Protein AF-0000000084893415 (afdb_homodimer)

Structure (mmCIF, N/CA/C/O backbone):
data_AF-0000000084893415-model_v1
#
loop_
_entity.id
_entity.type
_entity.pdbx_description
1 polymer Sulfotransferase
#
loop_
_atom_site.group_PDB
_atom_site.id
_atom_site.type_symbol
_atom_site.label_atom_id
_atom_site.label_alt_id
_atom_site.label_comp_id
_atom_site.label_asym_id
_atom_site.label_entity_id
_atom_site.label_seq_id
_atom_site.pdbx_PDB_ins_code
_atom_site.Cartn_x
_atom_site.Cartn_y
_atom_site.Cartn_z
_atom_site.occupancy
_atom_site.B_iso_or_equiv
_atom_site.auth_seq_id
_atom_site.auth_comp_id
_atom_site.auth_asym_id
_atom_site.auth_atom_id
_atom_site.pdbx_PDB_model_num
ATOM 1 N N . MET A 1 1 ? 7.715 -25.125 0.178 1 98 1 MET A N 1
ATOM 2 C CA . MET A 1 1 ? 7.898 -23.828 -0.444 1 98 1 MET A CA 1
ATOM 3 C C . MET A 1 1 ? 9.375 -23.547 -0.725 1 98 1 MET A C 1
ATOM 5 O O . MET A 1 1 ? 10.195 -23.562 0.193 1 98 1 MET A O 1
ATOM 9 N N . LYS A 1 2 ? 9.68 -23.375 -1.951 1 98.56 2 LYS A N 1
ATOM 10 C CA . LYS A 1 2 ? 11.062 -23.219 -2.387 1 98.56 2 LYS A CA 1
ATOM 11 C C . LYS A 1 2 ? 11.281 -21.859 -3.037 1 98.56 2 LYS A C 1
ATOM 13 O O . LYS A 1 2 ? 12.375 -21.297 -2.955 1 98.56 2 LYS A O 1
ATOM 18 N N . VAL A 1 3 ? 10.289 -21.359 -3.713 1 98.94 3 VAL A N 1
ATOM 19 C CA . VAL A 1 3 ? 10.438 -20.109 -4.473 1 98.94 3 VAL A CA 1
ATOM 20 C C . VAL A 1 3 ? 9.242 -19.203 -4.211 1 98.94 3 VAL A C 1
ATOM 22 O O . VAL A 1 3 ? 8.086 -19.641 -4.262 1 98.94 3 VAL A O 1
ATOM 25 N N . ILE A 1 4 ? 9.477 -17.984 -3.887 1 98.94 4 ILE A N 1
ATOM 26 C CA . ILE A 1 4 ? 8.453 -16.938 -3.795 1 98.94 4 ILE A CA 1
ATOM 27 C C . ILE A 1 4 ? 8.68 -15.898 -4.887 1 98.94 4 ILE A C 1
ATOM 29 O O . ILE A 1 4 ? 9.633 -15.125 -4.828 1 98.94 4 ILE A O 1
ATOM 33 N N . CYS A 1 5 ? 7.855 -15.93 -5.902 1 98.94 5 CYS A N 1
ATOM 34 C CA . CYS A 1 5 ? 7.898 -14.867 -6.898 1 98.94 5 CYS A CA 1
ATOM 35 C C . CYS A 1 5 ? 7.188 -13.617 -6.395 1 98.94 5 CYS A C 1
ATOM 37 O O . CYS A 1 5 ? 5.957 -13.594 -6.289 1 98.94 5 CYS A O 1
ATOM 39 N N . ALA A 1 6 ? 7.973 -12.602 -6.148 1 98.88 6 ALA A N 1
ATOM 40 C CA . ALA A 1 6 ? 7.48 -11.406 -5.469 1 98.88 6 ALA A CA 1
ATOM 41 C C . ALA A 1 6 ? 7.07 -10.336 -6.477 1 98.88 6 ALA A C 1
ATOM 43 O O . ALA A 1 6 ? 6.566 -9.281 -6.098 1 98.88 6 ALA A O 1
ATOM 44 N N . GLY A 1 7 ? 7.285 -10.609 -7.809 1 98.56 7 GLY A N 1
ATOM 45 C CA . GLY A 1 7 ? 6.875 -9.625 -8.797 1 98.56 7 GLY A CA 1
ATOM 46 C C . GLY A 1 7 ? 5.371 -9.438 -8.867 1 98.56 7 GLY A C 1
ATOM 47 O O . GLY A 1 7 ? 4.613 -10.414 -8.773 1 98.56 7 GLY A O 1
ATOM 48 N N . MET A 1 8 ? 4.906 -8.188 -9 1 97.62 8 MET A N 1
ATOM 49 C CA . MET A 1 8 ? 3.479 -7.883 -9.055 1 97.62 8 MET A CA 1
ATOM 50 C C . MET A 1 8 ? 2.852 -8.453 -10.328 1 97.62 8 MET A C 1
ATOM 52 O O . MET A 1 8 ? 3.561 -8.812 -11.266 1 97.62 8 MET A O 1
ATOM 56 N N . SER A 1 9 ? 1.474 -8.539 -10.328 1 95.69 9 SER A N 1
ATOM 57 C CA . SER A 1 9 ? 0.757 -8.914 -11.539 1 95.69 9 SER A CA 1
ATOM 58 C C . SER A 1 9 ? 1.236 -8.094 -12.734 1 95.69 9 SER A C 1
ATOM 60 O O . SER A 1 9 ? 1.544 -6.91 -12.602 1 95.69 9 SER A O 1
ATOM 62 N N . LYS A 1 10 ? 1.332 -8.781 -13.922 1 94.44 10 LYS A N 1
ATOM 63 C CA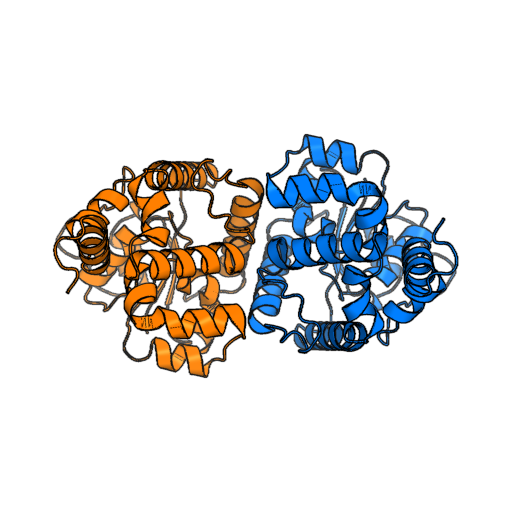 . LYS A 1 10 ? 1.68 -8.156 -15.188 1 94.44 10 LYS A CA 1
ATOM 64 C C . LYS A 1 10 ? 3.189 -7.973 -15.32 1 94.44 10 LYS A C 1
ATOM 66 O O . LYS A 1 10 ? 3.656 -7.164 -16.125 1 94.44 10 LYS A O 1
ATOM 71 N N . THR A 1 11 ? 3.994 -8.68 -14.539 1 96.44 11 THR A N 1
ATOM 72 C CA . THR A 1 11 ? 5.441 -8.68 -14.703 1 96.44 11 THR A CA 1
ATOM 73 C C . THR A 1 11 ? 5.926 -10.023 -15.234 1 96.44 11 THR A C 1
ATOM 75 O O . THR A 1 11 ? 7.074 -10.414 -15.008 1 96.44 11 THR A O 1
ATOM 78 N N . GLY A 1 12 ? 5.023 -10.82 -15.82 1 94.56 12 GLY A N 1
ATOM 79 C CA . GLY A 1 12 ? 5.367 -12.117 -16.391 1 94.56 12 GLY A CA 1
ATOM 80 C C . GLY A 1 12 ? 5.059 -13.273 -15.461 1 94.56 12 GLY A C 1
ATOM 81 O O . GLY A 1 12 ? 5.801 -14.258 -15.422 1 94.56 12 GLY A O 1
ATOM 82 N N . THR A 1 13 ? 3.967 -13.133 -14.68 1 95.12 13 THR A N 1
ATOM 83 C CA . THR A 1 13 ? 3.645 -14.109 -13.648 1 95.12 13 THR A CA 1
ATOM 84 C C . THR A 1 13 ? 3.215 -15.438 -14.273 1 95.12 13 THR A C 1
ATOM 86 O O . THR A 1 13 ? 3.604 -16.5 -13.797 1 95.12 13 THR A O 1
ATOM 89 N N . LYS A 1 14 ? 2.414 -15.391 -15.328 1 93.31 14 LYS A N 1
ATOM 90 C CA . LYS A 1 14 ? 1.984 -16.625 -15.984 1 93.31 14 LYS A CA 1
ATOM 91 C C . LYS A 1 14 ? 3.166 -17.344 -16.625 1 93.31 14 LYS A C 1
ATOM 93 O O . LYS A 1 14 ? 3.271 -18.562 -16.547 1 93.31 14 LYS A O 1
ATOM 98 N N . THR A 1 15 ? 3.973 -16.562 -17.297 1 95.06 15 THR A N 1
ATOM 99 C CA . THR A 1 15 ? 5.191 -17.125 -17.875 1 95.06 15 THR A CA 1
ATOM 100 C C . THR A 1 15 ? 6.039 -17.797 -16.797 1 95.06 15 THR A C 1
ATOM 102 O O . THR A 1 15 ? 6.535 -18.906 -17 1 95.06 15 THR A O 1
ATOM 105 N N . MET A 1 16 ? 6.172 -17.188 -15.68 1 96.94 16 MET A N 1
ATOM 106 C CA . MET A 1 16 ? 6.965 -17.719 -14.578 1 96.94 16 MET A CA 1
ATOM 107 C C . MET A 1 16 ? 6.34 -19 -14.031 1 96.94 16 MET A C 1
ATOM 109 O O . MET A 1 16 ? 7.055 -19.953 -13.68 1 96.94 16 MET A O 1
ATOM 113 N N . GLN A 1 17 ? 4.996 -18.969 -13.875 1 96.94 17 GLN A N 1
ATOM 114 C CA . GLN A 1 17 ? 4.324 -20.188 -13.453 1 96.94 17 GLN A CA 1
ATOM 115 C C . GLN A 1 17 ? 4.656 -21.344 -14.383 1 96.94 17 GLN A C 1
ATOM 117 O O . GLN A 1 17 ? 5.004 -22.438 -13.922 1 96.94 17 GLN A O 1
ATOM 122 N N . CYS A 1 18 ? 4.566 -21.141 -15.672 1 96.44 18 CYS A N 1
ATOM 123 C CA . CYS A 1 18 ? 4.848 -22.156 -16.672 1 96.44 18 CYS A CA 1
ATOM 124 C C . CYS A 1 18 ? 6.293 -22.641 -16.562 1 96.44 18 CYS A C 1
ATOM 126 O O . CYS A 1 18 ? 6.562 -23.844 -16.594 1 96.44 18 CYS A O 1
ATOM 128 N N . ALA A 1 19 ? 7.203 -21.703 -16.5 1 98.31 19 ALA A N 1
ATOM 129 C CA . ALA A 1 19 ? 8.625 -22.031 -16.406 1 98.31 19 ALA A CA 1
ATOM 130 C C . ALA A 1 19 ? 8.914 -22.891 -15.172 1 98.31 19 ALA A C 1
ATOM 132 O O . ALA A 1 19 ? 9.617 -23.906 -15.258 1 98.31 19 ALA A O 1
ATOM 133 N N . LEU A 1 20 ? 8.383 -22.484 -14.008 1 98.62 20 LEU A N 1
ATOM 134 C CA . LEU A 1 20 ? 8.633 -23.203 -12.766 1 98.62 20 LEU A CA 1
ATOM 135 C C . LEU A 1 20 ? 7.988 -24.594 -12.805 1 98.62 20 LEU A C 1
ATOM 137 O O . LEU A 1 20 ? 8.555 -25.562 -12.305 1 98.62 20 LEU A O 1
ATOM 141 N N . LYS A 1 21 ? 6.777 -24.703 -13.422 1 98.06 21 LYS A N 1
ATOM 142 C CA . LYS A 1 21 ? 6.152 -26.016 -13.594 1 98.06 21 LYS A CA 1
ATOM 143 C C . LYS A 1 21 ? 7.008 -26.922 -14.477 1 98.06 21 LYS A C 1
ATOM 145 O O . LYS A 1 21 ? 7.16 -28.109 -14.195 1 98.06 21 LYS A O 1
ATOM 150 N N . ASP A 1 22 ? 7.539 -26.328 -15.531 1 97.81 22 ASP A N 1
ATOM 151 C CA . ASP A 1 22 ? 8.43 -27.078 -16.406 1 97.81 22 ASP A CA 1
ATOM 152 C C . ASP A 1 22 ? 9.648 -27.594 -15.648 1 97.81 22 ASP A C 1
ATOM 154 O O . ASP A 1 22 ? 10.203 -28.641 -15.984 1 97.81 22 ASP A O 1
ATOM 158 N N . LEU A 1 23 ? 10.07 -26.875 -14.648 1 98.5 23 LEU A N 1
ATOM 159 C CA . LEU A 1 23 ? 11.219 -27.266 -13.836 1 98.5 23 LEU A CA 1
ATOM 160 C C . LEU A 1 23 ? 10.797 -28.25 -12.742 1 98.5 23 LEU A C 1
ATOM 162 O O . LEU A 1 23 ? 11.633 -28.672 -11.938 1 98.5 23 LEU A O 1
ATOM 166 N N . GLY A 1 24 ? 9.461 -28.547 -12.617 1 97.94 24 GLY A N 1
ATOM 167 C CA . GLY A 1 24 ? 8.992 -29.594 -11.727 1 97.94 24 GLY A CA 1
ATOM 168 C C . GLY A 1 24 ? 8.391 -29.062 -10.438 1 97.94 24 GLY A C 1
ATOM 169 O O . GLY A 1 24 ? 8.109 -29.828 -9.516 1 97.94 24 GLY A O 1
ATOM 170 N N . TYR A 1 25 ? 8.195 -27.781 -10.328 1 98.5 25 TYR A N 1
ATOM 171 C CA . TYR A 1 25 ? 7.648 -27.188 -9.117 1 98.5 25 TYR A CA 1
ATOM 172 C C . TYR A 1 25 ? 6.125 -27.219 -9.125 1 98.5 25 TYR A C 1
ATOM 174 O O . TYR A 1 25 ? 5.5 -27.016 -10.172 1 98.5 25 TYR A O 1
ATOM 182 N N . ASN A 1 26 ? 5.477 -27.5 -8.023 1 98.5 26 ASN A N 1
ATOM 183 C CA . ASN A 1 26 ? 4.066 -27.219 -7.805 1 98.5 26 ASN A CA 1
ATOM 184 C C . ASN A 1 26 ? 3.83 -25.734 -7.52 1 98.5 26 ASN A C 1
ATOM 186 O O . ASN A 1 26 ? 4.215 -25.234 -6.465 1 98.5 26 ASN A O 1
ATOM 190 N N . VAL A 1 27 ? 3.168 -25.031 -8.453 1 98.56 27 VAL A N 1
ATOM 191 C CA . VAL A 1 27 ? 3.16 -23.562 -8.414 1 98.56 27 VAL A CA 1
ATOM 192 C C . VAL A 1 27 ? 1.729 -23.062 -8.258 1 98.56 27 VAL A C 1
ATOM 194 O O . VAL A 1 27 ? 0.836 -23.469 -9.008 1 98.56 27 VAL A O 1
ATOM 197 N N . TYR A 1 28 ? 1.462 -22.234 -7.27 1 98.19 28 TYR A N 1
ATOM 198 C CA . TYR A 1 28 ? 0.207 -21.5 -7.16 1 98.19 28 TYR A CA 1
ATOM 199 C C . TYR A 1 28 ? 0.333 -20.109 -7.773 1 98.19 28 TYR A C 1
ATOM 201 O O . TYR A 1 28 ? 1.208 -19.328 -7.387 1 98.19 28 TYR A O 1
ATOM 209 N N . ASP A 1 29 ? -0.445 -19.859 -8.789 1 96.81 29 ASP A N 1
ATOM 210 C CA . ASP A 1 29 ? -0.632 -18.531 -9.367 1 96.81 29 ASP A CA 1
ATOM 211 C C . ASP A 1 29 ? -1.94 -17.906 -8.898 1 96.81 29 ASP A C 1
ATOM 213 O O . ASP A 1 29 ? -2.473 -18.281 -7.852 1 96.81 29 ASP A O 1
ATOM 217 N N . TYR A 1 30 ? -2.414 -16.859 -9.562 1 96.19 30 TYR A N 1
ATOM 218 C CA . TYR A 1 30 ? -3.617 -16.141 -9.164 1 96.19 30 TYR A CA 1
ATOM 219 C C . TYR A 1 30 ? -4.789 -17.094 -8.977 1 96.19 30 TYR A C 1
ATOM 221 O O . TYR A 1 30 ? -5.449 -17.094 -7.938 1 96.19 30 TYR A O 1
ATOM 229 N N . MET A 1 31 ? -5.027 -17.984 -9.945 1 93.94 31 MET A N 1
ATOM 230 C CA . MET A 1 31 ? -6.223 -18.828 -9.938 1 93.94 31 MET A CA 1
ATOM 231 C C . MET A 1 31 ? -6.148 -19.875 -8.844 1 93.94 31 MET A C 1
ATOM 233 O O . MET A 1 31 ? -7.152 -20.188 -8.203 1 93.94 31 MET A O 1
ATOM 237 N N . GLU A 1 32 ? -5 -20.484 -8.656 1 95.69 32 GLU A N 1
ATOM 238 C CA . GLU A 1 32 ? -4.855 -21.453 -7.57 1 95.69 32 GLU A CA 1
ATOM 239 C C . GLU A 1 32 ? -5.078 -20.797 -6.211 1 95.69 32 GLU A C 1
ATOM 241 O O . GLU A 1 32 ? -5.723 -21.375 -5.332 1 95.69 32 GLU A O 1
ATOM 246 N N . ASN A 1 33 ? -4.508 -19.531 -6.039 1 97.25 33 ASN A N 1
ATOM 247 C CA . ASN A 1 33 ? -4.762 -18.797 -4.801 1 97.25 33 ASN A CA 1
ATOM 248 C C . ASN A 1 33 ? -6.254 -18.531 -4.602 1 97.25 33 ASN A C 1
ATOM 250 O O . ASN A 1 33 ? -6.754 -18.594 -3.477 1 97.25 33 ASN A O 1
ATOM 254 N N . PHE A 1 34 ? -6.941 -18.234 -5.688 1 96.56 34 PHE A N 1
ATOM 255 C CA . PHE A 1 34 ? -8.383 -18.016 -5.617 1 96.56 34 PHE A CA 1
ATOM 256 C C . PHE A 1 34 ? -9.117 -19.328 -5.34 1 96.56 34 PHE A C 1
ATOM 258 O O . PHE A 1 34 ? -9.906 -19.406 -4.402 1 96.56 34 PHE A O 1
ATOM 265 N N . THR A 1 35 ? -8.789 -20.406 -6.098 1 95.06 35 THR A N 1
ATOM 266 C CA . THR A 1 35 ? -9.562 -21.641 -6.062 1 95.06 35 THR A CA 1
ATOM 267 C C . THR A 1 35 ? -9.312 -22.391 -4.758 1 95.06 35 THR A C 1
ATOM 269 O O . THR A 1 35 ? -10.25 -22.906 -4.145 1 95.06 35 THR A O 1
ATOM 272 N N . TYR A 1 36 ? -8.078 -22.422 -4.297 1 96.19 36 TYR A N 1
ATOM 273 C CA . TYR A 1 36 ? -7.742 -23.297 -3.184 1 96.19 36 TYR A CA 1
ATOM 274 C C . TYR A 1 36 ? -7.66 -22.516 -1.878 1 96.19 36 TYR A C 1
ATOM 276 O O . TYR A 1 36 ? -7.836 -23.078 -0.797 1 96.19 36 TYR A O 1
ATOM 284 N N . LEU A 1 37 ? -7.434 -21.188 -1.981 1 97.69 37 LEU A N 1
ATOM 285 C CA . LEU A 1 37 ? -7.062 -20.484 -0.756 1 97.69 37 LEU A CA 1
ATOM 286 C C . LEU A 1 37 ? -7.906 -19.234 -0.57 1 97.69 37 LEU A C 1
ATOM 288 O O . LEU A 1 37 ? -7.562 -18.359 0.233 1 97.69 37 LEU A O 1
ATOM 292 N N . ARG A 1 38 ? -8.992 -19.031 -1.308 1 96.69 38 ARG A N 1
ATOM 293 C CA . ARG A 1 38 ? -9.75 -17.781 -1.296 1 96.69 38 ARG A CA 1
ATOM 294 C C . ARG A 1 38 ? -10.227 -17.438 0.113 1 96.69 38 ARG A C 1
ATOM 296 O O . ARG A 1 38 ? -10.219 -16.281 0.515 1 96.69 38 ARG A O 1
ATOM 303 N N . ASP A 1 39 ? -10.648 -18.469 0.911 1 97.19 39 ASP A N 1
ATOM 304 C CA . ASP A 1 39 ? -11.156 -18.203 2.254 1 97.19 39 ASP A CA 1
ATOM 305 C C . ASP A 1 39 ? -10.023 -17.781 3.189 1 97.19 39 ASP A C 1
ATOM 307 O O . ASP A 1 39 ? -10.203 -16.891 4.027 1 97.19 39 ASP A O 1
ATOM 311 N N . ASP A 1 40 ? -8.883 -18.391 3.094 1 98.19 40 ASP A N 1
ATOM 312 C CA . ASP A 1 40 ? -7.711 -18 3.871 1 98.19 40 ASP A CA 1
ATOM 313 C C . ASP A 1 40 ? -7.297 -16.562 3.549 1 98.19 40 ASP A C 1
ATOM 315 O O . ASP A 1 40 ? -7.059 -15.758 4.457 1 98.19 40 ASP A O 1
ATOM 319 N N . TRP A 1 41 ? -7.258 -16.266 2.281 1 98.19 41 TRP A N 1
ATOM 320 C CA . TRP A 1 41 ? -6.863 -14.93 1.857 1 98.19 41 TRP A CA 1
ATOM 321 C C . TRP A 1 41 ? -7.879 -13.891 2.324 1 98.19 41 TRP A C 1
ATOM 323 O O . TRP A 1 41 ? -7.504 -12.789 2.73 1 98.19 41 TRP A O 1
ATOM 333 N N . ARG A 1 42 ? -9.172 -14.258 2.203 1 96.31 42 ARG A N 1
ATOM 334 C CA . ARG A 1 42 ? -10.195 -13.352 2.711 1 96.31 42 ARG A CA 1
ATOM 335 C C . ARG A 1 42 ? -9.961 -13.023 4.18 1 96.31 42 ARG A C 1
ATOM 337 O O . ARG A 1 42 ? -10.023 -11.859 4.582 1 96.31 42 ARG A O 1
ATOM 344 N N . LYS A 1 43 ? -9.703 -14.031 4.953 1 96.31 43 LYS A N 1
ATOM 345 C CA . LYS A 1 43 ? -9.43 -13.828 6.371 1 96.31 43 LYS A CA 1
ATOM 346 C C . LYS A 1 43 ? -8.211 -12.922 6.57 1 96.31 43 LYS A C 1
ATOM 348 O O . LYS A 1 43 ? -8.266 -11.953 7.324 1 96.31 43 LYS A O 1
ATOM 353 N N . ILE A 1 44 ? -7.133 -13.164 5.902 1 97.12 44 ILE A N 1
ATOM 354 C CA . ILE A 1 44 ? -5.867 -12.461 6.074 1 97.12 44 ILE A CA 1
ATOM 355 C C . ILE A 1 44 ? -6.023 -11.008 5.645 1 97.12 44 ILE A C 1
ATOM 357 O O . ILE A 1 44 ? -5.578 -10.094 6.344 1 97.12 44 ILE A O 1
ATOM 361 N N . MET A 1 45 ? -6.73 -10.797 4.52 1 95.12 45 MET A N 1
ATOM 362 C CA . MET A 1 45 ? -6.863 -9.445 3.98 1 95.12 45 MET A CA 1
ATOM 363 C C . MET A 1 45 ? -7.859 -8.625 4.797 1 95.12 45 MET A C 1
ATOM 365 O O . MET A 1 45 ? -7.805 -7.395 4.801 1 95.12 45 MET A O 1
ATOM 369 N N . THR A 1 46 ? -8.758 -9.336 5.551 1 92 46 THR A N 1
ATOM 370 C CA . THR A 1 46 ? -9.773 -8.602 6.301 1 92 46 THR A CA 1
ATOM 371 C C . THR A 1 46 ? -9.391 -8.508 7.777 1 92 46 THR A C 1
ATOM 373 O O . THR A 1 46 ? -9.625 -7.484 8.422 1 92 46 THR A O 1
ATOM 376 N N . LYS A 1 47 ? -8.75 -9.555 8.344 1 91.94 47 LYS A N 1
ATOM 377 C CA . LYS A 1 47 ? -8.57 -9.633 9.789 1 91.94 47 LYS A CA 1
ATOM 378 C C . LYS A 1 47 ? -7.09 -9.789 10.141 1 91.94 47 LYS A C 1
ATOM 380 O O . LYS A 1 47 ? -6.719 -9.711 11.32 1 91.94 47 LYS A O 1
ATOM 385 N N . GLY A 1 48 ? -6.289 -10.055 9.188 1 94.75 48 GLY A N 1
ATOM 386 C CA . GLY A 1 48 ? -4.883 -10.305 9.461 1 94.75 48 GLY A CA 1
ATOM 387 C C . GLY A 1 48 ? -4.531 -11.781 9.453 1 94.75 48 GLY A C 1
ATOM 388 O O . GLY A 1 48 ? -5.387 -12.625 9.188 1 94.75 48 GLY A O 1
ATOM 389 N N . GLY A 1 49 ? -3.295 -12.023 9.617 1 95.5 49 GLY A N 1
ATOM 390 C CA . GLY A 1 49 ? -2.775 -13.383 9.625 1 95.5 49 GLY A CA 1
ATOM 391 C C . GLY A 1 49 ? -1.496 -13.523 10.43 1 95.5 49 GLY A C 1
ATOM 392 O O . GLY A 1 49 ? -0.928 -12.523 10.883 1 95.5 49 GLY A O 1
ATOM 393 N N . THR A 1 50 ? -1.127 -14.742 10.633 1 97 50 THR A N 1
ATOM 394 C CA . THR A 1 50 ? 0.089 -15.094 11.359 1 97 50 THR A CA 1
ATOM 395 C C . THR A 1 50 ? 1.032 -15.906 10.477 1 97 50 THR A C 1
ATOM 397 O O . THR A 1 50 ? 0.639 -16.375 9.406 1 97 50 THR A O 1
ATOM 400 N N . THR A 1 51 ? 2.217 -16.031 10.938 1 97.69 51 THR A N 1
ATOM 401 C CA . THR A 1 51 ? 3.191 -16.875 10.242 1 97.69 51 THR A CA 1
ATOM 402 C C . THR A 1 51 ? 2.658 -18.297 10.055 1 97.69 51 THR A C 1
ATOM 404 O O . THR A 1 51 ? 2.891 -18.922 9.023 1 97.69 51 THR A O 1
ATOM 407 N N . GLU A 1 52 ? 1.943 -18.75 11.047 1 98.06 52 GLU A N 1
ATOM 408 C CA . GLU A 1 52 ? 1.39 -20.094 11 1 98.06 52 GLU A CA 1
ATOM 409 C C . GLU A 1 52 ? 0.331 -20.219 9.914 1 98.06 52 GLU A C 1
ATOM 411 O O . GLU A 1 52 ? 0.199 -21.281 9.281 1 98.06 52 GLU A O 1
ATOM 416 N N . ASP A 1 53 ? -0.431 -19.172 9.664 1 98.38 53 ASP A N 1
ATOM 417 C CA . ASP A 1 53 ? -1.399 -19.188 8.57 1 98.38 53 ASP A CA 1
ATOM 418 C C . ASP A 1 53 ? -0.712 -19.438 7.227 1 98.38 53 ASP A C 1
ATOM 420 O O . ASP A 1 53 ? -1.134 -20.312 6.461 1 98.38 53 ASP A O 1
ATOM 424 N N . PHE A 1 54 ? 0.379 -18.766 6.977 1 98.69 54 PHE A N 1
ATOM 425 C CA . PHE A 1 54 ? 1.093 -18.891 5.711 1 98.69 54 PHE A CA 1
ATOM 426 C C . PHE A 1 54 ? 1.761 -20.25 5.594 1 98.69 54 PHE A C 1
ATOM 428 O O . PHE A 1 54 ? 1.815 -20.828 4.508 1 98.69 54 PHE A O 1
ATOM 435 N N . ARG A 1 55 ? 2.266 -20.766 6.75 1 98.44 55 ARG A N 1
ATOM 436 C CA . ARG A 1 55 ? 2.859 -22.094 6.746 1 98.44 55 ARG A CA 1
ATOM 437 C C . ARG A 1 55 ? 1.842 -23.156 6.324 1 98.44 55 ARG A C 1
ATOM 439 O O . ARG A 1 55 ? 2.133 -24 5.48 1 98.44 55 ARG A O 1
ATOM 446 N N . ARG A 1 56 ? 0.682 -23.016 6.91 1 98.38 56 ARG A N 1
ATOM 447 C CA . ARG A 1 56 ? -0.379 -23.969 6.594 1 98.38 56 ARG A CA 1
ATOM 448 C C . ARG A 1 56 ? -0.824 -23.828 5.145 1 98.38 56 ARG A C 1
ATOM 450 O O . ARG A 1 56 ? -0.988 -24.828 4.441 1 98.38 56 ARG A O 1
ATOM 457 N N . MET A 1 57 ? -0.956 -22.656 4.641 1 98.5 57 MET A N 1
ATOM 458 C CA . MET A 1 57 ? -1.457 -22.375 3.301 1 98.5 57 MET A CA 1
ATOM 459 C C . MET A 1 57 ? -0.54 -22.969 2.236 1 98.5 57 MET A C 1
ATOM 461 O O . MET A 1 57 ? -1.01 -23.438 1.197 1 98.5 57 MET A O 1
ATOM 465 N N . PHE A 1 58 ? 0.786 -22.922 2.551 1 98.5 58 PHE A N 1
ATOM 466 C CA . PHE A 1 58 ? 1.718 -23.219 1.47 1 98.5 58 PHE A CA 1
ATOM 467 C C . PHE A 1 58 ? 2.586 -24.422 1.818 1 98.5 58 PHE A C 1
ATOM 469 O O . PHE A 1 58 ? 3.654 -24.609 1.233 1 98.5 58 PHE A O 1
ATOM 476 N N . GLU A 1 59 ? 2.182 -25.234 2.781 1 96.81 59 GLU A N 1
ATOM 477 C CA . GLU A 1 59 ? 2.93 -26.391 3.25 1 96.81 59 GLU A CA 1
ATOM 478 C C . GLU A 1 59 ? 3.234 -27.359 2.104 1 96.81 59 GLU A C 1
ATOM 480 O O . GLU A 1 59 ? 4.297 -27.969 2.072 1 96.81 59 GLU A O 1
ATOM 485 N N . ASN A 1 60 ? 2.34 -27.516 1.146 1 96.56 60 ASN A N 1
ATOM 486 C CA . ASN A 1 60 ? 2.525 -28.469 0.063 1 96.56 60 ASN A CA 1
ATOM 487 C C . ASN A 1 60 ? 2.668 -27.766 -1.286 1 96.56 60 ASN A C 1
ATOM 489 O O . ASN A 1 60 ? 2.291 -28.328 -2.32 1 96.56 60 ASN A O 1
ATOM 493 N N . VAL A 1 61 ? 3.145 -26.562 -1.321 1 98.44 61 VAL A N 1
ATOM 494 C CA . VAL A 1 61 ? 3.34 -25.75 -2.512 1 98.44 61 VAL A CA 1
ATOM 495 C C . VAL A 1 61 ? 4.82 -25.391 -2.666 1 98.44 61 VAL A C 1
ATOM 497 O O . VAL A 1 61 ? 5.465 -24.969 -1.707 1 98.44 61 VAL A O 1
ATOM 500 N N . ASP A 1 62 ? 5.352 -25.625 -3.83 1 98.75 62 ASP A N 1
ATOM 501 C CA . ASP A 1 62 ? 6.773 -25.375 -4.039 1 98.75 62 ASP A CA 1
ATOM 502 C C . ASP A 1 62 ? 7.039 -23.906 -4.344 1 98.75 62 ASP A C 1
ATOM 504 O O . ASP A 1 62 ? 8.109 -23.391 -4.023 1 98.75 62 ASP A O 1
ATOM 508 N N . ALA A 1 63 ? 6.098 -23.266 -5.039 1 98.88 63 ALA A N 1
ATOM 509 C CA . ALA A 1 63 ? 6.309 -21.891 -5.465 1 98.88 63 ALA A CA 1
ATOM 510 C C . ALA A 1 63 ? 4.988 -21.141 -5.566 1 98.88 63 ALA A C 1
ATOM 512 O O . ALA A 1 63 ? 3.938 -21.734 -5.793 1 98.88 63 ALA A O 1
ATOM 513 N N . VAL A 1 64 ? 5.043 -19.875 -5.348 1 98.81 64 VAL A N 1
ATOM 514 C CA . VAL A 1 64 ? 3.887 -19.016 -5.535 1 98.81 64 VAL A CA 1
ATOM 515 C C . VAL A 1 64 ? 4.27 -17.828 -6.418 1 98.81 64 VAL A C 1
ATOM 517 O O . VAL A 1 64 ? 5.422 -17.375 -6.41 1 98.81 64 VAL A O 1
ATOM 520 N N . THR A 1 65 ? 3.322 -17.375 -7.191 1 98.19 65 THR A N 1
ATOM 521 C CA . THR A 1 65 ? 3.461 -16.172 -8.008 1 98.19 65 THR A CA 1
ATOM 522 C C . THR A 1 65 ? 2.139 -15.414 -8.078 1 98.19 65 THR A C 1
ATOM 524 O O . THR A 1 65 ? 1.085 -15.961 -7.738 1 98.19 65 THR A O 1
ATOM 527 N N . ASP A 1 66 ? 2.199 -14.086 -8.367 1 97.81 66 ASP A N 1
ATOM 528 C CA . ASP A 1 66 ? 1.071 -13.195 -8.609 1 97.81 66 ASP A CA 1
ATOM 529 C C . ASP A 1 66 ? 0.352 -12.859 -7.305 1 97.81 66 ASP A C 1
ATOM 531 O O . ASP A 1 66 ? 0.782 -13.273 -6.227 1 97.81 66 ASP A O 1
ATOM 535 N N . LEU A 1 67 ? -0.667 -12.07 -7.461 1 97.88 67 LEU A N 1
ATOM 536 C CA . LEU A 1 67 ? -1.484 -11.648 -6.328 1 97.88 67 LEU A CA 1
ATOM 537 C C . LEU A 1 67 ? -2.406 -12.773 -5.871 1 97.88 67 LEU A C 1
ATOM 539 O O . LEU A 1 67 ? -2.828 -13.602 -6.68 1 97.88 67 LEU A O 1
ATOM 543 N N . PRO A 1 68 ? -2.664 -12.797 -4.578 1 98 68 PRO A N 1
ATOM 544 C CA . PRO A 1 68 ? -2.199 -11.859 -3.551 1 98 68 PRO A CA 1
ATOM 545 C C . PRO A 1 68 ? -0.846 -12.258 -2.965 1 98 68 PRO A C 1
ATOM 547 O O . PRO A 1 68 ? -0.217 -11.453 -2.264 1 98 68 PRO A O 1
ATOM 550 N N . ALA A 1 69 ? -0.366 -13.414 -3.289 1 98.69 69 ALA A N 1
ATOM 551 C CA . ALA A 1 69 ? 0.78 -14.008 -2.6 1 98.69 69 ALA A CA 1
ATOM 552 C C . ALA A 1 69 ? 2.021 -13.125 -2.754 1 98.69 69 ALA A C 1
ATOM 554 O O . ALA A 1 69 ? 2.768 -12.922 -1.794 1 98.69 69 ALA A O 1
ATOM 555 N N . CYS A 1 70 ? 2.217 -12.586 -3.938 1 98.75 70 CYS A N 1
ATOM 556 C CA . CYS A 1 70 ? 3.414 -11.789 -4.18 1 98.75 70 CYS A CA 1
ATOM 557 C C . CYS A 1 70 ? 3.467 -10.586 -3.252 1 98.75 70 CYS A C 1
ATOM 559 O O . CYS A 1 70 ? 4.543 -10.188 -2.803 1 98.75 70 CYS A O 1
ATOM 561 N N . TYR A 1 71 ? 2.299 -9.992 -2.971 1 98.5 71 TYR A N 1
ATOM 562 C CA . TYR A 1 71 ? 2.219 -8.812 -2.115 1 98.5 71 TYR A CA 1
ATOM 563 C C . TYR A 1 71 ? 2.588 -9.156 -0.677 1 98.5 71 TYR A C 1
ATOM 565 O O . TYR A 1 71 ? 3.086 -8.305 0.062 1 98.5 71 TYR A O 1
ATOM 573 N N . TYR A 1 72 ? 2.439 -10.398 -0.28 1 98.62 72 TYR A N 1
ATOM 574 C CA . TYR A 1 72 ? 2.719 -10.875 1.069 1 98.62 72 TYR A CA 1
ATOM 575 C C . TYR A 1 72 ? 4.016 -11.672 1.107 1 98.62 72 TYR A C 1
ATOM 577 O O . TYR A 1 72 ? 4.219 -12.5 1.999 1 98.62 72 TYR A O 1
ATOM 585 N N . TRP A 1 73 ? 4.91 -11.492 0.23 1 98.75 73 TRP A N 1
ATOM 586 C CA . TRP A 1 73 ? 6.109 -12.305 0.03 1 98.75 73 TRP A CA 1
ATOM 587 C C . TRP A 1 73 ? 6.934 -12.375 1.311 1 98.75 73 TRP A C 1
ATOM 589 O O . TRP A 1 73 ? 7.473 -13.438 1.649 1 98.75 73 TRP A O 1
ATOM 599 N N . ASP A 1 74 ? 7.074 -11.266 2 1 98.12 74 ASP A N 1
ATOM 600 C CA . ASP A 1 74 ? 7.949 -11.234 3.168 1 98.12 74 ASP A CA 1
ATOM 601 C C . ASP A 1 74 ? 7.336 -12 4.336 1 98.12 74 ASP A C 1
ATOM 603 O O . ASP A 1 74 ? 8.047 -12.648 5.105 1 98.12 74 ASP A O 1
ATOM 607 N N . GLU A 1 75 ? 5.98 -11.977 4.457 1 98.44 75 GLU A N 1
ATOM 608 C CA . GLU A 1 75 ? 5.301 -12.789 5.465 1 98.44 75 GLU A CA 1
ATOM 609 C C . GLU A 1 75 ? 5.406 -14.273 5.141 1 98.44 75 GLU A C 1
ATOM 611 O O . GLU A 1 75 ? 5.594 -15.094 6.039 1 98.44 75 GLU A O 1
ATOM 616 N N . ILE A 1 76 ? 5.27 -14.602 3.861 1 98.81 76 ILE A N 1
ATOM 617 C CA . ILE A 1 76 ? 5.449 -15.984 3.424 1 98.81 76 ILE A CA 1
ATOM 618 C C . ILE A 1 76 ? 6.895 -16.422 3.672 1 98.81 76 ILE A C 1
ATOM 620 O O . ILE A 1 76 ? 7.145 -17.531 4.117 1 98.81 76 ILE A O 1
ATOM 624 N N . HIS A 1 77 ? 7.852 -15.531 3.469 1 98.81 77 HIS A N 1
ATOM 625 C CA . HIS A 1 77 ? 9.266 -15.844 3.66 1 98.81 77 HIS A CA 1
ATOM 626 C C . HIS A 1 77 ? 9.578 -16.078 5.133 1 98.81 77 HIS A C 1
ATOM 628 O O . HIS A 1 77 ? 10.438 -16.906 5.465 1 98.81 77 HIS A O 1
ATOM 634 N N . LYS A 1 78 ? 8.891 -15.391 6.012 1 98.31 78 LYS A N 1
ATOM 635 C CA . LYS A 1 78 ? 9.047 -15.664 7.438 1 98.31 78 LYS A CA 1
ATOM 636 C C . LYS A 1 78 ? 8.672 -17.109 7.766 1 98.31 78 LYS A C 1
ATOM 638 O O . LYS A 1 78 ? 9.297 -17.734 8.617 1 98.31 78 LYS A O 1
ATOM 643 N N . ALA A 1 79 ? 7.645 -17.578 7.086 1 98.56 79 ALA A N 1
ATOM 644 C CA . ALA A 1 79 ? 7.18 -18.953 7.301 1 98.56 79 ALA A CA 1
ATOM 645 C C . ALA A 1 79 ? 8.117 -19.969 6.648 1 98.56 79 ALA A C 1
ATOM 647 O O . ALA A 1 79 ? 8.234 -21.094 7.113 1 98.56 79 ALA A O 1
ATOM 648 N N . PHE A 1 80 ? 8.75 -19.562 5.594 1 98.69 80 PHE A N 1
ATOM 649 C CA . PHE A 1 80 ? 9.664 -20.406 4.84 1 98.69 80 PHE A CA 1
ATOM 650 C C . PHE A 1 80 ? 10.977 -19.688 4.559 1 98.69 80 PHE A C 1
ATOM 652 O O . PHE A 1 80 ? 11.258 -19.328 3.414 1 98.69 80 PHE A O 1
ATOM 659 N N . PRO A 1 81 ? 11.828 -19.562 5.531 1 98.25 81 PRO A N 1
ATOM 660 C CA . PRO A 1 81 ? 12.984 -18.672 5.457 1 98.25 81 PRO A CA 1
ATOM 661 C C . PRO A 1 81 ? 14.031 -19.156 4.453 1 98.25 81 PRO A C 1
ATOM 663 O O . PRO A 1 81 ? 14.906 -18.375 4.051 1 98.25 81 PRO A O 1
ATOM 666 N N . ASP A 1 82 ? 13.961 -20.391 4.039 1 98.25 82 ASP A N 1
ATOM 667 C CA . ASP A 1 82 ? 14.945 -20.906 3.102 1 98.25 82 ASP A CA 1
ATOM 668 C C . ASP A 1 82 ? 14.523 -20.656 1.657 1 98.25 82 ASP A C 1
ATOM 670 O O . ASP A 1 82 ? 15.312 -20.859 0.729 1 98.25 82 ASP A O 1
ATOM 674 N N . ALA A 1 83 ? 13.297 -20.188 1.464 1 98.81 83 ALA A N 1
ATOM 675 C CA . ALA A 1 83 ? 12.781 -19.984 0.111 1 98.81 83 ALA A CA 1
ATOM 676 C C . ALA A 1 83 ? 13.57 -18.891 -0.607 1 98.81 83 ALA A C 1
ATOM 678 O O . ALA A 1 83 ? 13.938 -17.875 0 1 98.81 83 ALA A O 1
ATOM 679 N N . LYS A 1 84 ? 13.805 -19.109 -1.883 1 98.94 84 LYS A N 1
ATOM 680 C CA . LYS A 1 84 ? 14.383 -18.094 -2.752 1 98.94 84 LYS A CA 1
ATOM 681 C C . LYS A 1 84 ? 13.312 -17.109 -3.229 1 98.94 84 LYS A C 1
ATOM 683 O O . LYS A 1 84 ? 12.141 -17.469 -3.344 1 98.94 84 LYS A O 1
ATOM 688 N N . ILE A 1 85 ? 13.711 -15.891 -3.447 1 98.94 85 ILE A N 1
ATOM 689 C CA . ILE A 1 85 ? 12.789 -14.82 -3.814 1 98.94 85 ILE A CA 1
ATOM 690 C C . ILE A 1 85 ? 13.125 -14.305 -5.211 1 98.94 85 ILE A C 1
ATOM 692 O O . ILE A 1 85 ? 14.289 -14.023 -5.508 1 98.94 85 ILE A O 1
ATOM 696 N N . ILE A 1 86 ? 12.133 -14.227 -6.074 1 98.94 86 ILE A N 1
ATOM 697 C CA . ILE A 1 86 ? 12.344 -13.703 -7.422 1 98.94 86 ILE A CA 1
ATOM 698 C C . ILE A 1 86 ? 11.469 -12.469 -7.637 1 98.94 86 ILE A C 1
ATOM 700 O O . ILE A 1 86 ? 10.242 -12.547 -7.52 1 98.94 86 ILE A O 1
ATOM 704 N N . LEU A 1 87 ? 12.047 -11.383 -7.867 1 98.88 87 LEU A N 1
ATOM 705 C CA . LEU A 1 87 ? 11.344 -10.156 -8.211 1 98.88 87 LEU A CA 1
ATOM 706 C C . LEU A 1 87 ? 11.32 -9.938 -9.719 1 98.88 87 LEU A C 1
ATOM 708 O O . LEU A 1 87 ? 12.305 -9.484 -10.297 1 98.88 87 LEU A O 1
ATOM 712 N N . MET A 1 88 ? 10.219 -10.281 -10.32 1 98.19 88 MET A N 1
ATOM 713 C CA . MET A 1 88 ? 10.078 -10.023 -11.75 1 98.19 88 MET A CA 1
ATOM 714 C C . MET A 1 88 ? 9.758 -8.555 -12.008 1 98.19 88 MET A C 1
ATOM 716 O O . MET A 1 88 ? 8.906 -7.977 -11.344 1 98.19 88 MET A O 1
ATOM 720 N N . MET A 1 89 ? 10.367 -7.996 -12.953 1 96.5 89 MET A N 1
ATOM 721 C CA . MET A 1 89 ? 10.141 -6.609 -13.336 1 96.5 89 MET A CA 1
ATOM 722 C C . MET A 1 89 ? 10.125 -6.465 -14.859 1 96.5 89 MET A C 1
ATOM 724 O O . MET A 1 89 ? 10.766 -7.246 -15.562 1 96.5 89 MET A O 1
ATOM 728 N N . ARG A 1 90 ? 9.367 -5.523 -15.328 1 95.31 90 ARG A N 1
ATOM 729 C CA . ARG A 1 90 ? 9.414 -5.141 -16.734 1 95.31 90 ARG A CA 1
ATOM 730 C C . ARG A 1 90 ? 10.516 -4.117 -16.984 1 95.31 90 ARG A C 1
ATOM 732 O O . ARG A 1 90 ? 11.258 -3.756 -16.078 1 95.31 90 ARG A O 1
ATOM 739 N N . GLU A 1 91 ? 10.602 -3.777 -18.266 1 94.62 91 GLU A N 1
ATOM 740 C CA . GLU A 1 91 ? 11.648 -2.842 -18.672 1 94.62 91 GLU A CA 1
ATOM 741 C C . GLU A 1 91 ? 11.469 -1.487 -17.984 1 94.62 91 GLU A C 1
ATOM 743 O O . GLU A 1 91 ? 12.453 -0.812 -17.672 1 94.62 91 GLU A O 1
ATOM 748 N N . SER A 1 92 ? 10.242 -1.135 -17.859 1 96.69 92 SER A N 1
ATOM 749 C CA . SER A 1 92 ? 9.93 0.134 -17.203 1 96.69 92 SER A CA 1
ATOM 750 C C . SER A 1 92 ? 8.547 0.102 -16.578 1 96.69 92 SER A C 1
ATOM 752 O O . SER A 1 92 ? 7.734 -0.778 -16.875 1 96.69 92 SER A O 1
ATOM 754 N N . GLU A 1 93 ? 8.305 1.029 -15.68 1 96.75 93 GLU A N 1
ATOM 755 C CA . GLU A 1 93 ? 6.988 1.181 -15.078 1 96.75 93 GLU A CA 1
ATOM 756 C C . GLU A 1 93 ? 5.918 1.425 -16.141 1 96.75 93 GLU A C 1
ATOM 758 O O . GLU A 1 93 ? 4.797 0.931 -16.016 1 96.75 93 GLU A O 1
ATOM 763 N N . GLU A 1 94 ? 6.238 2.188 -17.172 1 96.69 94 GLU A N 1
ATOM 764 C CA . GLU A 1 94 ? 5.281 2.492 -18.234 1 96.69 94 GLU A CA 1
ATOM 765 C C . GLU A 1 94 ? 4.887 1.233 -19 1 96.69 94 GLU A C 1
ATOM 767 O O . GLU A 1 94 ? 3.723 1.06 -19.359 1 96.69 94 GLU A O 1
ATOM 772 N N . VAL A 1 95 ? 5.844 0.351 -19.266 1 95.5 95 VAL A N 1
ATOM 773 C CA . VAL A 1 95 ? 5.543 -0.906 -19.953 1 95.5 95 VAL A CA 1
ATOM 774 C C . VAL A 1 95 ? 4.625 -1.76 -19.078 1 95.5 95 VAL A C 1
ATOM 776 O O . VAL A 1 95 ? 3.686 -2.381 -19.578 1 95.5 95 VAL A O 1
ATOM 779 N N . TRP A 1 96 ? 4.898 -1.712 -17.797 1 96.31 96 TRP A N 1
ATOM 780 C CA . TRP A 1 96 ? 4.059 -2.436 -16.859 1 96.31 96 TRP A CA 1
ATOM 781 C C . TRP A 1 96 ? 2.635 -1.889 -16.859 1 96.31 96 TRP A C 1
ATOM 783 O O . TRP A 1 96 ? 1.671 -2.65 -16.969 1 96.31 96 TRP A O 1
ATOM 793 N N . MET A 1 97 ? 2.527 -0.556 -16.766 1 94.88 97 MET A N 1
ATOM 794 C CA . MET A 1 97 ? 1.222 0.095 -16.719 1 94.88 97 MET A CA 1
ATOM 795 C C . MET A 1 97 ? 0.437 -0.164 -18 1 94.88 97 MET A C 1
ATOM 797 O O . MET A 1 97 ? -0.781 -0.344 -17.969 1 94.88 97 MET A O 1
ATOM 801 N N . LYS A 1 98 ? 1.107 -0.125 -19.156 1 92.88 98 LYS A N 1
ATOM 802 C CA . LYS A 1 98 ? 0.456 -0.42 -20.422 1 92.88 98 LYS A CA 1
ATOM 803 C C . LYS A 1 98 ? -0.148 -1.821 -20.422 1 92.88 98 LYS A C 1
ATOM 805 O O . LYS A 1 98 ? -1.271 -2.02 -20.891 1 92.88 98 LYS A O 1
ATOM 810 N N . SER A 1 99 ? 0.616 -2.758 -19.891 1 90.31 99 SER A N 1
ATOM 811 C CA . SER A 1 99 ? 0.12 -4.125 -19.766 1 90.31 99 SER A CA 1
ATOM 812 C C . SER A 1 99 ? -1.113 -4.191 -18.875 1 90.31 99 SER A C 1
ATOM 814 O O . SER A 1 99 ? -2.07 -4.906 -19.188 1 90.31 99 SER A O 1
ATOM 816 N N . LEU A 1 100 ? -1.062 -3.482 -17.797 1 89.75 100 LEU A N 1
ATOM 817 C CA . LEU A 1 100 ? -2.188 -3.439 -16.875 1 89.75 100 LEU A CA 1
ATOM 818 C C . LEU A 1 100 ? -3.412 -2.818 -17.531 1 89.75 100 LEU A C 1
ATOM 820 O O . LEU A 1 100 ? -4.523 -3.336 -17.406 1 89.75 100 LEU A O 1
ATOM 824 N N . ARG A 1 101 ? -3.203 -1.725 -18.266 1 87.5 101 ARG A N 1
ATOM 825 C CA . ARG A 1 101 ? -4.285 -1.076 -19 1 87.5 101 ARG A CA 1
ATOM 826 C C . ARG A 1 101 ? -4.949 -2.045 -19.969 1 87.5 101 ARG A C 1
ATOM 828 O O . ARG A 1 101 ? -6.176 -2.088 -20.078 1 87.5 101 ARG A O 1
ATOM 835 N N . ASN A 1 102 ? -4.145 -2.787 -20.625 1 84.38 102 ASN A N 1
ATOM 836 C CA . ASN A 1 102 ? -4.66 -3.76 -21.578 1 84.38 102 ASN A CA 1
ATOM 837 C C . ASN A 1 102 ? -5.516 -4.824 -20.891 1 84.38 102 ASN A C 1
ATOM 839 O O . ASN A 1 102 ? -6.555 -5.223 -21.422 1 84.38 102 ASN A O 1
ATOM 843 N N . GLN A 1 103 ? -5.086 -5.254 -19.781 1 81.81 103 GLN A N 1
ATOM 844 C CA . GLN A 1 103 ? -5.852 -6.254 -19.047 1 81.81 103 GLN A CA 1
ATOM 845 C C . GLN A 1 103 ? -7.188 -5.684 -18.562 1 81.81 103 GLN A C 1
ATOM 847 O O . GLN A 1 103 ? -8.211 -6.363 -18.641 1 81.81 103 GLN A O 1
ATOM 852 N N . VAL A 1 104 ? -7.129 -4.512 -18.016 1 78.12 104 VAL A N 1
ATOM 853 C CA . VAL A 1 104 ? -8.344 -3.867 -17.547 1 78.12 104 VAL A CA 1
ATOM 854 C C . VAL A 1 104 ? -9.328 -3.688 -18.703 1 78.12 104 VAL A C 1
ATOM 856 O O . VAL A 1 104 ? -10.523 -3.928 -18.547 1 78.12 104 VAL A O 1
ATOM 859 N N . LYS A 1 105 ? -8.859 -3.268 -19.828 1 76.38 105 LYS A N 1
ATOM 860 C CA . LYS A 1 105 ? -9.688 -3.102 -21.016 1 76.38 105 LYS A CA 1
ATOM 861 C C . LYS A 1 105 ? -10.32 -4.426 -21.438 1 76.38 105 LYS A C 1
ATOM 863 O O . LYS A 1 105 ? -11.492 -4.477 -21.797 1 76.38 105 LYS A O 1
ATOM 868 N N . ALA A 1 106 ? -9.539 -5.453 -21.344 1 71.31 106 ALA A N 1
ATOM 869 C CA . ALA A 1 106 ? -10.023 -6.777 -21.719 1 71.31 106 ALA A CA 1
ATOM 870 C C . ALA A 1 106 ? -11.109 -7.25 -20.766 1 71.31 106 ALA A C 1
ATOM 872 O O . ALA A 1 106 ? -12.016 -7.996 -21.156 1 71.31 106 ALA A O 1
ATOM 873 N N . GLY A 1 107 ? -10.984 -6.844 -19.5 1 70.75 107 GLY A N 1
ATOM 874 C CA . GLY A 1 107 ? -11.961 -7.23 -18.5 1 70.75 107 GLY A CA 1
ATOM 875 C C . GLY A 1 107 ? -13.258 -6.449 -18.594 1 70.75 107 GLY A C 1
ATOM 876 O O . GLY A 1 107 ? -14.227 -6.773 -17.906 1 70.75 107 GLY A O 1
ATOM 877 N N . GLN A 1 108 ? -13.234 -5.441 -19.359 1 68.94 108 GLN A N 1
ATOM 878 C CA . GLN A 1 108 ? -14.406 -4.586 -19.469 1 68.94 108 GLN A CA 1
ATOM 879 C C . GLN A 1 108 ? -15.43 -5.176 -20.438 1 68.94 108 GLN A C 1
ATOM 881 O O . GLN A 1 108 ? -16.453 -4.543 -20.734 1 68.94 108 GLN A O 1
ATOM 886 N N . ASN A 1 109 ? -15.281 -6.359 -20.656 1 71.12 109 ASN A N 1
ATOM 887 C CA . ASN A 1 109 ? -16.297 -6.973 -21.516 1 71.12 109 ASN A CA 1
ATOM 888 C C . ASN A 1 109 ? -17.578 -7.262 -20.75 1 71.12 109 ASN A C 1
ATOM 890 O O . ASN A 1 109 ? -17.562 -7.355 -19.516 1 71.12 109 ASN A O 1
ATOM 894 N N . ILE A 1 110 ? -18.656 -7.273 -21.391 1 69.5 110 ILE A N 1
ATOM 895 C CA . ILE A 1 110 ? -20 -7.363 -20.828 1 69.5 110 ILE A CA 1
ATOM 896 C C . ILE A 1 110 ? -20.109 -8.609 -19.953 1 69.5 110 ILE A C 1
ATOM 898 O O . ILE A 1 110 ? -20.812 -8.602 -18.938 1 69.5 110 ILE A O 1
ATOM 902 N N . VAL A 1 111 ? -19.438 -9.664 -20.266 1 69.88 111 VAL A N 1
ATOM 903 C CA . VAL A 1 111 ? -19.5 -10.914 -19.516 1 69.88 111 VAL A CA 1
ATOM 904 C C . VAL A 1 111 ? -18.953 -10.703 -18.109 1 69.88 111 VAL A C 1
ATOM 906 O O . VAL A 1 111 ? -19.594 -11.094 -17.125 1 69.88 111 VAL A O 1
ATOM 909 N N . PHE A 1 112 ? -17.875 -10.016 -17.984 1 75.75 112 PHE A N 1
ATOM 910 C CA . PHE A 1 112 ? -17.266 -9.781 -16.688 1 75.75 112 PHE A CA 1
ATOM 911 C C . PHE A 1 112 ? -18.094 -8.812 -15.852 1 75.75 112 PHE A C 1
ATOM 913 O O . PHE A 1 112 ? -18.141 -8.922 -14.625 1 75.75 112 PHE A O 1
ATOM 920 N N . ARG A 1 113 ? -18.703 -7.969 -16.547 1 76.94 113 ARG A N 1
ATOM 921 C CA . ARG A 1 113 ? -19.516 -6.992 -15.836 1 76.94 113 ARG A CA 1
ATOM 922 C C . ARG A 1 113 ? -20.781 -7.645 -15.273 1 76.94 113 ARG A C 1
ATOM 924 O O . ARG A 1 113 ? -21.25 -7.273 -14.195 1 76.94 113 ARG A O 1
ATOM 931 N N . LEU A 1 114 ? -21.266 -8.641 -15.969 1 80.12 114 LEU A N 1
ATOM 932 C CA . LEU A 1 114 ? -22.547 -9.227 -15.602 1 80.12 114 LEU A CA 1
ATOM 933 C C . LEU A 1 114 ? -22.344 -10.422 -14.68 1 80.12 114 LEU A C 1
ATOM 935 O O . LEU A 1 114 ? -23.234 -10.773 -13.898 1 80.12 114 LEU A O 1
ATOM 939 N N . MET A 1 115 ? -21.219 -11.008 -14.734 1 82.69 115 MET A N 1
ATOM 940 C CA . MET A 1 115 ? -21 -12.312 -14.117 1 82.69 115 MET A CA 1
ATOM 941 C C . MET A 1 115 ? -21.25 -12.25 -12.617 1 82.69 115 MET A C 1
ATOM 943 O O . MET A 1 115 ? -21.844 -13.172 -12.047 1 82.69 115 MET A O 1
ATOM 947 N N . PRO A 1 116 ? -20.891 -11.133 -11.953 1 85.5 116 PRO A N 1
ATOM 948 C CA . PRO A 1 116 ? -21.109 -11.156 -10.508 1 85.5 116 PRO A CA 1
ATOM 949 C C . PRO A 1 116 ? -22.594 -11.141 -10.133 1 85.5 116 PRO A C 1
ATOM 951 O O . PRO A 1 116 ? -22.953 -11.492 -9.008 1 85.5 116 PRO A O 1
ATOM 954 N N . PHE A 1 117 ? -23.375 -10.805 -11.055 1 85.19 117 PHE A N 1
ATOM 955 C CA . PHE A 1 117 ? -24.797 -10.68 -10.766 1 85.19 117 PHE A CA 1
ATOM 956 C C . PHE A 1 117 ? -25.547 -11.953 -11.156 1 85.19 117 PHE A C 1
ATOM 958 O O . PHE A 1 117 ? -26.609 -12.242 -10.617 1 85.19 117 PHE A O 1
ATOM 965 N N . ILE A 1 118 ? -25.047 -12.781 -12.07 1 85.81 118 ILE A N 1
ATOM 966 C CA . ILE A 1 118 ? -25.797 -13.883 -12.648 1 85.81 118 ILE A CA 1
ATOM 967 C C . ILE A 1 118 ? -25.203 -15.211 -12.18 1 85.81 118 ILE A C 1
ATOM 969 O O . ILE A 1 118 ? -25.906 -16.234 -12.133 1 85.81 118 ILE A O 1
ATOM 973 N N . SER A 1 119 ? -23.969 -15.219 -11.859 1 88.5 119 SER A N 1
ATOM 974 C CA . SER A 1 119 ? -23.266 -16.438 -11.531 1 88.5 119 SER A CA 1
ATOM 975 C C . SER A 1 119 ? -22.719 -16.391 -10.102 1 88.5 119 SER A C 1
ATOM 977 O O . SER A 1 119 ? -22 -15.453 -9.734 1 88.5 119 SER A O 1
ATOM 979 N N . LEU A 1 120 ? -23 -17.453 -9.352 1 89.81 120 LEU A N 1
ATOM 980 C CA . LEU A 1 120 ? -22.453 -17.531 -8.008 1 89.81 120 LEU A CA 1
ATOM 981 C C . LEU A 1 120 ? -20.922 -17.594 -8.039 1 89.81 120 LEU A C 1
ATOM 983 O O . LEU A 1 120 ? -20.25 -16.922 -7.258 1 89.81 120 LEU A O 1
ATOM 987 N N . ALA A 1 121 ? -20.438 -18.422 -8.898 1 88.44 121 ALA A N 1
ATOM 988 C CA . ALA A 1 121 ? -18.984 -18.516 -9.078 1 88.44 121 ALA A CA 1
ATOM 989 C C . ALA A 1 121 ? -18.406 -17.172 -9.523 1 88.44 121 ALA A C 1
ATOM 991 O O . ALA A 1 121 ? -17.328 -16.781 -9.062 1 88.44 121 ALA A O 1
ATOM 992 N N . GLY A 1 122 ? -19.109 -16.531 -10.367 1 88.69 122 GLY A N 1
ATOM 993 C CA . GLY A 1 122 ? -18.703 -15.211 -10.812 1 88.69 122 GLY A CA 1
ATOM 994 C C . GLY A 1 122 ? -18.656 -14.195 -9.688 1 88.69 122 GLY A C 1
ATOM 995 O O . GLY A 1 122 ? -17.75 -13.359 -9.633 1 88.69 122 GLY A O 1
ATOM 996 N N . ARG A 1 123 ? -19.594 -14.273 -8.844 1 91.44 123 ARG A N 1
ATOM 997 C CA . ARG A 1 123 ? -19.641 -13.375 -7.695 1 91.44 123 ARG A CA 1
ATOM 998 C C . ARG A 1 123 ? -18.484 -13.625 -6.742 1 91.44 123 ARG A C 1
ATOM 1000 O O . ARG A 1 123 ? -17.906 -12.68 -6.207 1 91.44 123 ARG A O 1
ATOM 1007 N N . GLN A 1 124 ? -18.188 -14.867 -6.559 1 92.19 124 GLN A N 1
ATOM 1008 C CA . GLN A 1 124 ? -17.062 -15.211 -5.703 1 92.19 124 GLN A CA 1
ATOM 1009 C C . GLN A 1 124 ? -15.75 -14.664 -6.273 1 92.19 124 GLN A C 1
ATOM 1011 O O . GLN A 1 124 ? -14.922 -14.133 -5.535 1 92.19 124 GLN A O 1
ATOM 1016 N N . PHE A 1 125 ? -15.609 -14.812 -7.504 1 91.06 125 PHE A N 1
ATOM 1017 C CA . PHE A 1 125 ? -14.414 -14.312 -8.172 1 91.06 125 PHE A CA 1
ATOM 1018 C C . PHE A 1 125 ? -14.344 -12.797 -8.086 1 91.06 125 PHE A C 1
ATOM 1020 O O . PHE A 1 125 ? -13.289 -12.242 -7.77 1 91.06 125 PHE A O 1
ATOM 1027 N N . ASP A 1 126 ? -15.453 -12.188 -8.312 1 89.25 126 ASP A N 1
ATOM 1028 C CA . ASP A 1 126 ? -15.539 -10.734 -8.258 1 89.25 126 ASP A CA 1
ATOM 1029 C C . ASP A 1 126 ? -15.219 -10.219 -6.855 1 89.25 126 ASP A C 1
ATOM 1031 O O . ASP A 1 126 ? -14.484 -9.234 -6.699 1 89.25 126 ASP A O 1
ATOM 1035 N N . ASN A 1 127 ? -15.805 -10.891 -5.91 1 92 127 ASN A N 1
ATOM 1036 C CA . ASN A 1 127 ? -15.547 -10.508 -4.527 1 92 127 ASN A CA 1
ATOM 1037 C C . ASN A 1 127 ? -14.062 -10.648 -4.18 1 92 127 ASN A C 1
ATOM 1039 O O . ASN A 1 127 ? -13.508 -9.805 -3.469 1 92 127 ASN A O 1
ATOM 1043 N N . PHE A 1 128 ? -13.461 -11.695 -4.629 1 93.69 128 PHE A N 1
ATOM 1044 C CA . PHE A 1 128 ? -12.047 -11.945 -4.387 1 93.69 128 PHE A CA 1
ATOM 1045 C C . PHE A 1 128 ? -11.188 -10.867 -5.043 1 93.69 128 PHE A C 1
ATOM 1047 O O . PHE A 1 128 ? -10.273 -10.328 -4.418 1 93.69 128 PHE A O 1
ATOM 1054 N N . THR A 1 129 ? -11.523 -10.562 -6.277 1 91.19 129 THR A N 1
ATOM 1055 C CA . THR A 1 129 ? -10.797 -9.547 -7.027 1 91.19 129 THR A CA 1
ATOM 1056 C C . THR A 1 129 ? -10.969 -8.172 -6.391 1 91.19 129 THR A C 1
ATOM 1058 O O . THR A 1 129 ? -10.023 -7.391 -6.312 1 91.19 129 THR A O 1
ATOM 1061 N N . ALA A 1 130 ? -12.18 -7.879 -5.926 1 89.81 130 ALA A N 1
ATOM 1062 C CA . ALA A 1 130 ? -12.461 -6.613 -5.258 1 89.81 130 ALA A CA 1
ATOM 1063 C C . ALA A 1 130 ? -11.648 -6.473 -3.975 1 89.81 130 ALA A C 1
ATOM 1065 O O . ALA A 1 130 ? -11.125 -5.395 -3.682 1 89.81 130 ALA A O 1
ATOM 1066 N N . LEU A 1 131 ? -11.578 -7.547 -3.271 1 92.62 131 LEU A N 1
ATOM 1067 C CA . LEU A 1 131 ? -10.812 -7.547 -2.031 1 92.62 131 LEU A CA 1
ATOM 1068 C C . LEU A 1 131 ? -9.336 -7.281 -2.307 1 92.62 131 LEU A C 1
ATOM 1070 O O . LEU A 1 131 ? -8.688 -6.52 -1.581 1 92.62 131 LEU A O 1
ATOM 1074 N N . ILE A 1 132 ? -8.797 -7.871 -3.301 1 94.31 132 ILE A N 1
ATOM 1075 C CA . ILE A 1 132 ? -7.418 -7.625 -3.711 1 94.31 132 ILE A CA 1
ATOM 1076 C C . ILE A 1 132 ? -7.258 -6.164 -4.129 1 94.31 132 ILE A C 1
ATOM 1078 O O . ILE A 1 132 ? -6.27 -5.52 -3.779 1 94.31 132 ILE A O 1
ATOM 1082 N N . GLY A 1 133 ? -8.258 -5.672 -4.914 1 92.19 133 GLY A N 1
ATOM 1083 C CA . GLY A 1 133 ? -8.234 -4.273 -5.305 1 92.19 133 GLY A CA 1
ATOM 1084 C C . GLY A 1 133 ? -8.102 -3.324 -4.129 1 92.19 133 GLY A C 1
ATOM 1085 O O . GLY A 1 133 ? -7.316 -2.375 -4.18 1 92.19 133 GLY A O 1
ATOM 1086 N N . GLU A 1 134 ? -8.742 -3.646 -3.119 1 91.5 134 GLU A N 1
ATOM 1087 C CA . GLU A 1 134 ? -8.719 -2.807 -1.924 1 91.5 134 GLU A CA 1
ATOM 1088 C C . GLU A 1 134 ? -7.438 -3.023 -1.125 1 91.5 134 GLU A C 1
ATOM 1090 O O . GLU A 1 134 ? -6.691 -2.076 -0.871 1 91.5 134 GLU A O 1
ATOM 1095 N N . SER A 1 135 ? -7.133 -4.23 -0.807 1 94.38 135 SER A N 1
ATOM 1096 C CA . SER A 1 135 ? -6.07 -4.566 0.134 1 94.38 135 SER A CA 1
ATOM 1097 C C . SER A 1 135 ? -4.695 -4.328 -0.479 1 94.38 135 SER A C 1
ATOM 1099 O O . SER A 1 135 ? -3.744 -3.994 0.23 1 94.38 135 SER A O 1
ATOM 1101 N N . VAL A 1 136 ? -4.586 -4.469 -1.765 1 95.69 136 VAL A N 1
ATOM 1102 C CA . VAL A 1 136 ? -3.279 -4.371 -2.406 1 95.69 136 VAL A CA 1
ATOM 1103 C C . VAL A 1 136 ? -3.139 -3.012 -3.092 1 95.69 136 VAL A C 1
ATOM 1105 O O . VAL A 1 136 ? -2.17 -2.287 -2.854 1 95.69 136 VAL A O 1
ATOM 1108 N N . TRP A 1 137 ? -4.152 -2.658 -3.818 1 93.75 137 TRP A N 1
ATOM 1109 C CA . TRP A 1 137 ? -4.02 -1.493 -4.688 1 93.75 137 TRP A CA 1
ATOM 1110 C C . TRP A 1 137 ? -4.605 -0.25 -4.027 1 93.75 137 TRP A C 1
ATOM 1112 O O . TRP A 1 137 ? -4.402 0.869 -4.508 1 93.75 137 TRP A O 1
ATOM 1122 N N . GLY A 1 138 ? -5.34 -0.45 -2.902 1 91.25 138 GLY A N 1
ATOM 1123 C CA . GLY A 1 138 ? -5.992 0.679 -2.256 1 91.25 138 GLY A CA 1
ATOM 1124 C C . GLY A 1 138 ? -7.125 1.266 -3.078 1 91.25 138 GLY A C 1
ATOM 1125 O O . GLY A 1 138 ? -7.344 2.479 -3.064 1 91.25 138 GLY A O 1
ATOM 1126 N N . LEU A 1 139 ? -7.719 0.499 -3.861 1 87.06 139 LEU A N 1
ATOM 1127 C CA . LEU A 1 139 ? -8.766 0.96 -4.766 1 87.06 139 LEU A CA 1
ATOM 1128 C C . LEU A 1 139 ? -10.117 0.372 -4.375 1 87.06 139 LEU A C 1
ATOM 1130 O O . LEU A 1 139 ? -10.211 -0.799 -3.994 1 87.06 139 LEU A O 1
ATOM 1134 N N . GLU A 1 140 ? -11.039 1.335 -4.363 1 74.44 140 GLU A N 1
ATOM 1135 C CA . GLU A 1 140 ? -12.398 0.836 -4.195 1 74.44 140 GLU A CA 1
ATOM 1136 C C . GLU A 1 140 ? -12.922 0.202 -5.484 1 74.44 140 GLU A C 1
ATOM 1138 O O . GLU A 1 140 ? -12.773 0.772 -6.566 1 74.44 140 GLU A O 1
ATOM 1143 N N . TYR A 1 141 ? -13.219 -1.004 -5.316 1 64.69 141 TYR A N 1
ATOM 1144 C CA . TYR A 1 141 ? -13.836 -1.681 -6.449 1 64.69 141 TYR A CA 1
ATOM 1145 C C . TYR A 1 141 ? -15.305 -1.282 -6.586 1 64.69 141 TYR A C 1
ATOM 1147 O O . TYR A 1 141 ? -16.094 -1.448 -5.652 1 64.69 141 TYR A O 1
ATOM 1155 N N . GLN A 1 142 ? -15.523 -0.467 -7.516 1 62.19 142 GLN A N 1
ATOM 1156 C CA . GLN A 1 142 ? -16.938 -0.149 -7.727 1 62.19 142 GLN A CA 1
ATOM 1157 C C . GLN A 1 142 ? -17.531 -1.015 -8.836 1 62.19 142 GLN A C 1
ATOM 1159 O O . GLN A 1 142 ? -17.078 -0.963 -9.984 1 62.19 142 GLN A O 1
ATOM 1164 N N . ARG A 1 143 ? -18.281 -1.847 -8.367 1 61.78 143 ARG A N 1
ATOM 1165 C CA . ARG A 1 143 ? -19.078 -2.609 -9.328 1 61.78 143 ARG A CA 1
ATOM 1166 C C . ARG A 1 143 ? -20.016 -1.699 -10.117 1 61.78 143 ARG A C 1
ATOM 1168 O O . ARG A 1 143 ? -20.766 -0.917 -9.531 1 61.78 143 ARG A O 1
ATOM 1175 N N . ASN A 1 144 ? -19.562 -1.427 -11.266 1 60.75 144 ASN A N 1
ATOM 1176 C CA . ASN A 1 144 ? -20.484 -0.615 -12.047 1 60.75 144 ASN A CA 1
ATOM 1177 C C . ASN A 1 144 ? -20.844 -1.287 -13.375 1 60.75 144 ASN A C 1
ATOM 1179 O O . ASN A 1 144 ? -19.953 -1.548 -14.195 1 60.75 144 ASN A O 1
ATOM 1183 N N . LEU A 1 145 ? -22.047 -1.589 -13.484 1 58.03 145 LEU A N 1
ATOM 1184 C CA . LEU A 1 145 ? -22.531 -2.242 -14.688 1 58.03 145 LEU A CA 1
ATOM 1185 C C . LEU A 1 145 ? -22.391 -1.322 -15.898 1 58.03 145 LEU A C 1
ATOM 1187 O O . LEU A 1 145 ? -22.266 -1.794 -17.031 1 58.03 145 LEU A O 1
ATOM 1191 N N . PHE A 1 146 ? -22.391 -0.085 -15.562 1 57.44 146 PHE A N 1
ATOM 1192 C CA . PHE A 1 146 ? -22.609 0.835 -16.672 1 57.44 146 PHE A CA 1
ATOM 1193 C C . PHE A 1 146 ? -21.344 1.64 -16.953 1 57.44 146 PHE A C 1
ATOM 1195 O O . PHE A 1 146 ? -21.266 2.359 -17.953 1 57.44 146 PHE A O 1
ATOM 1202 N N . SER A 1 147 ? -20.391 1.727 -16.078 1 58.09 147 SER A N 1
ATOM 1203 C CA . SER A 1 147 ? -19.234 2.574 -16.328 1 58.09 147 SER A CA 1
ATOM 1204 C C . SER A 1 147 ? -17.938 1.778 -16.234 1 58.09 147 SER A C 1
ATOM 1206 O O . SER A 1 147 ? -17.859 0.804 -15.484 1 58.09 147 SER A O 1
ATOM 1208 N N . GLU A 1 148 ? -17.141 2.1 -17.219 1 58.69 148 GLU A N 1
ATOM 1209 C CA . GLU A 1 148 ? -15.789 1.553 -17.156 1 58.69 148 GLU A CA 1
ATOM 1210 C C . GLU A 1 148 ? -15.062 1.998 -15.891 1 58.69 148 GLU A C 1
ATOM 1212 O O . GLU A 1 148 ? -15.133 3.166 -15.508 1 58.69 148 GLU A O 1
ATOM 1217 N N . PRO A 1 149 ? -14.664 1.049 -15.164 1 61.03 149 PRO A N 1
ATOM 1218 C CA . PRO A 1 149 ? -13.898 1.473 -13.992 1 61.03 149 PRO A CA 1
ATOM 1219 C C . PRO A 1 149 ? -12.703 2.35 -14.352 1 61.03 149 PRO A C 1
ATOM 1221 O O . PRO A 1 149 ? -12.008 2.076 -15.328 1 61.03 149 PRO A O 1
ATOM 1224 N N . GLN A 1 150 ? -12.734 3.57 -13.93 1 70.38 150 GLN A N 1
ATOM 1225 C CA . GLN A 1 150 ? -11.555 4.406 -14.086 1 70.38 150 GLN A CA 1
ATOM 1226 C C . GLN A 1 150 ? -10.406 3.92 -13.203 1 70.38 150 GLN A C 1
ATOM 1228 O O . GLN A 1 150 ? -10.578 3.764 -11.992 1 70.38 150 GLN A O 1
ATOM 1233 N N . LEU A 1 151 ? -9.398 3.486 -13.93 1 81.5 151 LEU A N 1
ATOM 1234 C CA . LEU A 1 151 ? -8.211 3.02 -13.219 1 81.5 151 LEU A CA 1
ATOM 1235 C C . LEU A 1 151 ? -7.457 4.188 -12.594 1 81.5 151 LEU A C 1
ATOM 1237 O O . LEU A 1 151 ? -7.094 5.141 -13.281 1 81.5 151 LEU A O 1
ATOM 1241 N N . ASN A 1 152 ? -7.402 4.262 -11.328 1 92.25 152 ASN A N 1
ATOM 1242 C CA . ASN A 1 152 ? -6.492 5.203 -10.688 1 92.25 152 ASN A CA 1
ATOM 1243 C C . ASN A 1 152 ? -5.035 4.793 -10.867 1 92.25 152 ASN A C 1
ATOM 1245 O O . ASN A 1 152 ? -4.457 4.145 -9.992 1 92.25 152 ASN A O 1
ATOM 1249 N N . GLU A 1 153 ? -4.5 5.156 -12.031 1 94.38 153 GLU A N 1
ATOM 1250 C CA . GLU A 1 153 ? -3.156 4.727 -12.406 1 94.38 153 GLU A CA 1
ATOM 1251 C C . GLU A 1 153 ? -2.115 5.23 -11.414 1 94.38 153 GLU A C 1
ATOM 1253 O O . GLU A 1 153 ? -1.122 4.547 -11.148 1 94.38 153 GLU A O 1
ATOM 1258 N N . LEU A 1 154 ? -2.354 6.441 -10.898 1 96.5 154 LEU A N 1
ATOM 1259 C CA . LEU A 1 154 ? -1.412 6.988 -9.922 1 96.5 154 LEU A CA 1
ATOM 1260 C C . LEU A 1 154 ? -1.267 6.059 -8.727 1 96.5 154 LEU A C 1
ATOM 1262 O O . LEU A 1 154 ? -0.15 5.715 -8.328 1 96.5 154 LEU A O 1
ATOM 1266 N N . GLN A 1 155 ? -2.4 5.629 -8.195 1 95.38 155 GLN A N 1
ATOM 1267 C CA . GLN A 1 155 ? -2.414 4.742 -7.039 1 95.38 155 GLN A CA 1
ATOM 1268 C C . GLN A 1 155 ? -1.711 3.424 -7.348 1 95.38 155 GLN A C 1
ATOM 1270 O O . GLN A 1 155 ? -0.929 2.926 -6.535 1 95.38 155 GLN A O 1
ATOM 1275 N N . MET A 1 156 ? -1.96 2.902 -8.484 1 95.31 156 MET A N 1
ATOM 1276 C CA . MET A 1 156 ? -1.38 1.615 -8.859 1 95.31 156 MET A CA 1
ATOM 1277 C C . MET A 1 156 ? 0.131 1.729 -9.031 1 95.31 156 MET A C 1
ATOM 1279 O O . MET A 1 156 ? 0.878 0.854 -8.594 1 95.31 156 MET A O 1
ATOM 1283 N N . ARG A 1 157 ? 0.562 2.801 -9.656 1 97 157 ARG A N 1
ATOM 1284 C CA . ARG A 1 157 ? 1.991 3.037 -9.828 1 97 157 ARG A CA 1
ATOM 1285 C C . ARG A 1 157 ? 2.691 3.188 -8.484 1 97 157 ARG A C 1
ATOM 1287 O O . ARG A 1 157 ? 3.781 2.648 -8.281 1 97 157 ARG A O 1
ATOM 1294 N N . MET A 1 158 ? 2.066 3.928 -7.621 1 97.25 158 MET A N 1
ATOM 1295 C CA . MET A 1 158 ? 2.646 4.125 -6.293 1 97.25 158 MET A CA 1
ATOM 1296 C C . MET A 1 158 ? 2.795 2.797 -5.562 1 97.25 158 MET A C 1
ATOM 1298 O O . MET A 1 158 ? 3.838 2.527 -4.961 1 97.25 158 MET A O 1
ATOM 1302 N N . THR A 1 159 ? 1.752 1.971 -5.621 1 97.19 159 THR A N 1
ATOM 1303 C CA . THR A 1 159 ? 1.804 0.66 -4.984 1 97.19 159 THR A CA 1
ATOM 1304 C C . THR A 1 159 ? 2.91 -0.195 -5.594 1 97.19 159 THR A C 1
ATOM 1306 O O . THR A 1 159 ? 3.67 -0.845 -4.871 1 97.19 159 THR A O 1
ATOM 1309 N N . TYR A 1 160 ? 2.99 -0.15 -6.898 1 97.88 160 TYR A N 1
ATOM 1310 C CA . TYR A 1 160 ? 4.008 -0.897 -7.633 1 97.88 160 TYR A CA 1
ATOM 1311 C C . TYR A 1 160 ? 5.406 -0.489 -7.191 1 97.88 160 TYR A C 1
ATOM 1313 O O . TYR A 1 160 ? 6.238 -1.343 -6.871 1 97.88 160 TYR A O 1
ATOM 1321 N N . ARG A 1 161 ? 5.676 0.781 -7.102 1 97.88 161 ARG A N 1
ATOM 1322 C CA . ARG A 1 161 ? 6.984 1.308 -6.727 1 97.88 161 ARG A CA 1
ATOM 1323 C C . ARG A 1 161 ? 7.348 0.908 -5.297 1 97.88 161 ARG A C 1
ATOM 1325 O O . ARG A 1 161 ? 8.461 0.453 -5.039 1 97.88 161 ARG A O 1
ATOM 1332 N N . ARG A 1 162 ? 6.441 1.061 -4.43 1 98.12 162 ARG A N 1
ATOM 1333 C CA . ARG A 1 162 ? 6.695 0.772 -3.023 1 98.12 162 ARG A CA 1
ATOM 1334 C C . ARG A 1 162 ? 6.953 -0.715 -2.809 1 98.12 162 ARG A C 1
ATOM 1336 O O . ARG A 1 162 ? 7.84 -1.091 -2.037 1 98.12 162 ARG A O 1
ATOM 1343 N N . HIS A 1 163 ? 6.156 -1.498 -3.496 1 98.44 163 HIS A N 1
ATOM 1344 C CA . HIS A 1 163 ? 6.363 -2.939 -3.408 1 98.44 163 HIS A CA 1
ATOM 1345 C C . HIS A 1 163 ? 7.762 -3.326 -3.883 1 98.44 163 HIS A C 1
ATOM 1347 O O . HIS A 1 163 ? 8.484 -4.027 -3.176 1 98.44 163 HIS A O 1
ATOM 1353 N N . ASN A 1 164 ? 8.133 -2.846 -5.051 1 98.38 164 ASN A N 1
ATOM 1354 C CA . ASN A 1 164 ? 9.438 -3.18 -5.609 1 98.38 164 ASN A CA 1
ATOM 1355 C C . ASN A 1 164 ? 10.57 -2.695 -4.711 1 98.38 164 ASN A C 1
ATOM 1357 O O . ASN A 1 164 ? 11.531 -3.43 -4.465 1 98.38 164 ASN A O 1
ATOM 1361 N N . SER A 1 165 ? 10.43 -1.466 -4.18 1 97.75 165 SER A N 1
ATOM 1362 C CA . SER A 1 165 ? 11.438 -0.931 -3.275 1 97.75 165 SER A CA 1
ATOM 1363 C C . SER A 1 165 ? 11.594 -1.811 -2.039 1 97.75 165 SER A C 1
ATOM 1365 O O . SER A 1 165 ? 12.711 -2.051 -1.581 1 97.75 165 SER A O 1
ATOM 1367 N N . HIS A 1 166 ? 10.5 -2.264 -1.557 1 98.31 166 HIS A N 1
ATOM 1368 C CA . HIS A 1 166 ? 10.531 -3.078 -0.346 1 98.31 166 HIS A CA 1
ATOM 1369 C C . HIS A 1 166 ? 11.219 -4.418 -0.6 1 98.31 166 HIS A C 1
ATOM 1371 O O . HIS A 1 166 ? 12.031 -4.871 0.209 1 98.31 166 HIS A O 1
ATOM 1377 N N . VAL A 1 167 ? 10.875 -5.055 -1.738 1 98.69 167 VAL A N 1
ATOM 1378 C CA . VAL A 1 167 ? 11.508 -6.328 -2.066 1 98.69 167 VAL A CA 1
ATOM 1379 C C . VAL A 1 167 ? 13.016 -6.129 -2.199 1 98.69 167 VAL A C 1
ATOM 1381 O O . VAL A 1 167 ? 13.805 -6.879 -1.613 1 98.69 167 VAL A O 1
ATOM 1384 N N . LEU A 1 168 ? 13.391 -5.109 -2.869 1 97.94 168 LEU A N 1
ATOM 1385 C CA . LEU A 1 168 ? 14.805 -4.855 -3.139 1 97.94 168 LEU A CA 1
ATOM 1386 C C . LEU A 1 168 ? 15.562 -4.559 -1.847 1 97.94 168 LEU A C 1
ATOM 1388 O O . LEU A 1 168 ? 16.719 -4.941 -1.701 1 97.94 168 LEU A O 1
ATOM 1392 N N . GLN A 1 169 ? 14.93 -3.961 -0.906 1 95.56 169 GLN A N 1
ATOM 1393 C CA . GLN A 1 169 ? 15.594 -3.539 0.323 1 95.56 169 GLN A CA 1
ATOM 1394 C C . GLN A 1 169 ? 15.578 -4.652 1.367 1 95.56 169 GLN A C 1
ATOM 1396 O O . GLN A 1 169 ? 16.562 -4.848 2.092 1 95.56 169 GLN A O 1
ATOM 1401 N N . ALA A 1 170 ? 14.508 -5.359 1.408 1 96.88 170 ALA A N 1
ATOM 1402 C CA . ALA A 1 170 ? 14.281 -6.215 2.568 1 96.88 170 ALA A CA 1
ATOM 1403 C C . ALA A 1 170 ? 14.672 -7.66 2.268 1 96.88 170 ALA A C 1
ATOM 1405 O O . ALA A 1 170 ? 14.969 -8.43 3.182 1 96.88 170 ALA A O 1
ATOM 1406 N N . ALA A 1 171 ? 14.602 -8.086 1.03 1 98.31 171 ALA A N 1
ATOM 1407 C CA . ALA A 1 171 ? 14.93 -9.469 0.705 1 98.31 171 ALA A CA 1
ATOM 1408 C C . ALA A 1 171 ? 16.422 -9.742 0.911 1 98.31 171 ALA A C 1
ATOM 1410 O O . ALA A 1 171 ? 17.266 -8.922 0.562 1 98.31 171 ALA A O 1
ATOM 1411 N N . PRO A 1 172 ? 16.734 -10.891 1.529 1 98.31 172 PRO A N 1
ATOM 1412 C CA . PRO A 1 172 ? 18.156 -11.234 1.599 1 98.31 172 PRO A CA 1
ATOM 1413 C C . PRO A 1 172 ? 18.828 -11.273 0.224 1 98.31 172 PRO A C 1
ATOM 1415 O O . PRO A 1 172 ? 18.344 -11.953 -0.684 1 98.31 172 PRO A O 1
ATOM 1418 N N . LYS A 1 173 ? 19.906 -10.648 0.127 1 97.75 173 LYS A N 1
ATOM 1419 C CA . LYS A 1 173 ? 20.547 -10.445 -1.171 1 97.75 173 LYS A CA 1
ATOM 1420 C C . LYS A 1 173 ? 20.969 -11.781 -1.793 1 97.75 173 LYS A C 1
ATOM 1422 O O . LYS A 1 173 ? 20.906 -11.945 -3.014 1 97.75 173 LYS A O 1
ATOM 1427 N N . ASP A 1 174 ? 21.359 -12.688 -0.972 1 98 174 ASP A N 1
ATOM 1428 C CA . ASP A 1 174 ? 21.844 -13.977 -1.463 1 98 174 ASP A CA 1
ATOM 1429 C C . ASP A 1 174 ? 20.688 -14.875 -1.883 1 98 174 ASP A C 1
ATOM 1431 O O . ASP A 1 174 ? 20.891 -15.914 -2.502 1 98 174 ASP A O 1
ATOM 1435 N N . LYS A 1 175 ? 19.453 -14.445 -1.611 1 98.62 175 LYS A N 1
ATOM 1436 C CA . LYS A 1 175 ? 18.281 -15.242 -1.953 1 98.62 175 LYS A CA 1
ATOM 1437 C C . LYS A 1 175 ? 17.391 -14.523 -2.975 1 98.62 175 LYS A C 1
ATOM 1439 O O . LYS A 1 175 ? 16.297 -14.977 -3.279 1 98.62 175 LYS A O 1
ATOM 1444 N N . LEU A 1 176 ? 17.844 -13.391 -3.438 1 98.88 176 LEU A N 1
ATOM 1445 C CA . LEU A 1 176 ? 17.016 -12.562 -4.305 1 98.88 176 LEU A CA 1
ATOM 1446 C C . LEU A 1 176 ? 17.531 -12.594 -5.738 1 98.88 176 LEU A C 1
ATOM 1448 O O . LEU A 1 176 ? 18.719 -12.383 -5.98 1 98.88 176 LEU A O 1
ATOM 1452 N N . LEU A 1 177 ? 16.688 -12.867 -6.645 1 98.88 177 LEU A N 1
ATOM 1453 C CA . LEU A 1 177 ? 16.922 -12.688 -8.07 1 98.88 177 LEU A CA 1
ATOM 1454 C C . LEU A 1 177 ? 16.016 -11.617 -8.648 1 98.88 177 LEU A C 1
ATOM 1456 O O . LEU A 1 177 ? 14.781 -11.734 -8.562 1 98.88 177 LEU A O 1
ATOM 1460 N N . VAL A 1 178 ? 16.516 -10.562 -9.117 1 98.75 178 VAL A N 1
ATOM 1461 C CA . VAL A 1 178 ? 15.773 -9.617 -9.938 1 98.75 178 VAL A CA 1
ATOM 1462 C C . VAL A 1 178 ? 15.781 -10.078 -11.398 1 98.75 178 VAL A C 1
ATOM 1464 O O . VAL A 1 178 ? 16.844 -10.289 -11.984 1 98.75 178 VAL A O 1
ATOM 1467 N N . PHE A 1 179 ? 14.609 -10.211 -11.984 1 98.31 179 PHE A N 1
ATOM 1468 C CA . PHE A 1 179 ? 14.508 -11.039 -13.188 1 98.31 179 PHE A CA 1
ATOM 1469 C C . PHE A 1 179 ? 13.5 -10.445 -14.164 1 98.31 179 PHE A C 1
ATOM 1471 O O . PHE A 1 179 ? 12.453 -9.945 -13.758 1 98.31 179 PHE A O 1
ATOM 1478 N N . ASN A 1 180 ? 13.867 -10.383 -15.383 1 97.44 180 ASN A N 1
ATOM 1479 C CA . ASN A 1 180 ? 12.93 -10.195 -16.484 1 97.44 180 ASN A CA 1
ATOM 1480 C C . ASN A 1 180 ? 12.719 -11.492 -17.266 1 97.44 180 ASN A C 1
ATOM 1482 O O . ASN A 1 180 ? 13.688 -12.125 -17.703 1 97.44 180 ASN A O 1
ATOM 1486 N N . VAL A 1 181 ? 11.508 -11.875 -17.422 1 95.75 181 VAL A N 1
ATOM 1487 C CA . VAL A 1 181 ? 11.219 -13.18 -18.016 1 95.75 181 VAL A CA 1
ATOM 1488 C C . VAL A 1 181 ? 11.836 -13.273 -19.406 1 95.75 181 VAL A C 1
ATOM 1490 O O . VAL A 1 181 ? 12.07 -14.367 -19.922 1 95.75 181 VAL A O 1
ATOM 1493 N N . LYS A 1 182 ? 12.125 -12.141 -20 1 94.94 182 LYS A N 1
ATOM 1494 C CA . LYS A 1 182 ? 12.75 -12.125 -21.312 1 94.94 182 LYS A CA 1
ATOM 1495 C C . LYS A 1 182 ? 14.188 -12.641 -21.25 1 94.94 182 LYS A C 1
ATOM 1497 O O . LYS A 1 182 ? 14.789 -12.945 -22.281 1 94.94 182 LYS A O 1
ATOM 1502 N N . GLU A 1 183 ? 14.75 -12.727 -20.047 1 97 183 GLU A N 1
ATOM 1503 C CA . GLU A 1 183 ? 16.125 -13.18 -19.875 1 97 183 GLU A CA 1
ATOM 1504 C C . GLU A 1 183 ? 16.234 -14.695 -20.047 1 97 183 GLU A C 1
ATOM 1506 O O . GLU A 1 183 ? 17.328 -15.227 -20.234 1 97 183 GLU A O 1
ATOM 1511 N N . GLY A 1 184 ? 15.164 -15.445 -19.906 1 96.88 184 GLY A N 1
ATOM 1512 C CA . GLY A 1 184 ? 15.109 -16.844 -20.281 1 96.88 184 GLY A CA 1
ATOM 1513 C C . GLY A 1 184 ? 15.609 -17.781 -19.203 1 96.88 184 GLY A C 1
ATOM 1514 O O . GLY A 1 184 ? 15.531 -17.469 -18.016 1 96.88 184 GLY A O 1
ATOM 1515 N N . TRP A 1 185 ? 16.031 -18.922 -19.609 1 98.5 185 TRP A N 1
ATOM 1516 C CA . TRP A 1 185 ? 16.297 -20.047 -18.719 1 98.5 185 TRP A CA 1
ATOM 1517 C C . TRP A 1 185 ? 17.562 -19.812 -17.891 1 98.5 185 TRP A C 1
ATOM 1519 O O . TRP A 1 185 ? 17.578 -20.047 -16.688 1 98.5 185 TRP A O 1
ATOM 1529 N N . LYS A 1 186 ? 18.547 -19.312 -18.5 1 98.31 186 LYS A N 1
ATOM 1530 C CA . LYS A 1 186 ? 19.875 -19.391 -17.906 1 98.31 186 LYS A CA 1
ATOM 1531 C C . LYS A 1 186 ? 19.938 -18.656 -16.578 1 98.31 186 LYS A C 1
ATOM 1533 O O . LYS A 1 186 ? 20.297 -19.25 -15.555 1 98.31 186 LYS A O 1
ATOM 1538 N N . PRO A 1 187 ? 19.547 -17.375 -16.531 1 98.5 187 PRO A N 1
ATOM 1539 C CA . PRO A 1 187 ? 19.609 -16.719 -15.227 1 98.5 187 PRO A CA 1
ATOM 1540 C C . PRO A 1 187 ? 18.688 -17.359 -14.188 1 98.5 187 PRO A C 1
ATOM 1542 O O . PRO A 1 187 ? 19.047 -17.438 -13.008 1 98.5 187 PRO A O 1
ATOM 1545 N N . LEU A 1 188 ? 17.531 -17.812 -14.539 1 98.75 188 LEU A N 1
ATOM 1546 C CA . LEU A 1 188 ? 16.578 -18.438 -13.617 1 98.75 188 LEU A CA 1
ATOM 1547 C C . LEU A 1 188 ? 17.156 -19.75 -13.078 1 98.75 188 LEU A C 1
ATOM 1549 O O . LEU A 1 188 ? 17.156 -19.969 -11.867 1 98.75 188 LEU A O 1
ATOM 1553 N N . CYS A 1 189 ? 17.641 -20.609 -13.977 1 98.81 189 CYS A N 1
ATOM 1554 C CA . CYS A 1 189 ? 18.156 -21.922 -13.586 1 98.81 189 CYS A CA 1
ATOM 1555 C C . CYS A 1 189 ? 19.422 -21.797 -12.773 1 98.81 189 CYS A C 1
ATOM 1557 O O . CYS A 1 189 ? 19.656 -22.547 -11.828 1 98.81 189 CYS A O 1
ATOM 1559 N N . ASP A 1 190 ? 20.328 -20.781 -13.188 1 98.75 190 ASP A N 1
ATOM 1560 C CA . ASP A 1 190 ? 21.516 -20.516 -12.391 1 98.75 190 ASP A CA 1
ATOM 1561 C C . ASP A 1 190 ? 21.141 -20.141 -10.961 1 98.75 190 ASP A C 1
ATOM 1563 O O . ASP A 1 190 ? 21.766 -20.625 -10.008 1 98.75 190 ASP A O 1
ATOM 1567 N N . PHE A 1 191 ? 20.188 -19.344 -10.805 1 98.88 191 PHE A N 1
ATOM 1568 C CA . PHE A 1 191 ? 19.75 -18.875 -9.5 1 98.88 191 PHE A CA 1
ATOM 1569 C C . PHE A 1 191 ? 19.172 -20.016 -8.68 1 98.88 191 PHE A C 1
ATOM 1571 O O . PHE A 1 191 ? 19.422 -20.125 -7.48 1 98.88 191 PHE A O 1
ATOM 1578 N N . LEU A 1 192 ? 18.359 -20.922 -9.312 1 98.75 192 LEU A N 1
ATOM 1579 C CA . LEU A 1 192 ? 17.656 -21.984 -8.617 1 98.75 192 LEU A CA 1
ATOM 1580 C C . LEU A 1 192 ? 18.562 -23.203 -8.43 1 98.75 192 LEU A C 1
ATOM 1582 O O . LEU A 1 192 ? 18.25 -24.109 -7.652 1 98.75 192 LEU A O 1
ATOM 1586 N N . GLY A 1 193 ? 19.672 -23.234 -9.156 1 98.31 193 GLY A N 1
ATOM 1587 C CA . GLY A 1 193 ? 20.609 -24.344 -9.039 1 98.31 193 GLY A CA 1
ATOM 1588 C C . GLY A 1 193 ? 20.125 -25.594 -9.734 1 98.31 193 GLY A C 1
ATOM 1589 O O . GLY A 1 193 ? 20.297 -26.703 -9.203 1 98.31 193 GLY A O 1
ATOM 1590 N N . VAL A 1 194 ? 19.469 -25.484 -10.844 1 98.38 194 VAL A N 1
ATOM 1591 C CA . VAL A 1 194 ? 18.938 -26.625 -11.578 1 98.38 194 VAL A CA 1
ATOM 1592 C C . VAL A 1 194 ? 19.422 -26.578 -13.023 1 98.38 194 VAL A C 1
ATOM 1594 O O . VAL A 1 194 ? 19.828 -25.516 -13.516 1 98.38 194 VAL A O 1
ATOM 1597 N N . PRO A 1 195 ? 19.406 -27.641 -13.773 1 98.12 195 PRO A N 1
ATOM 1598 C CA . PRO A 1 195 ? 19.812 -27.641 -15.172 1 98.12 195 PRO A CA 1
ATOM 1599 C C . PRO A 1 195 ? 18.844 -26.891 -16.078 1 98.12 195 PRO A C 1
ATOM 1601 O O . PRO A 1 195 ? 17.641 -26.859 -15.812 1 98.12 195 PRO A O 1
ATOM 1604 N N . VAL A 1 196 ? 19.328 -26.375 -17.156 1 98.19 196 VAL A N 1
ATOM 1605 C CA . VAL A 1 196 ? 18.516 -25.688 -18.156 1 98.19 196 VAL A CA 1
ATOM 1606 C C . VAL A 1 196 ? 17.75 -26.719 -18.984 1 98.19 196 VAL A C 1
ATOM 1608 O O . VAL A 1 196 ? 18.344 -27.656 -19.531 1 98.19 196 VAL A O 1
ATOM 1611 N N . PRO A 1 197 ? 16.516 -26.578 -19.094 1 98 197 PRO A N 1
ATOM 1612 C CA . PRO A 1 197 ? 15.734 -27.5 -19.938 1 98 197 PRO A CA 1
ATOM 1613 C C . PRO A 1 197 ? 16.094 -27.375 -21.406 1 98 197 PRO A C 1
ATOM 1615 O O . PRO A 1 197 ? 16.5 -26.312 -21.875 1 98 197 PRO A O 1
ATOM 1618 N N . ASP A 1 198 ? 15.875 -28.5 -22.109 1 96.25 198 ASP A N 1
ATOM 1619 C CA . ASP A 1 198 ? 16.094 -28.516 -23.547 1 96.25 198 ASP A CA 1
ATOM 1620 C C . ASP A 1 198 ? 14.828 -28.094 -24.297 1 96.25 198 ASP A C 1
ATOM 1622 O O . ASP A 1 198 ? 14.289 -28.859 -25.094 1 96.25 198 ASP A O 1
ATOM 1626 N N . LYS A 1 199 ? 14.242 -27.016 -24.094 1 97.19 199 LYS A N 1
ATOM 1627 C CA . LYS A 1 199 ? 13.094 -26.391 -24.734 1 97.19 199 LYS A CA 1
ATOM 1628 C C . LYS A 1 199 ? 13.125 -24.875 -24.578 1 97.19 199 LYS A C 1
ATOM 1630 O O . LYS A 1 199 ? 13.789 -24.359 -23.688 1 97.19 199 LYS A O 1
ATOM 1635 N N . PRO A 1 200 ? 12.453 -24.266 -25.438 1 96.62 200 PRO A N 1
ATOM 1636 C CA . PRO A 1 200 ? 12.43 -22.797 -25.344 1 96.62 200 PRO A CA 1
ATOM 1637 C C . PRO A 1 200 ? 11.75 -22.312 -24.062 1 96.62 200 PRO A C 1
ATOM 1639 O O . PRO A 1 200 ? 10.859 -22.969 -23.531 1 96.62 200 PRO A O 1
ATOM 1642 N N . PHE A 1 201 ? 12.25 -21.219 -23.5 1 96.88 201 PHE A N 1
ATOM 1643 C CA . PHE A 1 201 ? 11.594 -20.578 -22.359 1 96.88 201 PHE A CA 1
ATOM 1644 C C . PHE A 1 201 ? 10.141 -20.25 -22.703 1 96.88 201 PHE A C 1
ATOM 1646 O O . PHE A 1 201 ? 9.852 -19.75 -23.797 1 96.88 201 PHE A O 1
ATOM 1653 N N . PRO A 1 202 ? 9.258 -20.562 -21.844 1 94.94 202 PRO A N 1
ATOM 1654 C CA . PRO A 1 202 ? 7.852 -20.312 -22.172 1 94.94 202 PRO A CA 1
ATOM 1655 C C . PRO A 1 202 ? 7.531 -18.828 -22.312 1 94.94 202 PRO A C 1
ATOM 1657 O O . PRO A 1 202 ? 8.141 -18 -21.625 1 94.94 202 PRO A O 1
ATOM 1660 N N . ARG A 1 203 ? 6.703 -18.5 -23.188 1 86.25 203 ARG A N 1
ATOM 1661 C CA . ARG A 1 203 ? 6.164 -17.141 -23.359 1 86.25 203 ARG A CA 1
ATOM 1662 C C . ARG A 1 203 ? 4.641 -17.156 -23.344 1 86.25 203 ARG A C 1
ATOM 1664 O O . ARG A 1 203 ? 4.016 -17.688 -24.281 1 86.25 203 ARG A O 1
ATOM 1671 N N . LYS A 1 204 ? 4.113 -16.734 -22.203 1 74.25 204 LYS A N 1
ATOM 1672 C CA . LYS A 1 204 ? 2.656 -16.688 -22.094 1 74.25 204 LYS A CA 1
ATOM 1673 C C . LYS A 1 204 ? 2.166 -15.258 -21.906 1 74.25 204 LYS A C 1
ATOM 1675 O O . LYS A 1 204 ? 2.865 -14.43 -21.328 1 74.25 204 LYS A O 1
ATOM 1680 N N . ASN A 1 205 ? 0.992 -14.938 -22.328 1 61.84 205 ASN A N 1
ATOM 1681 C CA . ASN A 1 205 ? 0.187 -13.742 -22.062 1 61.84 205 ASN A CA 1
ATOM 1682 C C . ASN A 1 205 ? 0.81 -12.5 -22.688 1 61.84 205 ASN A C 1
ATOM 1684 O O . ASN A 1 205 ? 0.833 -11.438 -22.078 1 61.84 205 ASN A O 1
ATOM 1688 N N . VAL A 1 206 ? 1.592 -12.594 -23.828 1 54.16 206 VAL A N 1
ATOM 1689 C CA . VAL A 1 206 ? 2.248 -11.461 -24.469 1 54.16 206 VAL A CA 1
ATOM 1690 C C . VAL A 1 206 ? 1.203 -10.438 -24.906 1 54.16 206 VAL A C 1
ATOM 1692 O O . VAL A 1 206 ? 1.491 -9.242 -25 1 54.16 206 VAL A O 1
ATOM 1695 N N . ARG A 1 207 ? 0.071 -10.914 -25.375 1 53.34 207 ARG A N 1
ATOM 1696 C CA . ARG A 1 207 ? -0.777 -9.906 -26 1 53.34 207 ARG A CA 1
ATOM 1697 C C . ARG A 1 207 ? -2.096 -9.75 -25.25 1 53.34 207 ARG A C 1
ATOM 1699 O O . ARG A 1 207 ? -3.076 -9.25 -25.797 1 53.34 207 ARG A O 1
ATOM 1706 N N . GLY A 1 208 ? -2.152 -10.156 -24 1 59.34 208 GLY A N 1
ATOM 1707 C CA . GLY A 1 208 ? -3.355 -9.805 -23.266 1 59.34 208 GLY A CA 1
ATOM 1708 C C . GLY A 1 208 ? -4.484 -10.797 -23.453 1 59.34 208 GLY A C 1
ATOM 1709 O O . GLY A 1 208 ? -5.66 -10.438 -23.359 1 59.34 208 GLY A O 1
ATOM 1710 N N . ASN A 1 209 ? -4.234 -11.992 -23.812 1 63.06 209 ASN A N 1
ATOM 1711 C CA . ASN A 1 209 ? -5.34 -12.898 -24.078 1 63.06 209 ASN A CA 1
ATOM 1712 C C . ASN A 1 209 ? -5.656 -13.781 -22.875 1 63.06 209 ASN A C 1
ATOM 1714 O O . ASN A 1 209 ? -6.195 -14.883 -23.031 1 63.06 209 ASN A O 1
ATOM 1718 N N . ILE A 1 210 ? -5.316 -13.289 -21.75 1 69.69 210 ILE A N 1
ATOM 1719 C CA . ILE A 1 210 ? -5.461 -14.117 -20.547 1 69.69 210 ILE A CA 1
ATOM 1720 C C . ILE A 1 210 ? -6.938 -14.367 -20.281 1 69.69 210 ILE A C 1
ATOM 1722 O O . ILE A 1 210 ? -7.328 -15.477 -19.906 1 69.69 210 ILE A O 1
ATOM 1726 N N . VAL A 1 211 ? -7.668 -13.43 -20.5 1 70.44 211 VAL A N 1
ATOM 1727 C CA . VAL A 1 211 ? -9.102 -13.555 -20.234 1 70.44 211 VAL A CA 1
ATOM 1728 C C . VAL A 1 211 ? -9.695 -14.633 -21.125 1 70.44 211 VAL A C 1
ATOM 1730 O O . VAL A 1 211 ? -10.43 -15.5 -20.656 1 70.44 211 VAL A O 1
ATOM 1733 N N . GLU A 1 212 ? -9.32 -14.57 -22.359 1 71.81 212 GLU A N 1
ATOM 1734 C CA . GLU A 1 212 ? -9.805 -15.562 -23.312 1 71.81 212 GLU A CA 1
ATOM 1735 C C . GLU A 1 212 ? -9.336 -16.969 -22.938 1 71.81 212 GLU A C 1
ATOM 1737 O O . GLU A 1 212 ? -10.109 -17.922 -23.016 1 71.81 212 GLU A O 1
ATOM 1742 N N . ASP A 1 213 ? -8.148 -17.016 -22.547 1 75.81 213 ASP A N 1
ATOM 1743 C CA . ASP A 1 213 ? -7.586 -18.297 -22.141 1 75.81 213 ASP A CA 1
ATOM 1744 C C . ASP A 1 213 ? -8.305 -18.844 -20.922 1 75.81 213 ASP A C 1
ATOM 1746 O O . ASP A 1 213 ? -8.617 -20.047 -20.859 1 75.81 213 ASP A O 1
ATOM 1750 N N . LEU A 1 214 ? -8.539 -18.078 -20 1 76.31 214 LEU A N 1
ATOM 1751 C CA . LEU A 1 214 ? -9.25 -18.5 -18.797 1 76.31 214 LEU A CA 1
ATOM 1752 C C . LEU A 1 214 ? -10.672 -18.953 -19.125 1 76.31 214 LEU A C 1
ATOM 1754 O O . LEU A 1 214 ? -11.117 -19.984 -18.641 1 76.31 214 LEU A O 1
ATOM 1758 N N . MET A 1 215 ? -11.312 -18.297 -19.953 1 76.19 215 MET A N 1
ATOM 1759 C CA . MET A 1 215 ? -12.688 -18.594 -20.344 1 76.19 215 MET A CA 1
ATOM 1760 C C . MET A 1 215 ? -12.766 -19.953 -21.031 1 76.19 215 MET A C 1
ATOM 1762 O O . MET A 1 215 ? -13.758 -20.672 -20.891 1 76.19 215 MET A O 1
ATOM 1766 N N . GLN A 1 216 ? -11.664 -20.266 -21.734 1 78.5 216 GLN A N 1
ATOM 1767 C CA . GLN A 1 216 ? -11.688 -21.484 -22.547 1 78.5 216 GLN A CA 1
ATOM 1768 C C . GLN A 1 216 ? -11.195 -22.688 -21.75 1 78.5 216 GLN A C 1
ATOM 1770 O O . GLN A 1 216 ? -11.695 -23.797 -21.922 1 78.5 216 GLN A O 1
ATOM 1775 N N . ASN A 1 217 ? -10.305 -22.406 -20.781 1 79.44 217 ASN A N 1
ATOM 1776 C CA . ASN A 1 217 ? -9.586 -23.562 -20.266 1 79.44 217 ASN A CA 1
ATOM 1777 C C . ASN A 1 217 ? -9.703 -23.672 -18.75 1 79.44 217 ASN A C 1
ATOM 1779 O O . ASN A 1 217 ? -9.461 -24.734 -18.188 1 79.44 217 ASN A O 1
ATOM 1783 N N . ASP A 1 218 ? -10.078 -22.672 -18.094 1 84.25 218 ASP A N 1
ATOM 1784 C CA . ASP A 1 218 ? -10.094 -22.688 -16.625 1 84.25 218 ASP A CA 1
ATOM 1785 C C . ASP A 1 218 ? -11.422 -23.234 -16.094 1 84.25 218 ASP A C 1
ATOM 1787 O O . ASP A 1 218 ? -12.492 -22.766 -16.484 1 84.25 218 ASP A O 1
ATOM 1791 N N . PRO A 1 219 ? -11.352 -24.25 -15.273 1 83.06 219 PRO A N 1
ATOM 1792 C CA . PRO A 1 219 ? -12.586 -24.875 -14.797 1 83.06 219 PRO A CA 1
ATOM 1793 C C . PRO A 1 219 ? -13.531 -23.891 -14.109 1 83.06 219 PRO A C 1
ATOM 1795 O O . PRO A 1 219 ? -14.75 -24.031 -14.219 1 83.06 219 PRO A O 1
ATOM 1798 N N . PHE A 1 220 ? -12.969 -23.016 -13.461 1 82.44 220 PHE A N 1
ATOM 1799 C CA . PHE A 1 220 ? -13.812 -22.062 -12.742 1 82.44 220 PHE A CA 1
ATOM 1800 C C . PHE A 1 220 ? -14.531 -21.125 -13.711 1 82.44 220 PHE A C 1
ATOM 1802 O O . PHE A 1 220 ? -15.719 -20.859 -13.555 1 82.44 220 PHE A O 1
ATOM 1809 N N . PHE A 1 221 ? -13.883 -20.672 -14.656 1 83 221 PHE A N 1
ATOM 1810 C CA . PHE A 1 221 ? -14.508 -19.781 -15.617 1 83 221 PHE A CA 1
ATOM 1811 C C . PHE A 1 221 ? -15.492 -20.531 -16.5 1 83 221 PHE A C 1
ATOM 1813 O O . PHE A 1 221 ? -16.516 -19.984 -16.922 1 83 221 PHE A O 1
ATOM 1820 N N . ILE A 1 222 ? -15.188 -21.781 -16.797 1 83.56 222 ILE A N 1
ATOM 1821 C CA . ILE A 1 222 ? -16.141 -22.625 -17.516 1 83.56 222 ILE A CA 1
ATOM 1822 C C . ILE A 1 222 ? -17.438 -22.734 -16.688 1 83.56 222 ILE A C 1
ATOM 1824 O O . ILE A 1 222 ? -18.531 -22.641 -17.234 1 83.56 222 ILE A O 1
ATOM 1828 N N . ARG A 1 223 ? -17.25 -22.891 -15.43 1 84.38 223 ARG A N 1
ATOM 1829 C CA . ARG A 1 223 ? -18.422 -22.938 -14.547 1 84.38 223 ARG A CA 1
ATOM 1830 C C . ARG A 1 223 ? -19.188 -21.609 -14.602 1 84.38 223 ARG A C 1
ATOM 1832 O O . ARG A 1 223 ? -20.422 -21.609 -14.656 1 84.38 223 ARG A O 1
ATOM 1839 N N . ILE A 1 224 ? -18.484 -20.531 -14.547 1 82.38 224 ILE A N 1
ATOM 1840 C CA . ILE A 1 224 ? -19.109 -19.219 -14.625 1 82.38 224 ILE A CA 1
ATOM 1841 C C . ILE A 1 224 ? -19.938 -19.109 -15.906 1 82.38 224 ILE A C 1
ATOM 1843 O O . ILE A 1 224 ? -21.094 -18.656 -15.883 1 82.38 224 ILE A O 1
ATOM 1847 N N . GLN A 1 225 ? -19.312 -19.516 -17 1 80.75 225 GLN A N 1
ATOM 1848 C CA . GLN A 1 225 ? -20 -19.453 -18.281 1 80.75 225 GLN A CA 1
ATOM 1849 C C . GLN A 1 225 ? -21.266 -20.312 -18.266 1 80.75 225 GLN A C 1
ATOM 1851 O O . GLN A 1 225 ? -22.312 -19.891 -18.766 1 80.75 225 GLN A O 1
ATOM 1856 N N . ARG A 1 226 ? -21.219 -21.469 -17.688 1 82.25 226 ARG A N 1
ATOM 1857 C CA . ARG A 1 226 ? -22.375 -22.359 -17.578 1 82.25 226 ARG A CA 1
ATOM 1858 C C . ARG A 1 226 ? -23.484 -21.734 -16.766 1 82.25 226 ARG A C 1
ATOM 1860 O O . ARG A 1 226 ? -24.656 -21.797 -17.125 1 82.25 226 ARG A O 1
ATOM 1867 N N . GLU A 1 227 ? -23.078 -21.141 -15.758 1 83.56 227 GLU A N 1
ATOM 1868 C CA . GLU A 1 227 ? -24.047 -20.469 -14.898 1 83.56 227 GLU A CA 1
ATOM 1869 C C . GLU A 1 227 ? -24.703 -19.281 -15.609 1 83.56 227 GLU A C 1
ATOM 1871 O O . GLU A 1 227 ? -25.891 -19 -15.422 1 83.56 227 GLU A O 1
ATOM 1876 N N . MET A 1 228 ? -23.922 -18.625 -16.391 1 80.31 228 MET A N 1
ATOM 1877 C CA . MET A 1 228 ? -24.422 -17.438 -17.078 1 80.31 228 MET A CA 1
ATOM 1878 C C . MET A 1 228 ? -25.391 -17.828 -18.203 1 80.31 228 MET A C 1
ATOM 1880 O O . MET A 1 228 ? -26.312 -17.094 -18.516 1 80.31 228 MET A O 1
ATOM 1884 N N . LEU A 1 229 ? -25.094 -18.891 -18.844 1 76.94 229 LEU A N 1
ATOM 1885 C CA . LEU A 1 229 ? -25.922 -19.359 -19.953 1 76.94 229 LEU A CA 1
ATOM 1886 C C . LEU A 1 229 ? -27.109 -20.156 -19.438 1 76.94 229 LEU A C 1
ATOM 1888 O O . LEU A 1 229 ? -27.953 -20.594 -20.234 1 76.94 229 LEU A O 1
ATOM 1892 N N . PHE A 1 230 ? -27.375 -20.266 -18.141 1 70.12 230 PHE A N 1
ATOM 1893 C CA . PHE A 1 230 ? -28.453 -20.984 -17.5 1 70.12 230 PHE A CA 1
ATOM 1894 C C . PHE A 1 230 ? -28.484 -22.438 -17.969 1 70.12 230 PHE A C 1
ATOM 1896 O O . PHE A 1 230 ? -29.562 -23.031 -18.141 1 70.12 230 PHE A O 1
ATOM 1903 N N . VAL A 1 231 ? -27.688 -22.922 -18.516 1 61.66 231 VAL A N 1
ATOM 1904 C CA . VAL A 1 231 ? -27.719 -24.281 -19.047 1 61.66 231 VAL A CA 1
ATOM 1905 C C . VAL A 1 231 ? -27.734 -25.281 -17.906 1 61.66 231 VAL A C 1
ATOM 1907 O O . VAL A 1 231 ? -28.453 -26.281 -17.938 1 61.66 231 VAL A O 1
ATOM 1910 N N . ASP A 1 232 ? -26.953 -25.328 -16.859 1 50.66 232 ASP A N 1
ATOM 1911 C CA . ASP A 1 232 ? -26.906 -26.344 -15.812 1 50.66 232 ASP A CA 1
ATOM 1912 C C . ASP A 1 232 ? -27.375 -25.766 -14.477 1 50.66 232 ASP A C 1
ATOM 1914 O O . ASP A 1 232 ? -26.844 -26.125 -13.422 1 50.66 232 ASP A O 1
ATOM 1918 N N . LEU A 1 233 ? -28.297 -24.844 -14.531 1 43.88 233 LEU A N 1
ATOM 1919 C CA . LEU A 1 233 ? -28.922 -24.609 -13.242 1 43.88 233 LEU A CA 1
ATOM 1920 C C . LEU A 1 233 ? -29.672 -25.844 -12.773 1 43.88 233 LEU A C 1
ATOM 1922 O O . LEU A 1 233 ? -30.359 -26.5 -13.562 1 43.88 233 LEU A O 1
ATOM 1926 N N . PRO A 1 234 ? -29.375 -26.438 -11.695 1 40.94 234 PRO A N 1
ATOM 1927 C CA . PRO A 1 234 ? -30.25 -27.547 -11.32 1 40.94 234 PRO A CA 1
ATOM 1928 C C . PRO A 1 234 ? -31.719 -27.156 -11.32 1 40.94 234 PRO A C 1
ATOM 1930 O O . PRO A 1 234 ? -32.062 -25.984 -11.125 1 40.94 234 PRO A O 1
ATOM 1933 N N . MET B 1 1 ? 6.715 25.234 -1.122 1 98 1 MET B N 1
ATOM 1934 C CA . MET B 1 1 ? 6.98 23.938 -0.504 1 98 1 MET B CA 1
ATOM 1935 C C . MET B 1 1 ? 8.477 23.734 -0.3 1 98 1 MET B C 1
ATOM 1937 O O . MET B 1 1 ? 9.25 23.766 -1.26 1 98 1 MET B O 1
ATOM 1941 N N . LYS B 1 2 ? 8.852 23.562 0.909 1 98.56 2 LYS B N 1
ATOM 1942 C CA . LYS B 1 2 ? 10.266 23.469 1.267 1 98.56 2 LYS B CA 1
ATOM 1943 C C . LYS B 1 2 ? 10.57 22.109 1.905 1 98.56 2 LYS B C 1
ATOM 1945 O O . LYS B 1 2 ? 11.68 21.594 1.765 1 98.56 2 LYS B O 1
ATOM 1950 N N . VAL B 1 3 ? 9.633 21.578 2.629 1 98.94 3 VAL B N 1
ATOM 1951 C CA . VAL B 1 3 ? 9.867 20.344 3.379 1 98.94 3 VAL B CA 1
ATOM 1952 C C . VAL B 1 3 ? 8.695 19.391 3.184 1 98.94 3 VAL B C 1
ATOM 1954 O O . VAL B 1 3 ? 7.535 19.781 3.295 1 98.94 3 VAL B O 1
ATOM 1957 N N . ILE B 1 4 ? 8.961 18.172 2.859 1 98.94 4 ILE B N 1
ATOM 1958 C CA . ILE B 1 4 ? 7.977 17.094 2.82 1 98.94 4 ILE B CA 1
ATOM 1959 C C . ILE B 1 4 ? 8.297 16.062 3.896 1 98.94 4 ILE B C 1
ATOM 1961 O O . ILE B 1 4 ? 9.273 15.32 3.781 1 98.94 4 ILE B O 1
ATOM 1965 N N . CYS B 1 5 ? 7.531 16.062 4.953 1 98.88 5 CYS B N 1
ATOM 1966 C CA . CYS B 1 5 ? 7.668 15.008 5.945 1 98.88 5 CYS B CA 1
ATOM 1967 C C . CYS B 1 5 ? 6.98 13.727 5.477 1 98.88 5 CYS B C 1
ATOM 1969 O O . CYS B 1 5 ? 5.75 13.656 5.441 1 98.88 5 CYS B O 1
ATOM 1971 N N . ALA B 1 6 ? 7.797 12.75 5.188 1 98.88 6 ALA B N 1
ATOM 1972 C CA . ALA B 1 6 ? 7.309 11.531 4.535 1 98.88 6 ALA B CA 1
ATOM 1973 C C . ALA B 1 6 ? 7 10.445 5.562 1 98.88 6 ALA B C 1
ATOM 1975 O O . ALA B 1 6 ? 6.52 9.367 5.211 1 98.88 6 ALA B O 1
ATOM 1976 N N . GLY B 1 7 ? 7.277 10.734 6.875 1 98.56 7 GLY B N 1
ATOM 1977 C CA . GLY B 1 7 ? 6.957 9.734 7.887 1 98.56 7 GLY B CA 1
ATOM 1978 C C . GLY B 1 7 ? 5.465 9.5 8.031 1 98.56 7 GLY B C 1
ATOM 1979 O O . GLY B 1 7 ? 4.672 10.438 7.984 1 98.56 7 GLY B O 1
ATOM 1980 N N . MET B 1 8 ? 5.059 8.219 8.203 1 97.62 8 MET B N 1
ATOM 1981 C C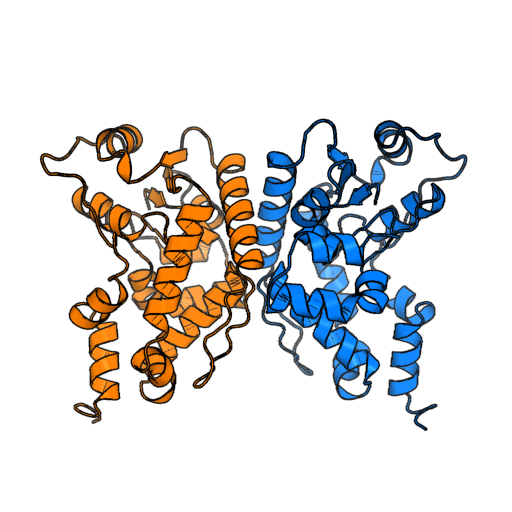A . MET B 1 8 ? 3.648 7.863 8.336 1 97.62 8 MET B CA 1
ATOM 1982 C C . MET B 1 8 ? 3.068 8.414 9.633 1 97.62 8 MET B C 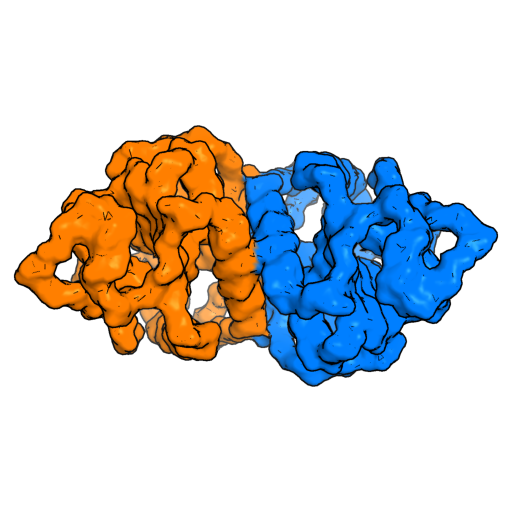1
ATOM 1984 O O . MET B 1 8 ? 3.812 8.797 10.539 1 97.62 8 MET B O 1
ATOM 1988 N N . SER B 1 9 ? 1.69 8.461 9.703 1 95.62 9 SER B N 1
ATOM 1989 C CA . SER B 1 9 ? 1.025 8.812 10.953 1 95.62 9 SER B CA 1
ATOM 1990 C C . SER B 1 9 ? 1.589 8.008 12.125 1 95.62 9 SER B C 1
ATOM 1992 O O . SER B 1 9 ? 1.923 6.832 11.969 1 95.62 9 SER B O 1
ATOM 1994 N N . LYS B 1 10 ? 1.728 8.703 13.312 1 94.38 10 LYS B N 1
ATOM 1995 C CA . LYS B 1 10 ? 2.162 8.086 14.562 1 94.38 10 LYS B CA 1
ATOM 1996 C C . LYS B 1 10 ? 3.684 7.961 14.609 1 94.38 10 LYS B C 1
ATOM 1998 O O . LYS B 1 10 ? 4.223 7.184 15.398 1 94.38 10 LYS B O 1
ATOM 2003 N N . THR B 1 11 ? 4.414 8.688 13.773 1 96.44 11 THR B N 1
ATOM 2004 C CA . THR B 1 11 ? 5.871 8.742 13.867 1 96.44 11 THR B CA 1
ATOM 2005 C C . THR B 1 11 ? 6.328 10.102 14.367 1 96.44 11 THR B C 1
ATOM 2007 O O . THR B 1 11 ? 7.445 10.539 14.078 1 96.44 11 THR B O 1
ATOM 2010 N N . GLY B 1 12 ? 5.434 10.875 15 1 94.62 12 GLY B N 1
ATOM 2011 C CA . GLY B 1 12 ? 5.754 12.18 15.547 1 94.62 12 GLY B CA 1
ATOM 2012 C C . GLY B 1 12 ? 5.348 13.328 14.641 1 94.62 12 GLY B C 1
ATOM 2013 O O . GLY B 1 12 ? 6.043 14.336 14.562 1 94.62 12 GLY B O 1
ATOM 2014 N N . THR B 1 13 ? 4.238 13.125 13.914 1 95 13 THR B N 1
ATOM 2015 C CA . THR B 1 13 ? 3.822 14.094 12.898 1 95 13 THR B CA 1
ATOM 2016 C C . THR B 1 13 ? 3.373 15.398 13.547 1 95 13 THR B C 1
ATOM 2018 O O . THR B 1 13 ? 3.688 16.484 13.055 1 95 13 THR B O 1
ATOM 2021 N N . LYS B 1 14 ? 2.629 15.328 14.648 1 93.31 14 LYS B N 1
ATOM 2022 C CA . LYS B 1 14 ? 2.188 16.531 15.328 1 93.31 14 LYS B CA 1
ATOM 2023 C C . LYS B 1 14 ? 3.373 17.297 15.914 1 93.31 14 LYS B C 1
ATOM 2025 O O . LYS B 1 14 ? 3.424 18.531 15.828 1 93.31 14 LYS B O 1
ATOM 2030 N N . THR B 1 15 ? 4.25 16.578 16.531 1 95 15 THR B N 1
ATOM 2031 C CA . THR B 1 15 ? 5.473 17.188 17.047 1 95 15 THR B CA 1
ATOM 2032 C C . THR B 1 15 ? 6.238 17.891 15.93 1 95 15 THR B C 1
ATOM 2034 O O . THR B 1 15 ? 6.699 19.016 16.094 1 95 15 THR B O 1
ATOM 2037 N N . MET B 1 16 ? 6.324 17.266 14.805 1 96.94 16 MET B N 1
ATOM 2038 C CA . MET B 1 16 ? 7.035 17.828 13.664 1 96.94 16 MET B CA 1
ATOM 2039 C C . MET B 1 16 ? 6.336 19.094 13.156 1 96.94 16 MET B C 1
ATOM 2041 O O . MET B 1 16 ? 6.996 20.062 12.773 1 96.94 16 MET B O 1
ATOM 2045 N N . GLN B 1 17 ? 4.984 19 13.062 1 96.88 17 GLN B N 1
ATOM 2046 C CA . GLN B 1 17 ? 4.25 20.188 12.672 1 96.88 17 GLN B CA 1
ATOM 2047 C C . GLN B 1 17 ? 4.586 21.359 13.594 1 96.88 17 GLN B C 1
ATOM 2049 O O . GLN B 1 17 ? 4.871 22.469 13.117 1 96.88 17 GLN B O 1
ATOM 2054 N N . CYS B 1 18 ? 4.566 21.156 14.883 1 96.38 18 CYS B N 1
ATOM 2055 C CA . CYS B 1 18 ? 4.863 22.203 15.859 1 96.38 18 CYS B CA 1
ATOM 2056 C C . CYS B 1 18 ? 6.281 22.719 15.688 1 96.38 18 CYS B C 1
ATOM 2058 O O . CYS B 1 18 ? 6.504 23.938 15.688 1 96.38 18 CYS B O 1
ATOM 2060 N N . ALA B 1 19 ? 7.219 21.828 15.562 1 98.25 19 ALA B N 1
ATOM 2061 C CA . ALA B 1 19 ? 8.617 22.203 15.398 1 98.25 19 ALA B CA 1
ATOM 2062 C C . ALA B 1 19 ? 8.812 23.062 14.156 1 98.25 19 ALA B C 1
ATOM 2064 O O . ALA B 1 19 ? 9.477 24.109 14.203 1 98.25 19 ALA B O 1
ATOM 2065 N N . LEU B 1 20 ? 8.242 22.641 13.023 1 98.62 20 LEU B N 1
ATOM 2066 C CA . LEU B 1 20 ? 8.398 23.375 11.773 1 98.62 20 LEU B CA 1
ATOM 2067 C C . LEU B 1 20 ? 7.707 24.734 11.852 1 98.62 20 LEU B C 1
ATOM 2069 O O . LEU B 1 20 ? 8.211 25.719 11.32 1 98.62 20 LEU B O 1
ATOM 2073 N N . LYS B 1 21 ? 6.523 24.797 12.523 1 98 21 LYS B N 1
ATOM 2074 C CA . LYS B 1 21 ? 5.863 26.078 12.727 1 98 21 LYS B CA 1
ATOM 2075 C C . LYS B 1 21 ? 6.73 27.016 13.57 1 98 21 LYS B C 1
ATOM 2077 O O . LYS B 1 21 ? 6.82 28.219 13.281 1 98 21 LYS B O 1
ATOM 2082 N N . ASP B 1 22 ? 7.332 26.453 14.586 1 97.75 22 ASP B N 1
ATOM 2083 C CA . ASP B 1 22 ? 8.242 27.234 15.414 1 97.75 22 ASP B CA 1
ATOM 2084 C C . ASP B 1 22 ? 9.398 27.797 14.594 1 97.75 22 ASP B C 1
ATOM 2086 O O . ASP B 1 22 ? 9.93 28.875 14.906 1 97.75 22 ASP B O 1
ATOM 2090 N N . LEU B 1 23 ? 9.805 27.094 13.586 1 98.5 23 LEU B N 1
ATOM 2091 C CA . LEU B 1 23 ? 10.891 27.531 12.711 1 98.5 23 LEU B CA 1
ATOM 2092 C C . LEU B 1 23 ? 10.375 28.484 11.641 1 98.5 23 LEU B C 1
ATOM 2094 O O . LEU B 1 23 ? 11.148 28.969 10.805 1 98.5 23 LEU B O 1
ATOM 2098 N N . GLY B 1 24 ? 9.016 28.75 11.586 1 97.88 24 GLY B N 1
ATOM 2099 C CA . GLY B 1 24 ? 8.453 29.766 10.727 1 97.88 24 GLY B CA 1
ATOM 2100 C C . GLY B 1 24 ? 7.805 29.219 9.477 1 97.88 24 GLY B C 1
ATOM 2101 O O . GLY B 1 24 ? 7.441 29.969 8.57 1 97.88 24 GLY B O 1
ATOM 2102 N N . TYR B 1 25 ? 7.656 27.922 9.367 1 98.5 25 TYR B N 1
ATOM 2103 C CA . TYR B 1 25 ? 7.07 27.297 8.18 1 98.5 25 TYR B CA 1
ATOM 2104 C C . TYR B 1 25 ? 5.547 27.281 8.273 1 98.5 25 TYR B C 1
ATOM 2106 O O . TYR B 1 25 ? 4.988 27.062 9.352 1 98.5 25 TYR B O 1
ATOM 2114 N N . ASN B 1 26 ? 4.832 27.547 7.203 1 98.5 26 ASN B N 1
ATOM 2115 C CA . ASN B 1 26 ? 3.42 27.219 7.059 1 98.5 26 ASN B CA 1
ATOM 2116 C C . ASN B 1 26 ? 3.225 25.719 6.785 1 98.5 26 ASN B C 1
ATOM 2118 O O . ASN B 1 26 ? 3.561 25.234 5.703 1 98.5 26 ASN B O 1
ATOM 2122 N N . VAL B 1 27 ? 2.654 24.984 7.746 1 98.56 27 VAL B N 1
ATOM 2123 C CA . VAL B 1 27 ? 2.699 23.531 7.707 1 98.56 27 VAL B CA 1
ATOM 2124 C C . VAL B 1 27 ? 1.279 22.969 7.625 1 98.56 27 VAL B C 1
ATOM 2126 O O . VAL B 1 27 ? 0.413 23.344 8.422 1 98.56 27 VAL B O 1
ATOM 2129 N N . TYR B 1 28 ? 0.985 22.125 6.66 1 98.12 28 TYR B N 1
ATOM 2130 C CA . TYR B 1 28 ? -0.245 21.344 6.617 1 98.12 28 TYR B CA 1
ATOM 2131 C C . TYR B 1 28 ? -0.032 19.969 7.219 1 98.12 28 TYR B C 1
ATOM 2133 O O . TYR B 1 28 ? 0.859 19.219 6.797 1 98.12 28 TYR B O 1
ATOM 2141 N N . ASP B 1 29 ? -0.747 19.688 8.266 1 96.81 29 ASP B N 1
ATOM 2142 C CA . ASP B 1 29 ? -0.853 18.359 8.859 1 96.81 29 ASP B CA 1
ATOM 2143 C C . ASP B 1 29 ? -2.16 17.672 8.461 1 96.81 29 ASP B C 1
ATOM 2145 O O . ASP B 1 29 ? -2.764 18.031 7.445 1 96.81 29 ASP B O 1
ATOM 2149 N N . TYR B 1 30 ? -2.562 16.625 9.148 1 96.06 30 TYR B N 1
ATOM 2150 C CA . TYR B 1 30 ? -3.758 15.852 8.82 1 96.06 30 TYR B CA 1
ATOM 2151 C C . TYR B 1 30 ? -4.973 16.766 8.695 1 96.06 30 TYR B C 1
ATOM 2153 O O . TYR B 1 30 ? -5.688 16.734 7.695 1 96.06 30 TYR B O 1
ATOM 2161 N N . MET B 1 31 ? -5.195 17.641 9.672 1 93.69 31 MET B N 1
ATOM 2162 C CA . MET B 1 31 ? -6.422 18.438 9.734 1 93.69 31 MET B CA 1
ATOM 2163 C C . MET B 1 31 ? -6.441 19.484 8.633 1 93.69 31 MET B C 1
ATOM 2165 O O . MET B 1 31 ? -7.492 19.766 8.047 1 93.69 31 MET B O 1
ATOM 2169 N N . GLU B 1 32 ? -5.324 20.141 8.383 1 95.56 32 GLU B N 1
ATOM 2170 C CA . GLU B 1 32 ? -5.273 21.109 7.293 1 95.56 32 GLU B CA 1
ATOM 2171 C C . GLU B 1 32 ? -5.547 20.438 5.945 1 95.56 32 GLU B C 1
ATOM 2173 O O . GLU B 1 32 ? -6.258 21 5.105 1 95.56 32 GLU B O 1
ATOM 2178 N N . ASN B 1 33 ? -4.941 19.203 5.746 1 97.19 33 ASN B N 1
ATOM 2179 C CA . ASN B 1 33 ? -5.23 18.453 4.523 1 97.19 33 ASN B CA 1
ATOM 2180 C C . ASN B 1 33 ? -6.715 18.125 4.402 1 97.19 33 ASN B C 1
ATOM 2182 O O . ASN B 1 33 ? -7.273 18.156 3.305 1 97.19 33 ASN B O 1
ATOM 2186 N N . PHE B 1 34 ? -7.32 17.812 5.516 1 96.62 34 PHE B N 1
ATOM 2187 C CA . PHE B 1 34 ? -8.75 17.531 5.52 1 96.62 34 PHE B CA 1
ATOM 2188 C C . PHE B 1 34 ? -9.555 18.812 5.289 1 96.62 34 PHE B C 1
ATOM 2190 O O . PHE B 1 34 ? -10.391 18.875 4.387 1 96.62 34 PHE B O 1
ATOM 2197 N N . THR B 1 35 ? -9.227 19.906 6.039 1 95 35 THR B N 1
ATOM 2198 C CA . THR B 1 35 ? -10.047 21.125 6.047 1 95 35 THR B CA 1
ATOM 2199 C C . THR B 1 35 ? -9.898 21.875 4.734 1 95 35 THR B C 1
ATOM 2201 O O . THR B 1 35 ? -10.883 22.359 4.168 1 95 35 THR B O 1
ATOM 2204 N N . TYR B 1 36 ? -8.711 21.953 4.211 1 96 36 TYR B N 1
ATOM 2205 C CA . TYR B 1 36 ? -8.469 22.844 3.08 1 96 36 TYR B CA 1
ATOM 2206 C C . TYR B 1 36 ? -8.422 22.062 1.771 1 96 36 TYR B C 1
ATOM 2208 O O . TYR B 1 36 ? -8.688 22.609 0.702 1 96 36 TYR B O 1
ATOM 2216 N N . LEU B 1 37 ? -8.141 20.734 1.851 1 97.62 37 LEU B N 1
ATOM 2217 C CA . LEU B 1 37 ? -7.805 20.047 0.607 1 97.62 37 LEU B CA 1
ATOM 2218 C C . LEU B 1 37 ? -8.609 18.766 0.466 1 97.62 37 LEU B C 1
ATOM 2220 O O . LEU B 1 37 ? -8.273 17.906 -0.356 1 97.62 37 LEU B O 1
ATOM 2224 N N . ARG B 1 38 ? -9.641 18.516 1.266 1 96.62 38 ARG B N 1
ATOM 2225 C CA . ARG B 1 38 ? -10.352 17.234 1.296 1 96.62 38 ARG B CA 1
ATOM 2226 C C . ARG B 1 38 ? -10.891 16.875 -0.086 1 96.62 38 ARG B C 1
ATOM 2228 O O . ARG B 1 38 ? -10.852 15.711 -0.489 1 96.62 38 ARG B O 1
ATOM 2235 N N . ASP B 1 39 ? -11.398 17.891 -0.853 1 97.12 39 ASP B N 1
ATOM 2236 C CA . ASP B 1 39 ? -11.961 17.594 -2.166 1 97.12 39 ASP B CA 1
ATOM 2237 C C . ASP B 1 39 ? -10.867 17.219 -3.162 1 97.12 39 ASP B C 1
ATOM 2239 O O . ASP B 1 39 ? -11.062 16.312 -3.988 1 97.12 39 ASP B O 1
ATOM 2243 N N . ASP B 1 40 ? -9.742 17.875 -3.125 1 98.19 40 ASP B N 1
ATOM 2244 C CA . ASP B 1 40 ? -8.602 17.516 -3.963 1 98.19 40 ASP B CA 1
ATOM 2245 C C . ASP B 1 40 ? -8.117 16.094 -3.664 1 98.19 40 ASP B C 1
ATOM 2247 O O . ASP B 1 40 ? -7.898 15.312 -4.582 1 98.19 40 ASP B O 1
ATOM 2251 N N . TRP B 1 41 ? -7.996 15.82 -2.406 1 98.19 41 TRP B N 1
ATOM 2252 C CA . TRP B 1 41 ? -7.527 14.492 -2.002 1 98.19 41 TRP B CA 1
ATOM 2253 C C . TRP B 1 41 ? -8.523 13.414 -2.416 1 98.19 41 TRP B C 1
ATOM 2255 O O . TRP B 1 41 ? -8.133 12.328 -2.846 1 98.19 41 TRP B O 1
ATOM 2265 N N . ARG B 1 42 ? -9.82 13.734 -2.221 1 96.31 42 ARG B N 1
ATOM 2266 C CA . ARG B 1 42 ? -10.836 12.789 -2.674 1 96.31 42 ARG B CA 1
ATOM 2267 C C . ARG B 1 42 ? -10.664 12.477 -4.156 1 96.31 42 ARG B C 1
ATOM 2269 O O . ARG B 1 42 ? -10.703 11.305 -4.555 1 96.31 42 ARG B O 1
ATOM 2276 N N . LYS B 1 43 ? -10.5 13.484 -4.938 1 96.25 43 LYS B N 1
ATOM 2277 C CA . LYS B 1 43 ? -10.289 13.297 -6.367 1 96.25 43 LYS B CA 1
ATOM 2278 C C . LYS B 1 43 ? -9.055 12.438 -6.633 1 96.25 43 LYS B C 1
ATOM 2280 O O . LYS B 1 43 ? -9.117 11.469 -7.391 1 96.25 43 LYS B O 1
ATOM 2285 N N . ILE B 1 44 ? -7.949 12.727 -6.035 1 97.12 44 ILE B N 1
ATOM 2286 C CA . ILE B 1 44 ? -6.672 12.062 -6.277 1 97.12 44 ILE B CA 1
ATOM 2287 C C . ILE B 1 44 ? -6.75 10.602 -5.844 1 97.12 44 ILE B C 1
ATOM 2289 O O . ILE B 1 44 ? -6.316 9.711 -6.57 1 97.12 44 ILE B O 1
ATOM 2293 N N . MET B 1 45 ? -7.387 10.359 -4.676 1 95.12 45 MET B N 1
ATOM 2294 C CA . MET B 1 45 ? -7.438 9.008 -4.129 1 95.12 45 MET B CA 1
ATOM 2295 C C . MET B 1 45 ? -8.445 8.148 -4.891 1 95.12 45 MET B C 1
ATOM 2297 O O . MET B 1 45 ? -8.344 6.926 -4.906 1 95.12 45 MET B O 1
ATOM 2301 N N . THR B 1 46 ? -9.422 8.828 -5.59 1 92.06 46 THR B N 1
ATOM 2302 C CA . THR B 1 46 ? -10.438 8.055 -6.289 1 92.06 46 THR B CA 1
ATOM 2303 C C . THR B 1 46 ? -10.133 7.973 -7.781 1 92.06 46 THR B C 1
ATOM 2305 O O . THR B 1 46 ? -10.359 6.934 -8.414 1 92.06 46 THR B O 1
ATOM 2308 N N . LYS B 1 47 ? -9.562 9.039 -8.367 1 91.88 47 LYS B N 1
ATOM 2309 C CA . LYS B 1 47 ? -9.453 9.125 -9.828 1 91.88 47 LYS B CA 1
ATOM 2310 C C . LYS B 1 47 ? -8.008 9.336 -10.266 1 91.88 47 LYS B C 1
ATOM 2312 O O . LYS B 1 47 ? -7.703 9.273 -11.453 1 91.88 47 LYS B O 1
ATOM 2317 N N . GLY B 1 48 ? -7.172 9.641 -9.367 1 94.81 48 GLY B N 1
ATOM 2318 C CA . GLY B 1 48 ? -5.793 9.945 -9.711 1 94.81 48 GLY B CA 1
ATOM 2319 C C . GLY B 1 48 ? -5.496 11.438 -9.719 1 94.81 48 GLY B C 1
ATOM 2320 O O . GLY B 1 48 ? -6.367 12.25 -9.398 1 94.81 48 GLY B O 1
ATOM 2321 N N . GLY B 1 49 ? -4.273 11.711 -9.945 1 95.44 49 GLY B N 1
ATOM 2322 C CA . GLY B 1 49 ? -3.811 13.094 -9.984 1 95.44 49 GLY B CA 1
ATOM 2323 C C . GLY B 1 49 ? -2.58 13.281 -10.852 1 95.44 49 GLY B C 1
ATOM 2324 O O . GLY B 1 49 ? -1.996 12.305 -11.336 1 95.44 49 GLY B O 1
ATOM 2325 N N . THR B 1 50 ? -2.281 14.523 -11.07 1 97 50 THR B N 1
ATOM 2326 C CA . THR B 1 50 ? -1.121 14.922 -11.859 1 97 50 THR B CA 1
ATOM 2327 C C . THR B 1 50 ? -0.163 15.766 -11.031 1 97 50 THR B C 1
ATOM 2329 O O . THR B 1 50 ? -0.516 16.219 -9.938 1 97 50 THR B O 1
ATOM 2332 N N . THR B 1 51 ? 0.996 15.953 -11.562 1 97.62 51 THR B N 1
ATOM 2333 C CA . THR B 1 51 ? 1.974 16.828 -10.922 1 97.62 51 THR B CA 1
ATOM 2334 C C . THR B 1 51 ? 1.396 18.219 -10.711 1 97.62 51 THR B C 1
ATOM 2336 O O . THR B 1 51 ? 1.663 18.859 -9.688 1 97.62 51 THR B O 1
ATOM 2339 N N . GLU B 1 52 ? 0.618 18.641 -11.648 1 98.06 52 GLU B N 1
ATOM 2340 C CA . GLU B 1 52 ? 0.012 19.969 -11.57 1 98.06 52 GLU B CA 1
ATOM 2341 C C . GLU B 1 52 ? -0.984 20.047 -10.422 1 98.06 52 GLU B C 1
ATOM 2343 O O . GLU B 1 52 ? -1.122 21.109 -9.789 1 98.06 52 GLU B O 1
ATOM 2348 N N . ASP B 1 53 ? -1.697 18.984 -10.125 1 98.38 53 ASP B N 1
ATOM 2349 C CA . ASP B 1 53 ? -2.604 18.953 -8.984 1 98.38 53 ASP B CA 1
ATOM 2350 C C . ASP B 1 53 ? -1.853 19.234 -7.68 1 98.38 53 ASP B C 1
ATOM 2352 O O . ASP B 1 53 ? -2.264 20.094 -6.891 1 98.38 53 ASP B O 1
ATOM 2356 N N . PHE B 1 54 ? -0.725 18.609 -7.496 1 98.69 54 PHE B N 1
ATOM 2357 C CA . PHE B 1 54 ? 0.052 18.75 -6.27 1 98.69 54 PHE B CA 1
ATOM 2358 C C . PHE B 1 54 ? 0.672 20.141 -6.191 1 98.69 54 PHE B C 1
ATOM 2360 O O . PHE B 1 54 ? 0.764 20.734 -5.109 1 98.69 54 PHE B O 1
ATOM 2367 N N . ARG B 1 55 ? 1.097 20.688 -7.367 1 98.44 55 ARG B N 1
ATOM 2368 C CA . ARG B 1 55 ? 1.639 22.031 -7.398 1 98.44 55 ARG B CA 1
ATOM 2369 C C . ARG B 1 55 ? 0.605 23.047 -6.918 1 98.44 55 ARG B C 1
ATOM 2371 O O . ARG B 1 55 ? 0.912 23.906 -6.094 1 98.44 55 ARG B O 1
ATOM 2378 N N . ARG B 1 56 ? -0.574 22.859 -7.449 1 98.38 56 ARG B N 1
ATOM 2379 C CA . ARG B 1 56 ? -1.65 23.766 -7.07 1 98.38 56 ARG B CA 1
ATOM 2380 C C . ARG B 1 56 ? -2.008 23.625 -5.598 1 98.38 56 ARG B C 1
ATOM 2382 O O . ARG B 1 56 ? -2.166 24.609 -4.883 1 98.38 56 ARG B O 1
ATOM 2389 N N . MET B 1 57 ? -2.076 22.438 -5.09 1 98.5 57 MET B N 1
ATOM 2390 C CA . MET B 1 57 ? -2.492 22.141 -3.723 1 98.5 57 MET B CA 1
ATOM 2391 C C . MET B 1 57 ? -1.542 22.766 -2.709 1 98.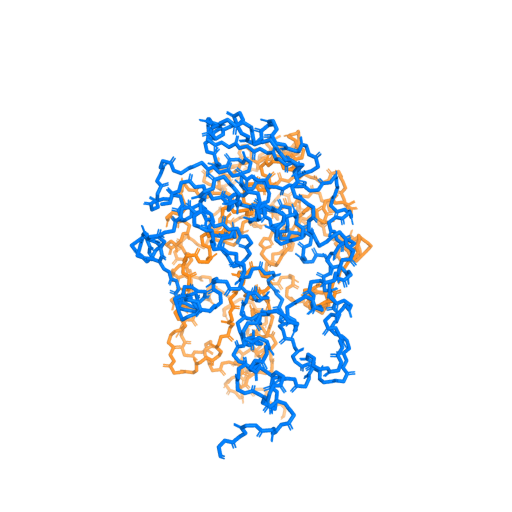5 57 MET B C 1
ATOM 2393 O O . MET B 1 57 ? -1.972 23.219 -1.646 1 98.5 57 MET B O 1
ATOM 2397 N N . PHE B 1 58 ? -0.235 22.766 -3.096 1 98.5 58 PHE B N 1
ATOM 2398 C CA . PHE B 1 58 ? 0.742 23.094 -2.066 1 98.5 58 PHE B CA 1
ATOM 2399 C C . PHE B 1 58 ? 1.541 24.344 -2.459 1 98.5 58 PHE B C 1
ATOM 2401 O O . PHE B 1 58 ? 2.629 24.578 -1.931 1 98.5 58 PHE B O 1
ATOM 2408 N N . GLU B 1 59 ? 1.056 25.125 -3.396 1 96.81 59 GLU B N 1
ATOM 2409 C CA . GLU B 1 59 ? 1.729 26.312 -3.906 1 96.81 59 GLU B CA 1
ATOM 2410 C C . GLU B 1 59 ? 2.064 27.297 -2.777 1 96.81 59 GLU B C 1
ATOM 2412 O O . GLU B 1 59 ? 3.107 27.953 -2.805 1 96.81 59 GLU B O 1
ATOM 2417 N N . ASN B 1 60 ? 1.218 27.422 -1.778 1 96.56 60 ASN B N 1
ATOM 2418 C CA . ASN B 1 60 ? 1.428 28.391 -0.705 1 96.56 60 ASN B CA 1
ATOM 2419 C C . ASN B 1 60 ? 1.672 27.703 0.632 1 96.56 60 ASN B C 1
ATOM 2421 O O . ASN B 1 60 ? 1.342 28.25 1.688 1 96.56 60 ASN B O 1
ATOM 2425 N N . VAL B 1 61 ? 2.178 26.5 0.64 1 98.44 61 VAL B N 1
ATOM 2426 C CA . VAL B 1 61 ? 2.469 25.688 1.818 1 98.44 61 VAL B CA 1
ATOM 2427 C C . VAL B 1 61 ? 3.967 25.391 1.89 1 98.44 61 VAL B C 1
ATOM 2429 O O . VAL B 1 61 ? 4.574 25 0.896 1 98.44 61 VAL B O 1
ATOM 2432 N N . ASP B 1 62 ? 4.555 25.656 3.018 1 98.75 62 ASP B N 1
ATOM 2433 C CA . ASP B 1 62 ? 5.996 25.469 3.148 1 98.75 62 ASP B CA 1
ATOM 2434 C C . ASP B 1 62 ? 6.336 24 3.432 1 98.75 62 ASP B C 1
ATOM 2436 O O . ASP B 1 62 ? 7.406 23.531 3.051 1 98.75 62 ASP B O 1
ATOM 2440 N N . ALA B 1 63 ? 5.449 23.344 4.184 1 98.88 63 ALA B N 1
ATOM 2441 C CA . ALA B 1 63 ? 5.742 21.969 4.598 1 98.88 63 ALA B CA 1
ATOM 2442 C C . ALA B 1 63 ? 4.453 21.172 4.77 1 98.88 63 ALA B C 1
ATOM 2444 O O . ALA B 1 63 ? 3.395 21.734 5.047 1 98.88 63 ALA B O 1
ATOM 2445 N N . VAL B 1 64 ? 4.547 19.906 4.555 1 98.81 64 VAL B N 1
ATOM 2446 C CA . VAL B 1 64 ? 3.434 19 4.801 1 98.81 64 VAL B CA 1
ATOM 2447 C C . VAL B 1 64 ? 3.906 17.828 5.652 1 98.81 64 VAL B C 1
ATOM 2449 O O . VAL B 1 64 ? 5.07 17.422 5.578 1 98.81 64 VAL B O 1
ATOM 2452 N N . THR B 1 65 ? 3.031 17.344 6.477 1 98.19 65 THR B N 1
ATOM 2453 C CA . THR B 1 65 ? 3.26 16.141 7.277 1 98.19 65 THR B CA 1
ATOM 2454 C C . THR B 1 65 ? 1.973 15.344 7.426 1 98.19 65 THR B C 1
ATOM 2456 O O . THR B 1 65 ? 0.883 15.844 7.141 1 98.19 65 THR B O 1
ATOM 2459 N N . ASP B 1 66 ? 2.098 14.023 7.715 1 97.81 66 ASP B N 1
ATOM 2460 C CA . ASP B 1 66 ? 1.018 13.086 8.023 1 97.81 66 ASP B CA 1
ATOM 2461 C C . ASP B 1 66 ? 0.242 12.719 6.758 1 97.81 66 ASP B C 1
ATOM 2463 O O . ASP B 1 66 ? 0.597 13.141 5.656 1 97.81 66 ASP B O 1
ATOM 2467 N N . LEU B 1 67 ? -0.748 11.898 6.969 1 97.81 67 LEU B N 1
ATOM 2468 C CA . LEU B 1 67 ? -1.612 11.438 5.887 1 97.81 67 LEU B CA 1
ATOM 2469 C C . LEU B 1 67 ? -2.598 12.531 5.48 1 97.81 67 LEU B C 1
ATOM 2471 O O . LEU B 1 67 ? -3.006 13.344 6.312 1 97.81 67 LEU B O 1
ATOM 2475 N N . PRO B 1 68 ? -2.924 12.531 4.199 1 98 68 PRO B N 1
ATOM 2476 C CA . PRO B 1 68 ? -2.484 11.617 3.145 1 98 68 PRO B CA 1
ATOM 2477 C C . PRO B 1 68 ? -1.178 12.055 2.488 1 98 68 PRO B C 1
ATOM 2479 O O . PRO B 1 68 ? -0.558 11.281 1.756 1 98 68 PRO B O 1
ATOM 2482 N N . ALA B 1 69 ? -0.722 13.242 2.787 1 98.69 69 ALA B N 1
ATOM 2483 C CA . ALA B 1 69 ? 0.361 13.867 2.035 1 98.69 69 ALA B CA 1
ATOM 2484 C C . ALA B 1 69 ? 1.641 13.039 2.119 1 98.69 69 ALA B C 1
ATOM 2486 O O . ALA B 1 69 ? 2.338 12.859 1.118 1 98.69 69 ALA B O 1
ATOM 2487 N N . CYS B 1 70 ? 1.923 12.508 3.291 1 98.75 70 CYS B N 1
ATOM 2488 C CA . CYS B 1 70 ? 3.164 11.766 3.467 1 98.75 70 CYS B CA 1
ATOM 2489 C C . CYS B 1 70 ? 3.209 10.555 2.537 1 98.75 70 CYS B C 1
ATOM 2491 O O . CYS B 1 70 ? 4.273 10.195 2.029 1 98.75 70 CYS B O 1
ATOM 2493 N N . TYR B 1 71 ? 2.053 9.914 2.324 1 98.5 71 TYR B N 1
ATOM 2494 C CA . TYR B 1 71 ? 1.972 8.734 1.474 1 98.5 71 TYR B CA 1
ATOM 2495 C C . TYR B 1 71 ? 2.248 9.086 0.018 1 98.5 71 TYR B C 1
ATOM 2497 O O . TYR B 1 71 ? 2.734 8.25 -0.749 1 98.5 71 TYR B O 1
ATOM 2505 N N . TYR B 1 72 ? 2.033 10.328 -0.375 1 98.62 72 TYR B N 1
ATOM 2506 C CA . TYR B 1 72 ? 2.223 10.812 -1.736 1 98.62 72 TYR B CA 1
ATOM 2507 C C . TYR B 1 72 ? 3.488 11.656 -1.842 1 98.62 72 TYR B C 1
ATOM 2509 O O . TYR B 1 72 ? 3.611 12.492 -2.74 1 98.62 72 TYR B O 1
ATOM 2517 N N . TRP B 1 73 ? 4.43 11.516 -1.014 1 98.75 73 TRP B N 1
ATOM 2518 C CA . TRP B 1 73 ? 5.609 12.367 -0.875 1 98.75 73 TRP B CA 1
ATOM 2519 C C . TRP B 1 73 ? 6.359 12.469 -2.197 1 98.75 73 TRP B C 1
ATOM 2521 O O . TRP B 1 73 ? 6.84 13.547 -2.561 1 98.75 73 TRP B O 1
ATOM 2531 N N . ASP B 1 74 ? 6.5 11.383 -2.904 1 98.12 74 ASP B N 1
ATOM 2532 C CA . ASP B 1 74 ? 7.316 11.383 -4.117 1 98.12 74 ASP B CA 1
ATOM 2533 C C . ASP B 1 74 ? 6.609 12.117 -5.25 1 98.12 74 ASP B C 1
ATOM 2535 O O . ASP B 1 74 ? 7.254 12.789 -6.059 1 98.12 74 ASP B O 1
ATOM 2539 N N . GLU B 1 75 ? 5.258 12.039 -5.293 1 98.44 75 GLU B N 1
ATOM 2540 C CA . GLU B 1 75 ? 4.492 12.82 -6.262 1 98.44 75 GLU B CA 1
ATOM 2541 C C . GLU B 1 75 ? 4.559 14.312 -5.941 1 98.44 75 GLU B C 1
ATOM 2543 O O . GLU B 1 75 ? 4.668 15.141 -6.848 1 98.44 75 GLU B O 1
ATOM 2548 N N . ILE B 1 76 ? 4.48 14.633 -4.656 1 98.81 76 ILE B N 1
ATOM 2549 C CA . ILE B 1 76 ? 4.633 16.016 -4.227 1 98.81 76 ILE B CA 1
ATOM 2550 C C . ILE B 1 76 ? 6.043 16.5 -4.551 1 98.81 76 ILE B C 1
ATOM 2552 O O . ILE B 1 76 ? 6.227 17.641 -5.008 1 98.81 76 ILE B O 1
ATOM 2556 N N . HIS B 1 77 ? 7.039 15.664 -4.41 1 98.81 77 HIS B N 1
ATOM 2557 C CA . HIS B 1 77 ? 8.422 16.031 -4.68 1 98.81 77 HIS B CA 1
ATOM 2558 C C . HIS B 1 77 ? 8.656 16.266 -6.168 1 98.81 77 HIS B C 1
ATOM 2560 O O . HIS B 1 77 ? 9.461 17.125 -6.543 1 98.81 77 HIS B O 1
ATOM 2566 N N . LYS B 1 78 ? 7.945 15.555 -6.996 1 98.31 78 LYS B N 1
ATOM 2567 C CA . LYS B 1 78 ? 8.016 15.836 -8.43 1 98.31 78 LYS B CA 1
ATOM 2568 C C . LYS B 1 78 ? 7.562 17.266 -8.734 1 98.31 78 LYS B C 1
ATOM 2570 O O . LYS B 1 78 ? 8.117 17.922 -9.617 1 98.31 78 LYS B O 1
ATOM 2575 N N . ALA B 1 79 ? 6.566 17.703 -8.008 1 98.56 79 ALA B N 1
ATOM 2576 C CA . ALA B 1 79 ? 6.035 19.047 -8.195 1 98.56 79 ALA B CA 1
ATOM 2577 C C . ALA B 1 79 ? 6.973 20.094 -7.594 1 98.56 79 ALA B C 1
ATOM 2579 O O . ALA B 1 79 ? 7.02 21.234 -8.062 1 98.56 79 ALA B O 1
ATOM 2580 N N . PHE B 1 80 ? 7.668 19.719 -6.578 1 98.69 80 PHE B N 1
ATOM 2581 C CA . PHE B 1 80 ? 8.586 20.609 -5.875 1 98.69 80 PHE B CA 1
ATOM 2582 C C . PHE B 1 80 ? 9.938 19.938 -5.668 1 98.69 80 PHE B C 1
ATOM 2584 O O . PHE B 1 80 ? 10.305 19.594 -4.539 1 98.69 80 PHE B O 1
ATOM 2591 N N . PRO B 1 81 ? 10.742 19.844 -6.68 1 98.25 81 PRO B N 1
ATOM 2592 C CA . PRO B 1 81 ? 11.938 19 -6.668 1 98.25 81 PRO B CA 1
ATOM 2593 C C . PRO B 1 81 ? 13.016 19.516 -5.719 1 98.25 81 PRO B C 1
ATOM 2595 O O . PRO B 1 81 ? 13.945 18.781 -5.371 1 98.25 81 PRO B O 1
ATOM 2598 N N . ASP B 1 82 ? 12.922 20.75 -5.305 1 98.25 82 ASP B N 1
ATOM 2599 C CA . ASP B 1 82 ? 13.938 21.312 -4.422 1 98.25 82 ASP B CA 1
ATOM 2600 C C . ASP B 1 82 ? 13.602 21.031 -2.957 1 98.25 82 ASP B C 1
ATOM 2602 O O . ASP B 1 82 ? 14.422 21.281 -2.07 1 98.25 82 ASP B O 1
ATOM 2606 N N . ALA B 1 83 ? 12.406 20.531 -2.697 1 98.81 83 ALA B N 1
ATOM 2607 C CA . ALA B 1 83 ? 11.977 20.297 -1.32 1 98.81 83 ALA B CA 1
ATOM 2608 C C . ALA B 1 83 ? 12.836 19.234 -0.648 1 98.81 83 ALA B C 1
ATOM 2610 O O . ALA B 1 83 ? 13.211 18.234 -1.277 1 98.81 83 ALA B O 1
ATOM 2611 N N . LYS B 1 84 ? 13.133 19.469 0.607 1 98.94 84 LYS B N 1
ATOM 2612 C CA . LYS B 1 84 ? 13.789 18.469 1.44 1 98.94 84 LYS B CA 1
ATOM 2613 C C . LYS B 1 84 ? 12.789 17.453 1.978 1 98.94 84 LYS B C 1
ATOM 2615 O O . LYS B 1 84 ? 11.609 17.766 2.16 1 98.94 84 LYS B O 1
ATOM 2620 N N . ILE B 1 85 ? 13.242 16.234 2.178 1 98.94 85 ILE B N 1
ATOM 2621 C CA . ILE B 1 85 ? 12.383 15.141 2.594 1 98.94 85 ILE B CA 1
ATOM 2622 C C . ILE B 1 85 ? 12.812 14.633 3.969 1 98.94 85 ILE B C 1
ATOM 2624 O O . ILE B 1 85 ? 14 14.398 4.203 1 98.94 85 ILE B O 1
ATOM 2628 N N . ILE B 1 86 ? 11.875 14.539 4.891 1 98.94 86 ILE B N 1
ATOM 2629 C CA . ILE B 1 86 ? 12.172 14.023 6.223 1 98.94 86 ILE B CA 1
ATOM 2630 C C . ILE B 1 86 ? 11.359 12.758 6.484 1 98.94 86 ILE B C 1
ATOM 2632 O O . ILE B 1 86 ? 10.133 12.781 6.43 1 98.94 86 ILE B O 1
ATOM 2636 N N . LEU B 1 87 ? 12 11.68 6.684 1 98.88 87 LEU B N 1
ATOM 2637 C CA . LEU B 1 87 ? 11.359 10.422 7.062 1 98.88 87 LEU B CA 1
ATOM 2638 C C . LEU B 1 87 ? 11.422 10.211 8.57 1 98.88 87 LEU B C 1
ATOM 2640 O O . LEU B 1 87 ? 12.461 9.797 9.102 1 98.88 87 LEU B O 1
ATOM 2644 N N . MET B 1 88 ? 10.344 10.523 9.234 1 98.19 88 MET B N 1
ATOM 2645 C CA . MET B 1 88 ? 10.289 10.266 10.672 1 98.19 88 MET B CA 1
ATOM 2646 C C . MET B 1 88 ? 10.047 8.781 10.945 1 98.19 88 MET B C 1
ATOM 2648 O O . MET B 1 88 ? 9.18 8.172 10.32 1 98.19 88 MET B O 1
ATOM 2652 N N . MET B 1 89 ? 10.727 8.242 11.844 1 96.44 89 MET B N 1
ATOM 2653 C CA . MET B 1 89 ? 10.562 6.848 12.242 1 96.44 89 MET B CA 1
ATOM 2654 C C . MET B 1 89 ? 10.641 6.703 13.758 1 96.44 89 MET B C 1
ATOM 2656 O O . MET B 1 89 ? 11.281 7.508 14.438 1 96.44 89 MET B O 1
ATOM 2660 N N . ARG B 1 90 ? 9.945 5.734 14.281 1 95.25 90 ARG B N 1
ATOM 2661 C CA . ARG B 1 90 ? 10.078 5.355 15.68 1 95.25 90 ARG B CA 1
ATOM 2662 C C . ARG B 1 90 ? 11.227 4.375 15.875 1 95.25 90 ARG B C 1
ATOM 2664 O O . ARG B 1 90 ? 11.938 4.043 14.922 1 95.25 90 ARG B O 1
ATOM 2671 N N . GLU B 1 91 ? 11.398 4.047 17.141 1 94.5 91 GLU B N 1
ATOM 2672 C CA . GLU B 1 91 ? 12.5 3.15 17.5 1 94.5 91 GLU B CA 1
ATOM 2673 C C . GLU B 1 91 ? 12.336 1.789 16.828 1 94.5 91 GLU B C 1
ATOM 2675 O O . GLU B 1 91 ? 13.328 1.151 16.469 1 94.5 91 GLU B O 1
ATOM 2680 N N . SER B 1 92 ? 11.117 1.396 16.75 1 96.62 92 SER B N 1
ATOM 2681 C CA . SER B 1 92 ? 10.82 0.116 16.125 1 96.62 92 SER B CA 1
ATOM 2682 C C . SER B 1 92 ? 9.398 0.094 15.562 1 96.62 92 SER B C 1
ATOM 2684 O O . SER B 1 92 ? 8.578 0.943 15.906 1 96.62 92 SER B O 1
ATOM 2686 N N . GLU B 1 93 ? 9.148 -0.856 14.688 1 96.69 93 GLU B N 1
ATOM 2687 C CA . GLU B 1 93 ? 7.809 -1.057 14.148 1 96.69 93 GLU B CA 1
ATOM 2688 C C . GLU B 1 93 ? 6.805 -1.34 15.266 1 96.69 93 GLU B C 1
ATOM 2690 O O . GLU B 1 93 ? 5.66 -0.887 15.203 1 96.69 93 GLU B O 1
ATOM 2695 N N . GLU B 1 94 ? 7.215 -2.08 16.281 1 96.62 94 GLU B N 1
ATOM 2696 C CA . GLU B 1 94 ? 6.324 -2.418 17.391 1 96.62 94 GLU B CA 1
ATOM 2697 C C . GLU B 1 94 ? 5.926 -1.174 18.172 1 96.62 94 GLU B C 1
ATOM 2699 O O . GLU B 1 94 ? 4.773 -1.044 18.594 1 96.62 94 GLU B O 1
ATOM 2704 N N . VAL B 1 95 ? 6.859 -0.26 18.391 1 95.38 95 VAL B N 1
ATOM 2705 C CA . VAL B 1 95 ? 6.547 0.986 19.094 1 95.38 95 VAL B CA 1
ATOM 2706 C C . VAL B 1 95 ? 5.555 1.802 18.266 1 95.38 95 VAL B C 1
ATOM 2708 O O . VAL B 1 95 ? 4.617 2.385 18.812 1 95.38 95 VAL B O 1
ATOM 2711 N N . TRP B 1 96 ? 5.754 1.77 16.984 1 96.31 96 TRP B N 1
ATOM 2712 C CA . TRP B 1 96 ? 4.836 2.459 16.078 1 96.31 96 TRP B CA 1
ATOM 2713 C C . TRP B 1 96 ? 3.439 1.855 16.156 1 96.31 96 TRP B C 1
ATOM 2715 O O . TRP B 1 96 ? 2.453 2.578 16.328 1 96.31 96 TRP B O 1
ATOM 2725 N N . MET B 1 97 ? 3.371 0.519 16.078 1 94.88 97 MET B N 1
ATOM 2726 C CA . MET B 1 97 ? 2.09 -0.181 16.094 1 94.88 97 MET B CA 1
ATOM 2727 C C . MET B 1 97 ? 1.366 0.047 17.422 1 94.88 97 MET B C 1
ATOM 2729 O O . MET B 1 97 ? 0.141 0.178 17.453 1 94.88 97 MET B O 1
ATOM 2733 N N . LYS B 1 98 ? 2.1 0.037 18.531 1 92.81 98 LYS B N 1
ATOM 2734 C CA . LYS B 1 98 ? 1.506 0.308 19.844 1 92.81 98 LYS B CA 1
ATOM 2735 C C . LYS B 1 98 ? 0.851 1.686 19.875 1 92.81 98 LYS B C 1
ATOM 2737 O O . LYS B 1 98 ? -0.252 1.843 20.391 1 92.81 98 LYS B O 1
ATOM 2742 N N . SER B 1 99 ? 1.554 2.645 19.297 1 90.31 99 SER B N 1
ATOM 2743 C CA . SER B 1 99 ? 0.999 3.992 19.203 1 90.31 99 SER B CA 1
ATOM 2744 C C . SER B 1 99 ? -0.282 4.008 18.375 1 90.31 99 SER B C 1
ATOM 2746 O O . SER B 1 99 ? -1.25 4.684 18.734 1 90.31 99 SER B O 1
ATOM 2748 N N . LEU B 1 100 ? -0.262 3.305 17.297 1 89.69 100 LEU B N 1
ATOM 2749 C CA . LEU B 1 100 ? -1.434 3.217 16.438 1 89.69 100 LEU B CA 1
ATOM 2750 C C . LEU B 1 100 ? -2.596 2.547 17.156 1 89.69 100 LEU B C 1
ATOM 2752 O O . LEU B 1 100 ? -3.732 3.02 17.094 1 89.69 100 LEU B O 1
ATOM 2756 N N . ARG B 1 101 ? -2.303 1.459 17.891 1 87.44 101 ARG B N 1
ATOM 2757 C CA . ARG B 1 101 ? -3.32 0.77 18.672 1 87.44 101 ARG B CA 1
ATOM 2758 C C . ARG B 1 101 ? -3.969 1.717 19.672 1 87.44 101 ARG B C 1
ATOM 2760 O O . ARG B 1 101 ? -5.191 1.709 19.844 1 87.44 101 ARG B O 1
ATOM 2767 N N . ASN B 1 102 ? -3.168 2.488 20.281 1 84.31 102 ASN B N 1
ATOM 2768 C CA . ASN B 1 102 ? -3.674 3.443 21.25 1 84.31 102 ASN B CA 1
ATOM 2769 C C . ASN B 1 102 ? -4.605 4.469 20.609 1 84.31 102 ASN B C 1
ATOM 2771 O O . ASN B 1 102 ? -5.629 4.828 21.203 1 84.31 102 ASN B O 1
ATOM 2775 N N . GLN B 1 103 ? -4.242 4.918 19.484 1 81.69 103 GLN B N 1
ATOM 27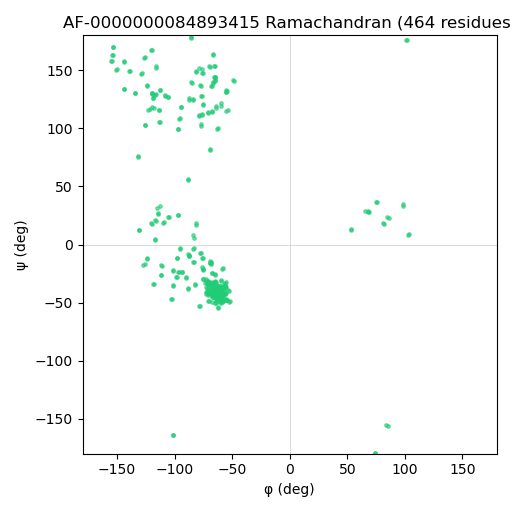76 C CA . GLN B 1 103 ? -5.082 5.883 18.781 1 81.69 103 GLN B CA 1
ATOM 2777 C C . GLN B 1 103 ? -6.418 5.258 18.375 1 81.69 103 GLN B C 1
ATOM 2779 O O . GLN B 1 103 ? -7.465 5.895 18.5 1 81.69 103 GLN B O 1
ATOM 2784 N N . VAL B 1 104 ? -6.34 4.086 17.828 1 77.88 104 VAL B N 1
ATOM 2785 C CA . VAL B 1 104 ? -7.551 3.389 17.422 1 77.88 104 VAL B CA 1
ATOM 2786 C C . VAL B 1 104 ? -8.461 3.174 18.625 1 77.88 104 VAL B C 1
ATOM 2788 O O . VAL B 1 104 ? -9.68 3.365 18.531 1 77.88 104 VAL B O 1
ATOM 2791 N N . LYS B 1 105 ? -7.918 2.785 19.734 1 76.25 105 LYS B N 1
ATOM 2792 C CA . LYS B 1 105 ? -8.68 2.594 20.969 1 76.25 105 LYS B CA 1
ATOM 2793 C C . LYS B 1 105 ? -9.344 3.895 21.406 1 76.25 105 LYS B C 1
ATOM 2795 O O . LYS B 1 105 ? -10.5 3.898 21.828 1 76.25 105 LYS B O 1
ATOM 2800 N N . ALA B 1 106 ? -8.609 4.953 21.281 1 71.12 106 ALA B N 1
ATOM 2801 C CA . ALA B 1 106 ? -9.133 6.258 21.672 1 71.12 106 ALA B CA 1
ATOM 2802 C C . ALA B 1 106 ? -10.289 6.68 20.766 1 71.12 106 ALA B C 1
ATOM 2804 O O . ALA B 1 106 ? -11.203 7.387 21.203 1 71.12 106 ALA B O 1
ATOM 2805 N N . GLY B 1 107 ? -10.203 6.277 19.5 1 70.44 107 GLY B N 1
ATOM 2806 C CA . GLY B 1 107 ? -11.242 6.609 18.547 1 70.44 107 GLY B CA 1
ATOM 2807 C C . GLY B 1 107 ? -12.5 5.781 18.719 1 70.44 107 GLY B C 1
ATOM 2808 O O . GLY B 1 107 ? -13.523 6.062 18.094 1 70.44 107 GLY B O 1
ATOM 2809 N N . GLN B 1 108 ? -12.391 4.781 19.5 1 68.38 108 GLN B N 1
ATOM 2810 C CA . GLN B 1 108 ? -13.523 3.887 19.688 1 68.38 108 GLN B CA 1
ATOM 2811 C C . GLN B 1 108 ? -14.508 4.453 20.703 1 68.38 108 GLN B C 1
ATOM 2813 O O . GLN B 1 108 ? -15.484 3.795 21.062 1 68.38 108 GLN B O 1
ATOM 2818 N N . ASN B 1 109 ? -14.375 5.637 20.938 1 70.81 109 ASN B N 1
ATOM 2819 C CA . ASN B 1 109 ? -15.344 6.234 21.844 1 70.81 109 ASN B CA 1
ATOM 2820 C C . ASN B 1 109 ? -16.688 6.469 21.156 1 70.81 109 ASN B C 1
ATOM 2822 O O . ASN B 1 109 ? -16.75 6.57 19.938 1 70.81 109 ASN B O 1
ATOM 2826 N N . ILE B 1 110 ? -17.719 6.434 21.859 1 69.19 110 ILE B N 1
ATOM 2827 C CA . ILE B 1 110 ? -19.094 6.469 21.375 1 69.19 110 ILE B CA 1
ATOM 2828 C C . ILE B 1 110 ? -19.312 7.707 20.5 1 69.19 110 ILE B C 1
ATOM 2830 O O . ILE B 1 110 ? -20.062 7.668 19.531 1 69.19 110 ILE B O 1
ATOM 2834 N N . VAL B 1 111 ? -18.656 8.781 20.781 1 69.62 111 VAL B N 1
ATOM 2835 C CA . VAL B 1 111 ? -18.812 10.023 20.031 1 69.62 111 VAL B CA 1
ATOM 2836 C C . VAL B 1 111 ? -18.344 9.828 18.594 1 69.62 111 VAL B C 1
ATOM 2838 O O . VAL B 1 111 ? -19.047 10.195 17.641 1 69.62 111 VAL B O 1
ATOM 2841 N N . PHE B 1 112 ? -17.25 9.195 18.406 1 75.5 112 PHE B N 1
ATOM 2842 C CA . PHE B 1 112 ? -16.688 8.984 17.078 1 75.5 112 PHE B CA 1
ATOM 2843 C C . PHE B 1 112 ? -17.531 7.977 16.297 1 75.5 112 PHE B C 1
ATOM 2845 O O . PHE B 1 112 ? -17.656 8.078 15.07 1 75.5 112 PHE B O 1
ATOM 2852 N N . ARG B 1 113 ? -18.062 7.102 17.016 1 76.62 113 ARG B N 1
ATOM 2853 C CA . ARG B 1 113 ? -18.891 6.09 16.359 1 76.62 113 ARG B CA 1
ATOM 2854 C C . ARG B 1 113 ? -20.203 6.691 15.867 1 76.62 113 ARG B C 1
ATOM 2856 O O . ARG B 1 113 ? -20.719 6.297 14.82 1 76.62 113 ARG B O 1
ATOM 2863 N N . LEU B 1 114 ? -20.672 7.664 16.594 1 79.56 114 LEU B N 1
ATOM 2864 C CA . LEU B 1 114 ? -22 8.195 16.297 1 79.56 114 LEU B CA 1
ATOM 2865 C C . LEU B 1 114 ? -21.906 9.398 15.367 1 79.56 114 LEU B C 1
ATOM 2867 O O . LEU B 1 114 ? -22.859 9.703 14.633 1 79.56 114 LEU B O 1
ATOM 2871 N N . MET B 1 115 ? -20.797 10.039 15.352 1 82.31 115 MET B N 1
ATOM 2872 C CA . MET B 1 115 ? -20.656 11.352 14.727 1 82.31 115 MET B CA 1
ATOM 2873 C C . MET B 1 115 ? -21 11.281 13.242 1 82.31 115 MET B C 1
ATOM 2875 O O . MET B 1 115 ? -21.672 12.164 12.711 1 82.31 115 MET B O 1
ATOM 2879 N N . PRO B 1 116 ? -20.625 10.172 12.547 1 85.06 116 PRO B N 1
ATOM 2880 C CA . PRO B 1 116 ? -20.938 10.188 11.117 1 85.06 116 PRO B CA 1
ATOM 2881 C C . PRO B 1 116 ? -22.438 10.117 10.828 1 85.06 116 PRO B C 1
ATOM 2883 O O . PRO B 1 116 ? -22.875 10.469 9.727 1 85.06 116 PRO B O 1
ATOM 2886 N N . PHE B 1 117 ? -23.156 9.75 11.781 1 84.88 117 PHE B N 1
ATOM 2887 C CA . PHE B 1 117 ? -24.578 9.57 11.578 1 84.88 117 PHE B CA 1
ATOM 2888 C C . PHE B 1 117 ? -25.359 10.812 12.008 1 84.88 117 PHE B C 1
ATOM 2890 O O . PHE B 1 117 ? -26.469 11.055 11.531 1 84.88 117 PHE B O 1
ATOM 2897 N N . ILE B 1 118 ? -24.844 11.656 12.898 1 85.44 118 ILE B N 1
ATOM 2898 C CA . ILE B 1 118 ? -25.609 12.727 13.523 1 85.44 118 ILE B CA 1
ATOM 2899 C C . ILE B 1 118 ? -25.094 14.078 13.023 1 85.44 118 ILE B C 1
ATOM 2901 O O . ILE B 1 118 ? -25.844 15.062 13.016 1 85.44 118 ILE B O 1
ATOM 2905 N N . SER B 1 119 ? -23.875 14.141 12.625 1 88.25 119 SER B N 1
ATOM 2906 C CA . SER B 1 119 ? -23.234 15.391 12.25 1 88.25 119 SER B CA 1
ATOM 2907 C C . SER B 1 119 ? -22.766 15.367 10.805 1 88.25 119 SER B C 1
ATOM 2909 O O . SER B 1 119 ? -22.047 14.453 10.398 1 88.25 119 SER B O 1
ATOM 2911 N N . LEU B 1 120 ? -23.125 16.406 10.07 1 89.5 120 LEU B N 1
ATOM 2912 C CA . LEU B 1 120 ? -22.656 16.5 8.695 1 89.5 120 LEU B CA 1
ATOM 2913 C C . LEU B 1 120 ? -21.141 16.625 8.641 1 89.5 120 LEU B C 1
ATOM 2915 O O . LEU B 1 120 ? -20.484 15.984 7.824 1 89.5 120 LEU B O 1
ATOM 2919 N N . ALA B 1 121 ? -20.625 17.469 9.469 1 88.38 121 ALA B N 1
ATOM 2920 C CA . ALA B 1 121 ? -19.172 17.609 9.562 1 88.38 121 ALA B CA 1
ATOM 2921 C C . ALA B 1 121 ? -18.516 16.297 9.977 1 88.38 121 ALA B C 1
ATOM 2923 O O . ALA B 1 121 ? -17.453 15.938 9.461 1 88.38 121 ALA B O 1
ATOM 2924 N N . GLY B 1 122 ? -19.156 15.633 10.867 1 88.5 122 GLY B N 1
ATOM 2925 C CA . GLY B 1 122 ? -18.672 14.32 11.289 1 88.5 122 GLY B CA 1
ATOM 2926 C C . GLY B 1 122 ? -18.656 13.305 10.164 1 88.5 122 GLY B C 1
ATOM 2927 O O . GLY B 1 122 ? -17.719 12.508 10.055 1 88.5 122 GLY B O 1
ATOM 2928 N N . ARG B 1 123 ? -19.625 13.352 9.375 1 91.31 123 ARG B N 1
ATOM 2929 C CA . ARG B 1 123 ? -19.719 12.445 8.227 1 91.31 123 ARG B CA 1
ATOM 2930 C C . ARG B 1 123 ? -18.625 12.742 7.211 1 91.31 123 ARG B C 1
ATOM 2932 O O . ARG B 1 123 ? -18.031 11.82 6.645 1 91.31 123 ARG B O 1
ATOM 2939 N N . GLN B 1 124 ? -18.391 14.008 7.012 1 92 124 GLN B N 1
ATOM 2940 C CA . GLN B 1 124 ? -17.312 14.391 6.094 1 92 124 GLN B CA 1
ATOM 2941 C C . GLN B 1 124 ? -15.961 13.898 6.586 1 92 124 GLN B C 1
ATOM 2943 O O . GLN B 1 124 ? -15.156 13.398 5.801 1 92 124 GLN B O 1
ATOM 2948 N N . PHE B 1 125 ? -15.766 14.055 7.809 1 91 125 PHE B N 1
ATOM 2949 C CA . PHE B 1 125 ? -14.516 13.602 8.406 1 91 125 PHE B CA 1
ATOM 2950 C C . PHE B 1 125 ? -14.383 12.086 8.32 1 91 125 PHE B C 1
ATOM 2952 O O . PHE B 1 125 ? -13.328 11.57 7.941 1 91 125 PHE B O 1
ATOM 2959 N N . ASP B 1 126 ? -15.461 11.438 8.609 1 89.12 126 ASP B N 1
ATOM 2960 C CA . ASP B 1 126 ? -15.492 9.977 8.555 1 89.12 126 ASP B CA 1
ATOM 2961 C C . ASP B 1 126 ? -15.227 9.469 7.141 1 89.12 126 ASP B C 1
ATOM 2963 O O . ASP B 1 126 ? -14.477 8.516 6.945 1 89.12 126 ASP B O 1
ATOM 2967 N N . ASN B 1 127 ? -15.883 10.125 6.23 1 91.81 127 ASN B N 1
ATOM 2968 C CA . ASN B 1 127 ? -15.688 9.75 4.836 1 91.81 127 ASN B CA 1
ATOM 2969 C C . ASN B 1 127 ? -14.234 9.945 4.402 1 91.81 127 ASN B C 1
ATOM 2971 O O . ASN B 1 127 ? -13.688 9.125 3.662 1 91.81 127 ASN B O 1
ATOM 2975 N N . PHE B 1 128 ? -13.656 11.016 4.82 1 93.62 128 PHE B N 1
ATOM 2976 C CA . PHE B 1 128 ? -12.266 11.312 4.504 1 93.62 128 PHE B CA 1
ATOM 2977 C C . PHE B 1 128 ? -11.328 10.273 5.113 1 93.62 128 PHE B C 1
ATOM 2979 O O . PHE B 1 128 ? -10.43 9.766 4.438 1 93.62 128 PHE B O 1
ATOM 2986 N N . THR B 1 129 ? -11.594 9.953 6.363 1 91.06 129 THR B N 1
ATOM 2987 C CA . THR B 1 129 ? -10.789 8.969 7.074 1 91.06 129 THR B CA 1
ATOM 2988 C C . THR B 1 129 ? -10.945 7.59 6.441 1 91.06 129 THR B C 1
ATOM 2990 O O . THR B 1 129 ? -9.969 6.844 6.312 1 91.06 129 THR B O 1
ATOM 2993 N N . ALA B 1 130 ? -12.156 7.258 6.051 1 89.75 130 ALA B N 1
ATOM 2994 C CA . ALA B 1 130 ? -12.43 5.98 5.398 1 89.75 130 ALA B CA 1
ATOM 2995 C C . ALA B 1 130 ? -11.672 5.867 4.074 1 89.75 130 ALA B C 1
ATOM 2997 O O . ALA B 1 130 ? -11.125 4.812 3.754 1 89.75 130 ALA B O 1
ATOM 2998 N N . LEU B 1 131 ? -11.688 6.938 3.361 1 92.69 131 LEU B N 1
ATOM 2999 C CA . LEU B 1 131 ? -10.984 6.965 2.082 1 92.69 131 LEU B CA 1
ATOM 3000 C C . LEU B 1 131 ? -9.492 6.758 2.277 1 92.69 131 LEU B C 1
ATOM 3002 O O . LEU B 1 131 ? -8.852 6.023 1.519 1 92.69 131 LEU B O 1
ATOM 3006 N N . ILE B 1 132 ? -8.922 7.371 3.24 1 94.31 132 ILE B N 1
ATOM 3007 C CA . ILE B 1 132 ? -7.52 7.18 3.574 1 94.31 132 ILE B CA 1
ATOM 3008 C C . ILE B 1 132 ? -7.277 5.727 3.984 1 94.31 132 ILE B C 1
ATOM 3010 O O . ILE B 1 132 ? -6.285 5.117 3.582 1 94.31 132 ILE B O 1
ATOM 3014 N N . GLY B 1 133 ? -8.203 5.199 4.816 1 92.19 133 GLY B N 1
ATOM 3015 C CA . GLY B 1 133 ? -8.109 3.803 5.211 1 92.19 133 GLY B CA 1
ATOM 3016 C C . GLY B 1 133 ? -8 2.857 4.027 1 92.19 133 GLY B C 1
ATOM 3017 O O . GLY B 1 133 ? -7.176 1.941 4.035 1 92.19 133 GLY B O 1
ATOM 3018 N N . GLU B 1 134 ? -8.711 3.152 3.061 1 91.56 134 GLU B N 1
ATOM 3019 C CA . GLU B 1 134 ? -8.719 2.314 1.865 1 91.56 134 GLU B CA 1
ATOM 3020 C C . GLU B 1 134 ? -7.484 2.578 1.001 1 91.56 134 GLU B C 1
ATOM 3022 O O . GLU B 1 134 ? -6.715 1.66 0.711 1 91.56 134 GLU B O 1
ATOM 3027 N N . SER B 1 135 ? -7.254 3.795 0.669 1 94.38 135 SER B N 1
ATOM 3028 C CA . SER B 1 135 ? -6.254 4.172 -0.323 1 94.38 135 SER B CA 1
ATOM 3029 C C . SER B 1 135 ? -4.84 3.98 0.217 1 94.38 135 SER B C 1
ATOM 3031 O O . SER B 1 135 ? -3.914 3.68 -0.54 1 94.38 135 SER B O 1
ATOM 3033 N N . VAL B 1 136 ? -4.66 4.137 1.489 1 95.69 136 VAL B N 1
ATOM 3034 C CA . VAL B 1 136 ? -3.318 4.086 2.062 1 95.69 136 VAL B CA 1
ATOM 3035 C C . VAL B 1 136 ? -3.094 2.734 2.736 1 95.69 136 VAL B C 1
ATOM 3037 O O . VAL B 1 136 ? -2.111 2.047 2.451 1 95.69 136 VAL B O 1
ATOM 3040 N N . TRP B 1 137 ? -4.055 2.344 3.51 1 93.69 137 TRP B N 1
ATOM 3041 C CA . TRP B 1 137 ? -3.832 1.186 4.371 1 93.69 137 TRP B CA 1
ATOM 3042 C C . TRP B 1 137 ? -4.402 -0.078 3.736 1 93.69 137 TRP B C 1
ATOM 3044 O O . TRP B 1 137 ? -4.137 -1.188 4.203 1 93.69 137 TRP B O 1
ATOM 3054 N N . GLY B 1 138 ? -5.211 0.088 2.654 1 91.19 138 GLY B N 1
ATOM 3055 C CA . GLY B 1 138 ? -5.852 -1.064 2.041 1 91.19 138 GLY B CA 1
ATOM 3056 C C . GLY B 1 138 ? -6.914 -1.696 2.92 1 91.19 138 GLY B C 1
ATOM 3057 O O . GLY B 1 138 ? -7.082 -2.916 2.918 1 91.19 138 GLY B O 1
ATOM 3058 N N . LEU B 1 139 ? -7.496 -0.958 3.734 1 86.94 139 LEU B N 1
ATOM 3059 C CA . LEU B 1 139 ? -8.477 -1.46 4.691 1 86.94 139 LEU B CA 1
ATOM 3060 C C . LEU B 1 139 ? -9.867 -0.932 4.371 1 86.94 139 LEU B C 1
ATOM 3062 O O . LEU B 1 139 ? -10.023 0.232 3.996 1 86.94 139 LEU B O 1
ATOM 3066 N N . GLU B 1 140 ? -10.742 -1.93 4.414 1 74.12 140 GLU B N 1
ATOM 3067 C CA . GLU B 1 140 ? -12.133 -1.493 4.312 1 74.12 140 GLU B CA 1
ATOM 3068 C C . GLU B 1 140 ? -12.609 -0.865 5.621 1 74.12 140 GLU B C 1
ATOM 3070 O O . GLU B 1 140 ? -12.375 -1.413 6.699 1 74.12 140 GLU B O 1
ATOM 3075 N N . TYR B 1 141 ? -12.984 0.318 5.457 1 64.5 141 TYR B N 1
ATOM 3076 C CA . TYR B 1 141 ? -13.57 0.984 6.617 1 64.5 141 TYR B CA 1
ATOM 3077 C C . TYR B 1 141 ? -15.008 0.523 6.844 1 64.5 141 TYR B C 1
ATOM 3079 O O . TYR B 1 141 ? -15.852 0.642 5.953 1 64.5 141 TYR B O 1
ATOM 3087 N N . GLN B 1 142 ? -15.133 -0.301 7.762 1 61.88 142 GLN B N 1
ATOM 3088 C CA . GLN B 1 142 ? -16.516 -0.67 8.062 1 61.88 142 GLN B CA 1
ATOM 3089 C C . GLN B 1 142 ? -17.062 0.175 9.203 1 61.88 142 GLN B C 1
ATOM 3091 O O . GLN B 1 142 ? -16.547 0.152 10.32 1 61.88 142 GLN B O 1
ATOM 3096 N N . ARG B 1 143 ? -17.891 0.978 8.789 1 61.19 143 ARG B N 1
ATOM 3097 C CA . ARG B 1 143 ? -18.641 1.717 9.797 1 61.19 143 ARG B CA 1
ATOM 3098 C C . ARG B 1 143 ? -19.484 0.776 10.648 1 61.19 143 ARG B C 1
ATOM 3100 O O . ARG B 1 143 ? -20.25 -0.035 10.109 1 61.19 143 ARG B O 1
ATOM 3107 N N . ASN B 1 144 ? -18.953 0.497 11.758 1 60.31 144 ASN B N 1
ATOM 3108 C CA . ASN B 1 144 ? -19.797 -0.343 12.602 1 60.31 144 ASN B CA 1
ATOM 3109 C C . ASN B 1 144 ? -20.094 0.324 13.938 1 60.31 144 ASN B C 1
ATOM 3111 O O . ASN B 1 144 ? -19.188 0.634 14.695 1 60.31 144 ASN B O 1
ATOM 3115 N N . LEU B 1 145 ? -21.312 0.574 14.125 1 58 145 LEU B N 1
ATOM 3116 C CA . LEU B 1 145 ? -21.766 1.209 15.359 1 58 145 LEU B CA 1
ATOM 3117 C C . LEU B 1 145 ? -21.516 0.299 16.562 1 58 145 LEU B C 1
ATOM 3119 O O . LEU B 1 145 ? -21.344 0.778 17.672 1 58 145 LEU B O 1
ATOM 3123 N N . PHE B 1 146 ? -21.5 -0.944 16.219 1 57.59 146 PHE B N 1
ATOM 3124 C CA . PHE B 1 146 ? -21.609 -1.868 17.344 1 57.59 146 PHE B CA 1
ATOM 3125 C C . PHE B 1 146 ? -20.297 -2.619 17.562 1 57.59 146 PHE B C 1
ATOM 3127 O O . PHE B 1 146 ? -20.141 -3.332 18.547 1 57.59 146 PHE B O 1
ATOM 3134 N N . SER B 1 147 ? -19.406 -2.674 16.625 1 57.88 147 SER B N 1
ATOM 3135 C CA . SER B 1 147 ? -18.203 -3.475 16.828 1 57.88 147 SER B CA 1
ATOM 3136 C C . SER B 1 147 ? -16.938 -2.635 16.641 1 57.88 147 SER B C 1
ATOM 3138 O O . SER B 1 147 ? -16.938 -1.661 15.891 1 57.88 147 SER B O 1
ATOM 3140 N N . GLU B 1 148 ? -16.078 -2.924 17.578 1 58.31 148 GLU B N 1
ATOM 3141 C CA . GLU B 1 148 ? -14.75 -2.326 17.438 1 58.31 148 GLU B CA 1
ATOM 3142 C C . GLU B 1 148 ? -14.078 -2.752 16.141 1 58.31 148 GLU B C 1
ATOM 3144 O O . GLU B 1 148 ? -14.125 -3.928 15.766 1 58.31 148 GLU B O 1
ATOM 3149 N N . PRO B 1 149 ? -13.797 -1.798 15.359 1 60.75 149 PRO B N 1
ATOM 3150 C CA . PRO B 1 149 ? -13.086 -2.209 14.156 1 60.75 149 PRO B CA 1
ATOM 3151 C C . PRO B 1 149 ? -11.828 -3.021 14.461 1 60.75 149 PRO B C 1
ATOM 3153 O O . PRO B 1 149 ? -11.094 -2.703 15.398 1 60.75 149 PRO B O 1
ATOM 3156 N N . GLN B 1 150 ? -11.82 -4.25 14.055 1 70 150 GLN B N 1
ATOM 3157 C CA . GLN B 1 150 ? -10.594 -5.027 14.156 1 70 150 GLN B CA 1
ATOM 3158 C C . GLN B 1 150 ? -9.523 -4.492 13.211 1 70 150 GLN B C 1
ATOM 3160 O O . GLN B 1 150 ? -9.758 -4.355 12.008 1 70 150 GLN B O 1
ATOM 3165 N N . LEU B 1 151 ? -8.492 -4.012 13.891 1 81.38 151 LEU B N 1
ATOM 3166 C CA . LEU B 1 151 ? -7.367 -3.492 13.117 1 81.38 151 LEU B CA 1
ATOM 3167 C C . LEU B 1 151 ? -6.598 -4.625 12.445 1 81.38 151 LEU B C 1
ATOM 3169 O O . LEU B 1 151 ? -6.145 -5.555 13.117 1 81.38 151 LEU B O 1
ATOM 3173 N N . ASN B 1 152 ? -6.617 -4.699 11.188 1 92.12 152 ASN B N 1
ATOM 3174 C CA . ASN B 1 152 ? -5.711 -5.602 10.484 1 92.12 152 ASN B CA 1
ATOM 3175 C C . ASN B 1 152 ? -4.262 -5.137 10.586 1 92.12 152 ASN B C 1
ATOM 3177 O O . ASN B 1 152 ? -3.758 -4.465 9.688 1 92.12 152 ASN B O 1
ATOM 3181 N N . GLU B 1 153 ? -3.65 -5.473 11.727 1 94.31 153 GLU B N 1
ATOM 3182 C CA . GLU B 1 153 ? -2.305 -4.992 12.031 1 94.31 153 GLU B CA 1
ATOM 3183 C C . GLU B 1 153 ? -1.301 -5.453 10.984 1 94.31 153 GLU B C 1
ATOM 3185 O O . GLU B 1 153 ? -0.349 -4.734 10.664 1 94.31 153 GLU B O 1
ATOM 3190 N N . LEU B 1 154 ? -1.525 -6.676 10.477 1 96.5 154 LEU B N 1
ATOM 3191 C CA . LEU B 1 154 ? -0.618 -7.188 9.453 1 96.5 154 LEU B CA 1
ATOM 3192 C C . LEU B 1 154 ? -0.574 -6.25 8.25 1 96.5 154 LEU B C 1
ATOM 3194 O O . LEU B 1 154 ? 0.507 -5.863 7.797 1 96.5 154 LEU B O 1
ATOM 3198 N N . GLN B 1 155 ? -1.754 -5.871 7.785 1 95.31 155 GLN B N 1
ATOM 3199 C CA . GLN B 1 155 ? -1.866 -4.984 6.629 1 95.31 155 GLN B CA 1
ATOM 3200 C C . GLN B 1 155 ? -1.198 -3.641 6.902 1 95.31 155 GLN B C 1
ATOM 3202 O O . GLN B 1 155 ? -0.484 -3.111 6.051 1 95.31 155 GLN B O 1
ATOM 3207 N N . MET B 1 156 ? -1.4 -3.127 8.047 1 95.25 156 MET B N 1
ATOM 3208 C CA . MET B 1 156 ? -0.849 -1.82 8.398 1 95.25 156 MET B CA 1
ATOM 3209 C C . MET B 1 156 ? 0.672 -1.877 8.484 1 95.25 156 MET B C 1
ATOM 3211 O O . MET B 1 156 ? 1.361 -0.975 8.008 1 95.25 156 MET B O 1
ATOM 3215 N N . ARG B 1 157 ? 1.186 -2.934 9.078 1 97 157 ARG B N 1
ATOM 3216 C CA . ARG B 1 157 ? 2.631 -3.115 9.18 1 97 157 ARG B CA 1
ATOM 3217 C C . ARG B 1 157 ? 3.262 -3.24 7.797 1 97 157 ARG B C 1
ATOM 3219 O O . ARG B 1 157 ? 4.32 -2.662 7.539 1 97 157 ARG B O 1
ATOM 3226 N N . MET B 1 158 ? 2.623 -3.994 6.977 1 97.25 158 MET B N 1
ATOM 3227 C CA . MET B 1 158 ? 3.137 -4.172 5.621 1 97.25 158 MET B CA 1
ATOM 3228 C C . MET B 1 158 ? 3.195 -2.842 4.883 1 97.25 158 MET B C 1
ATOM 3230 O O . MET B 1 158 ? 4.195 -2.533 4.227 1 97.25 158 MET B O 1
ATOM 3234 N N . THR B 1 159 ? 2.123 -2.062 4.992 1 97.19 159 THR B N 1
ATOM 3235 C CA . THR B 1 159 ? 2.092 -0.752 4.348 1 97.19 159 THR B CA 1
ATOM 3236 C C . THR B 1 159 ? 3.195 0.147 4.898 1 97.19 159 THR B C 1
ATOM 3238 O O . THR B 1 159 ? 3.887 0.826 4.137 1 97.19 159 THR B O 1
ATOM 3241 N N . TYR B 1 160 ? 3.344 0.108 6.203 1 97.81 160 TYR B N 1
ATOM 3242 C CA . TYR B 1 160 ? 4.367 0.896 6.879 1 97.81 160 TYR B CA 1
ATOM 3243 C C . TYR B 1 160 ? 5.758 0.543 6.363 1 97.81 160 TYR B C 1
ATOM 3245 O O . TYR B 1 160 ? 6.535 1.43 6.004 1 97.81 160 TYR B O 1
ATOM 3253 N N . ARG B 1 161 ? 6.074 -0.716 6.258 1 97.81 161 ARG B N 1
ATOM 3254 C CA . ARG B 1 161 ? 7.379 -1.188 5.812 1 97.81 161 ARG B CA 1
ATOM 3255 C C . ARG B 1 161 ? 7.645 -0.779 4.367 1 97.81 161 ARG B C 1
ATOM 3257 O O . ARG B 1 161 ? 8.727 -0.278 4.051 1 97.81 161 ARG B O 1
ATOM 3264 N N . ARG B 1 162 ? 6.703 -0.972 3.553 1 98.12 162 ARG B N 1
ATOM 3265 C CA . ARG B 1 162 ? 6.867 -0.677 2.135 1 98.12 162 ARG B CA 1
ATOM 3266 C C . ARG B 1 162 ? 7.055 0.819 1.904 1 98.12 162 ARG B C 1
ATOM 3268 O O . ARG B 1 162 ? 7.879 1.229 1.084 1 98.12 162 ARG B O 1
ATOM 3275 N N . HIS B 1 163 ? 6.266 1.568 2.643 1 98.44 163 HIS B N 1
ATOM 3276 C CA . HIS B 1 163 ? 6.41 3.016 2.545 1 98.44 163 HIS B CA 1
ATOM 3277 C C . HIS B 1 163 ? 7.812 3.461 2.943 1 98.44 163 HIS B C 1
ATOM 3279 O O . HIS B 1 163 ? 8.469 4.191 2.199 1 98.44 163 HIS B O 1
ATOM 3285 N N . ASN B 1 164 ? 8.266 2.994 4.078 1 98.38 164 ASN B N 1
ATOM 3286 C CA . ASN B 1 164 ? 9.586 3.381 4.562 1 98.38 164 ASN B CA 1
ATOM 3287 C C . ASN B 1 164 ? 10.688 2.939 3.604 1 98.38 164 ASN B C 1
ATOM 3289 O O . ASN B 1 164 ? 11.602 3.709 3.307 1 98.38 164 ASN B O 1
ATOM 3293 N N . SER B 1 165 ? 10.562 1.71 3.09 1 97.75 165 SER B N 1
ATOM 3294 C CA . SER B 1 165 ? 11.539 1.212 2.129 1 97.75 165 SER B CA 1
ATOM 3295 C C . SER B 1 165 ? 11.594 2.094 0.886 1 97.75 165 SER B C 1
ATOM 3297 O O . SER B 1 165 ? 12.672 2.377 0.365 1 97.75 165 SER B O 1
ATOM 3299 N N . HIS B 1 166 ? 10.461 2.49 0.466 1 98.31 166 HIS B N 1
ATOM 3300 C CA . HIS B 1 166 ? 10.391 3.303 -0.743 1 98.31 166 HIS B CA 1
ATOM 3301 C C . HIS B 1 166 ? 11.031 4.668 -0.528 1 98.31 166 HIS B C 1
ATOM 3303 O O . HIS B 1 166 ? 11.781 5.148 -1.383 1 98.31 166 HIS B O 1
ATOM 3309 N N . VAL B 1 167 ? 10.734 5.301 0.619 1 98.69 167 VAL B N 1
ATOM 3310 C CA . VAL B 1 167 ? 11.336 6.594 0.911 1 98.69 167 VAL B CA 1
ATOM 3311 C C . VAL B 1 167 ? 12.859 6.457 0.961 1 98.69 167 VAL B C 1
ATOM 3313 O O . VAL B 1 167 ? 13.578 7.234 0.332 1 98.69 167 VAL B O 1
ATOM 3316 N N . LEU B 1 168 ? 13.305 5.461 1.609 1 97.94 168 LEU B N 1
ATOM 3317 C CA . LEU B 1 168 ? 14.734 5.258 1.801 1 97.94 168 LEU B CA 1
ATOM 3318 C C .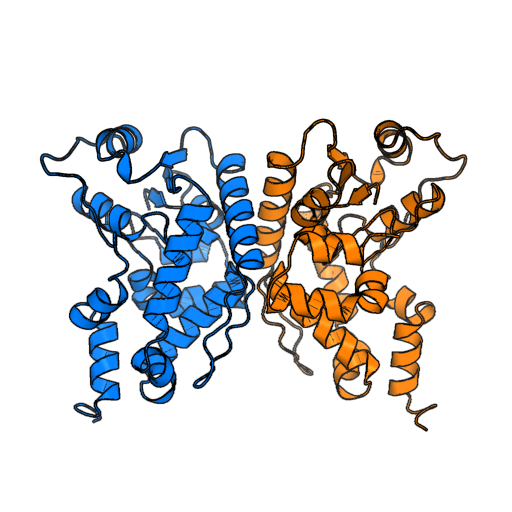 LEU B 1 168 ? 15.43 4.992 0.469 1 97.94 168 LEU B C 1
ATOM 3320 O O . LEU B 1 168 ? 16.562 5.422 0.261 1 97.94 168 LEU B O 1
ATOM 3324 N N . GLN B 1 169 ? 14.773 4.375 -0.43 1 95.62 169 GLN B N 1
ATOM 3325 C CA . GLN B 1 169 ? 15.383 3.979 -1.695 1 95.62 169 GLN B CA 1
ATOM 3326 C C . GLN B 1 169 ? 15.266 5.09 -2.734 1 95.62 169 GLN B C 1
ATOM 3328 O O . GLN B 1 169 ? 16.203 5.328 -3.506 1 95.62 169 GLN B O 1
ATOM 3333 N N . ALA B 1 170 ? 14.164 5.738 -2.717 1 96.88 170 ALA B N 1
ATOM 3334 C CA . ALA B 1 170 ? 13.844 6.586 -3.861 1 96.88 170 ALA B CA 1
ATOM 3335 C C . ALA B 1 170 ? 14.203 8.047 -3.582 1 96.88 170 ALA B C 1
ATOM 3337 O O . ALA B 1 170 ? 14.43 8.82 -4.512 1 96.88 170 ALA B O 1
ATOM 3338 N N . ALA B 1 171 ? 14.195 8.469 -2.34 1 98.31 171 ALA B N 1
ATOM 3339 C CA . ALA B 1 171 ? 14.484 9.867 -2.031 1 98.31 171 ALA B CA 1
ATOM 3340 C C . ALA B 1 171 ? 15.953 10.195 -2.316 1 98.31 171 ALA B C 1
ATOM 3342 O O . ALA B 1 171 ? 16.844 9.398 -2.014 1 98.31 171 ALA B O 1
ATOM 3343 N N . PRO B 1 172 ? 16.203 11.352 -2.953 1 98.31 172 PRO B N 1
ATOM 3344 C CA . PRO B 1 172 ? 17.594 11.758 -3.096 1 98.31 172 PRO B CA 1
ATOM 3345 C C . PRO B 1 172 ? 18.328 11.82 -1.759 1 98.31 172 PRO B C 1
ATOM 3347 O O . PRO B 1 172 ? 17.859 12.484 -0.825 1 98.31 172 PRO B O 1
ATOM 3350 N N . LYS B 1 173 ? 19.438 11.234 -1.725 1 97.75 173 LYS B N 1
ATOM 3351 C CA . LYS B 1 173 ? 20.156 11.062 -0.462 1 97.75 173 LYS B CA 1
ATOM 3352 C C . LYS B 1 173 ? 20.547 12.406 0.139 1 97.75 173 LYS B C 1
ATOM 3354 O O . LYS B 1 173 ? 20.547 12.57 1.36 1 97.75 173 LYS B O 1
ATOM 3359 N N . ASP B 1 174 ? 20.859 13.328 -0.692 1 97.94 174 ASP B N 1
ATOM 3360 C CA . ASP B 1 174 ? 21.312 14.633 -0.226 1 97.94 174 ASP B CA 1
ATOM 3361 C C . ASP B 1 174 ? 20.141 15.492 0.252 1 97.94 174 ASP B C 1
ATOM 3363 O O . ASP B 1 174 ? 20.344 16.547 0.86 1 97.94 174 ASP B O 1
ATOM 3367 N N . LYS B 1 175 ? 18.922 15.008 0.046 1 98.62 175 LYS B N 1
ATOM 3368 C CA . LYS B 1 175 ? 17.734 15.758 0.45 1 98.62 175 LYS B CA 1
ATOM 3369 C C . LYS B 1 175 ? 16.938 15.008 1.512 1 98.62 175 LYS B C 1
ATOM 3371 O O . LYS B 1 175 ? 15.836 15.414 1.866 1 98.62 175 LYS B O 1
ATOM 3376 N N . LEU B 1 176 ? 17.469 13.898 1.942 1 98.88 176 LEU B N 1
ATOM 3377 C CA . LEU B 1 176 ? 16.719 13.039 2.852 1 98.88 176 LEU B CA 1
ATOM 3378 C C . LEU B 1 176 ? 17.312 13.094 4.258 1 98.88 176 LEU B C 1
ATOM 3380 O O . LEU B 1 176 ? 18.516 12.93 4.438 1 98.88 176 LEU B O 1
ATOM 3384 N N . LEU B 1 177 ? 16.484 13.352 5.219 1 98.88 177 LEU B N 1
ATOM 3385 C CA . LEU B 1 177 ? 16.812 13.188 6.629 1 98.88 177 LEU B CA 1
ATOM 3386 C C . LEU B 1 177 ? 15.977 12.078 7.258 1 98.88 177 LEU B C 1
ATOM 3388 O O . LEU B 1 177 ? 14.742 12.141 7.234 1 98.88 177 LEU B O 1
ATOM 3392 N N . VAL B 1 178 ? 16.547 11.039 7.699 1 98.75 178 VAL B N 1
ATOM 3393 C CA . VAL B 1 178 ? 15.883 10.062 8.562 1 98.75 178 VAL B CA 1
ATOM 3394 C C . VAL B 1 178 ? 15.953 10.523 10.016 1 98.75 178 VAL B C 1
ATOM 3396 O O . VAL B 1 178 ? 17.031 10.773 10.539 1 98.75 178 VAL B O 1
ATOM 3399 N N . PHE B 1 179 ? 14.805 10.625 10.664 1 98.31 179 PHE B N 1
ATOM 3400 C CA . PHE B 1 179 ? 14.734 11.445 11.867 1 98.31 179 PHE B CA 1
ATOM 3401 C C . PHE B 1 179 ? 13.805 10.82 12.891 1 98.31 179 PHE B C 1
ATOM 3403 O O . PHE B 1 179 ? 12.758 10.266 12.539 1 98.31 179 PHE B O 1
ATOM 3410 N N . ASN B 1 180 ? 14.242 10.766 14.086 1 97.44 180 ASN B N 1
ATOM 3411 C CA . ASN B 1 180 ? 13.367 10.539 15.242 1 97.44 180 ASN B CA 1
ATOM 3412 C C . ASN B 1 180 ? 13.156 11.828 16.031 1 97.44 180 ASN B C 1
ATOM 3414 O O . ASN B 1 180 ? 14.117 12.492 16.422 1 97.44 180 ASN B O 1
ATOM 3418 N N . VAL B 1 181 ? 11.938 12.172 16.266 1 95.75 181 VAL B N 1
ATOM 3419 C CA . VAL B 1 181 ? 11.625 13.461 16.875 1 95.75 181 VAL B CA 1
ATOM 3420 C C . VAL B 1 181 ? 12.32 13.57 18.234 1 95.75 181 VAL B C 1
ATOM 3422 O O . VAL B 1 181 ? 12.523 14.672 18.734 1 95.75 181 VAL B O 1
ATOM 3425 N N . LYS B 1 182 ? 12.68 12.461 18.797 1 94.94 182 LYS B N 1
ATOM 3426 C CA . LYS B 1 182 ? 13.367 12.461 20.078 1 94.94 182 LYS B CA 1
ATOM 3427 C C . LYS B 1 182 ? 14.781 13.023 19.953 1 94.94 182 LYS B C 1
ATOM 3429 O O . LYS B 1 182 ? 15.422 13.359 20.953 1 94.94 182 LYS B O 1
ATOM 3434 N N . GLU B 1 183 ? 15.281 13.141 18.703 1 96.94 183 GLU B N 1
ATOM 3435 C CA . GLU B 1 183 ? 16.625 13.648 18.469 1 96.94 183 GLU B CA 1
ATOM 3436 C C . GLU B 1 183 ? 16.688 15.164 18.625 1 96.94 183 GLU B C 1
ATOM 3438 O O . GLU B 1 183 ? 17.766 15.734 18.781 1 96.94 183 GLU B O 1
ATOM 3443 N N . GLY B 1 184 ? 15.586 15.867 18.562 1 96.81 184 GLY B N 1
ATOM 3444 C CA . GLY B 1 184 ? 15.484 17.266 18.938 1 96.81 184 GLY B CA 1
ATOM 3445 C C . GLY B 1 184 ? 15.898 18.219 17.828 1 96.81 184 GLY B C 1
ATOM 3446 O O . GLY B 1 184 ? 15.773 17.891 16.656 1 96.81 184 GLY B O 1
ATOM 3447 N N . TRP B 1 185 ? 16.297 19.375 18.203 1 98.5 185 TRP B N 1
ATOM 3448 C CA . TRP B 1 185 ? 16.469 20.516 17.312 1 98.5 185 TRP B CA 1
ATOM 3449 C C . TRP B 1 185 ? 17.703 20.312 16.422 1 98.5 185 TRP B C 1
ATOM 3451 O O . TRP B 1 185 ? 17.641 20.547 15.211 1 98.5 185 TRP B O 1
ATOM 3461 N N . LYS B 1 186 ? 18.734 19.859 16.953 1 98.31 186 LYS B N 1
ATOM 3462 C CA . LYS B 1 186 ? 20.031 19.984 16.297 1 98.31 186 LYS B CA 1
ATOM 3463 C C . LYS B 1 186 ? 20.047 19.25 14.961 1 98.31 186 LYS B C 1
ATOM 3465 O O . LYS B 1 186 ? 20.328 19.844 13.922 1 98.31 186 LYS B O 1
ATOM 3470 N N . PRO B 1 187 ? 19.703 17.969 14.93 1 98.5 187 PRO B N 1
ATOM 3471 C CA . PRO B 1 187 ? 19.719 17.297 13.625 1 98.5 187 PRO B CA 1
ATOM 3472 C C . PRO B 1 187 ? 18.734 17.906 12.633 1 98.5 187 PRO B C 1
ATOM 3474 O O . PRO B 1 187 ? 19.016 18 11.438 1 98.5 187 PRO B O 1
ATOM 3477 N N . LEU B 1 188 ? 17.562 18.312 13.055 1 98.69 188 LEU B N 1
ATOM 3478 C CA . LEU B 1 188 ? 16.547 18.906 12.188 1 98.69 188 LEU B CA 1
ATOM 3479 C C . LEU B 1 188 ? 17.047 20.234 11.617 1 98.69 188 LEU B C 1
ATOM 3481 O O . LEU B 1 188 ? 16.969 20.453 10.406 1 98.69 188 LEU B O 1
ATOM 3485 N N . CYS B 1 189 ? 17.547 21.125 12.492 1 98.81 189 CYS B N 1
ATOM 3486 C CA . CYS B 1 189 ? 17.984 22.453 12.078 1 98.81 189 CYS B CA 1
ATOM 3487 C C . CYS B 1 189 ? 19.219 22.375 11.195 1 98.81 189 CYS B C 1
ATOM 3489 O O . CYS B 1 189 ? 19.359 23.141 10.242 1 98.81 189 CYS B O 1
ATOM 3491 N N . ASP B 1 190 ? 20.172 21.406 11.531 1 98.75 190 ASP B N 1
ATOM 3492 C CA . ASP B 1 190 ? 21.344 21.172 10.672 1 98.75 190 ASP B CA 1
ATOM 3493 C C . ASP B 1 190 ? 20.906 20.781 9.258 1 98.75 190 ASP B C 1
ATOM 3495 O O . ASP B 1 190 ? 21.438 21.312 8.281 1 98.75 190 ASP B O 1
ATOM 3499 N N . PHE B 1 191 ? 19.984 19.969 9.156 1 98.88 191 PHE B N 1
ATOM 3500 C CA . PHE B 1 191 ? 19.5 19.484 7.871 1 98.88 191 PHE B CA 1
ATOM 3501 C C . PHE B 1 191 ? 18.828 20.594 7.086 1 98.88 191 PHE B C 1
ATOM 3503 O O . PHE B 1 191 ? 19 20.703 5.871 1 98.88 191 PHE B O 1
ATOM 3510 N N . LEU B 1 192 ? 18 21.453 7.793 1 98.75 192 LEU B N 1
ATOM 3511 C CA . LEU B 1 192 ? 17.219 22.5 7.145 1 98.75 192 LEU B CA 1
ATOM 3512 C C . LEU B 1 192 ? 18.062 23.75 6.914 1 98.75 192 LEU B C 1
ATOM 3514 O O . LEU B 1 192 ? 17.656 24.641 6.16 1 98.75 192 LEU B O 1
ATOM 3518 N N . GLY B 1 193 ? 19.219 23.828 7.578 1 98.31 193 GLY B N 1
ATOM 3519 C CA . GLY B 1 193 ? 20.109 24.969 7.418 1 98.31 193 GLY B CA 1
ATOM 3520 C C . GLY B 1 193 ? 19.609 26.219 8.141 1 98.31 193 GLY B C 1
ATOM 3521 O O . GLY B 1 193 ? 19.703 27.328 7.605 1 98.31 193 GLY B O 1
ATOM 3522 N N . VAL B 1 194 ? 19.016 26.062 9.273 1 98.38 194 VAL B N 1
ATOM 3523 C CA . VAL B 1 194 ? 18.484 27.172 10.039 1 98.38 194 VAL B CA 1
ATOM 3524 C C . VAL B 1 194 ? 19.062 27.141 11.453 1 98.38 194 VAL B C 1
ATOM 3526 O O . VAL B 1 194 ? 19.516 26.109 11.922 1 98.38 194 VAL B O 1
ATOM 3529 N N . PRO B 1 195 ? 19.031 28.203 12.195 1 98.06 195 PRO B N 1
ATOM 3530 C CA . PRO B 1 195 ? 19.531 28.234 13.578 1 98.06 195 PRO B CA 1
ATOM 3531 C C . PRO B 1 195 ? 18.625 27.438 14.531 1 98.06 195 PRO B C 1
ATOM 3533 O O . PRO B 1 195 ? 17.422 27.359 14.32 1 98.06 195 PRO B O 1
ATOM 3536 N N . VAL B 1 196 ? 19.188 26.953 15.586 1 98.19 196 VAL B N 1
ATOM 3537 C CA . VAL B 1 196 ? 18.453 26.234 16.625 1 98.19 196 VAL B CA 1
ATOM 3538 C C . VAL B 1 196 ? 17.688 27.234 17.5 1 98.19 196 VAL B C 1
ATOM 3540 O O . VAL B 1 196 ? 18.266 28.188 18.016 1 98.19 196 VAL B O 1
ATOM 3543 N N . PRO B 1 197 ? 16.469 27.047 17.672 1 98 197 PRO B N 1
ATOM 3544 C CA . PRO B 1 197 ? 15.703 27.938 18.547 1 98 197 PRO B CA 1
ATOM 3545 C C . PRO B 1 197 ? 16.141 27.844 20 1 98 197 PRO B C 1
ATOM 3547 O O . PRO B 1 197 ? 16.609 26.781 20.438 1 98 197 PRO B O 1
ATOM 3550 N N . ASP B 1 198 ? 15.914 28.953 20.703 1 96.25 198 ASP B N 1
ATOM 3551 C CA . ASP B 1 198 ? 16.203 28.984 22.141 1 96.25 198 ASP B CA 1
ATOM 3552 C C . ASP B 1 198 ? 15.008 28.516 22.953 1 96.25 198 ASP B C 1
ATOM 3554 O O . ASP B 1 198 ? 14.484 29.266 23.781 1 96.25 198 ASP B O 1
ATOM 3558 N N . LYS B 1 199 ? 14.461 27.406 22.781 1 97.19 199 LYS B N 1
ATOM 3559 C CA . LYS B 1 199 ? 13.367 26.75 23.484 1 97.19 199 LYS B CA 1
ATOM 3560 C C . LYS B 1 199 ? 13.445 25.234 23.328 1 97.19 199 LYS B C 1
ATOM 3562 O O . LYS B 1 199 ? 14.078 24.734 22.406 1 97.19 199 LYS B O 1
ATOM 3567 N N . PRO B 1 200 ? 12.844 24.594 24.219 1 96.62 200 PRO B N 1
ATOM 3568 C CA . PRO B 1 200 ? 12.867 23.125 24.109 1 96.62 200 PRO B CA 1
ATOM 3569 C C . PRO B 1 200 ? 12.148 22.609 22.875 1 96.62 200 PRO B C 1
ATOM 3571 O O . PRO B 1 200 ? 11.203 23.25 22.391 1 96.62 200 PRO B O 1
ATOM 3574 N N . PHE B 1 201 ? 12.656 21.547 22.281 1 96.94 201 PHE B N 1
ATOM 3575 C CA . PHE B 1 201 ? 11.961 20.875 21.188 1 96.94 201 PHE B CA 1
ATOM 3576 C C . PHE B 1 201 ? 10.547 20.484 21.594 1 96.94 201 PHE B C 1
ATOM 3578 O O . PHE B 1 201 ? 10.336 19.984 22.703 1 96.94 201 PHE B O 1
ATOM 3585 N N . PRO B 1 202 ? 9.609 20.766 20.797 1 94.88 202 PRO B N 1
ATOM 3586 C CA . PRO B 1 202 ? 8.234 20.469 21.203 1 94.88 202 PRO B CA 1
ATOM 3587 C C . PRO B 1 202 ? 7.977 18.969 21.344 1 94.88 202 PRO B C 1
ATOM 3589 O O . PRO B 1 202 ? 8.578 18.156 20.641 1 94.88 202 PRO B O 1
ATOM 3592 N N . ARG B 1 203 ? 7.207 18.609 22.266 1 86.31 203 ARG B N 1
ATOM 3593 C CA . ARG B 1 203 ? 6.73 17.25 22.469 1 86.31 203 ARG B CA 1
ATOM 3594 C C . ARG B 1 203 ? 5.207 17.203 22.531 1 86.31 203 ARG B C 1
ATOM 3596 O O . ARG B 1 203 ? 4.609 17.719 23.484 1 86.31 203 ARG B O 1
ATOM 3603 N N . LYS B 1 204 ? 4.641 16.766 21.438 1 74.31 204 LYS B N 1
ATOM 3604 C CA . LYS B 1 204 ? 3.184 16.656 21.406 1 74.31 204 LYS B CA 1
ATOM 3605 C C . LYS B 1 204 ? 2.738 15.203 21.234 1 74.31 204 LYS B C 1
ATOM 3607 O O . LYS B 1 204 ? 3.449 14.398 20.641 1 74.31 204 LYS B O 1
ATOM 3612 N N . ASN B 1 205 ? 1.574 14.844 21.688 1 61.91 205 ASN B N 1
ATOM 3613 C CA . ASN B 1 205 ? 0.813 13.617 21.484 1 61.91 205 ASN B CA 1
ATOM 3614 C C . ASN B 1 205 ? 1.513 12.406 22.094 1 61.91 205 ASN B C 1
ATOM 3616 O O . ASN B 1 205 ? 1.56 11.336 21.484 1 61.91 205 ASN B O 1
ATOM 3620 N N . VAL B 1 206 ? 2.336 12.539 23.203 1 54.25 206 VAL B N 1
ATOM 3621 C CA . VAL B 1 206 ? 3.072 11.453 23.828 1 54.25 206 VAL B CA 1
ATOM 3622 C C . VAL B 1 206 ? 2.096 10.391 24.328 1 54.25 206 VAL B C 1
ATOM 3624 O O . VAL B 1 206 ? 2.438 9.203 24.406 1 54.25 206 VAL B O 1
ATOM 3627 N N . ARG B 1 207 ? 0.959 10.844 24.828 1 53.31 207 ARG B N 1
ATOM 3628 C CA . ARG B 1 207 ? 0.176 9.812 25.5 1 53.31 207 ARG B CA 1
ATOM 3629 C C . ARG B 1 207 ? -1.154 9.586 24.797 1 53.31 207 ARG B C 1
ATOM 3631 O O . ARG B 1 207 ? -2.09 9.039 25.391 1 53.31 207 ARG B O 1
ATOM 3638 N N . GLY B 1 208 ? -1.261 9.969 23.562 1 59.56 208 GLY B N 1
ATOM 3639 C CA . GLY B 1 208 ? -2.471 9.57 22.859 1 59.56 208 GLY B CA 1
ATOM 3640 C C . GLY B 1 208 ? -3.637 10.508 23.109 1 59.56 208 GLY B C 1
ATOM 3641 O O . GLY B 1 208 ? -4.797 10.094 23.047 1 59.56 208 GLY B O 1
ATOM 3642 N N . ASN B 1 209 ? -3.424 11.711 23.469 1 63.03 209 ASN B N 1
ATOM 3643 C CA . ASN B 1 209 ? -4.555 12.57 23.812 1 63.03 209 ASN B CA 1
ATOM 3644 C C . ASN B 1 209 ? -4.973 13.445 22.641 1 63.03 209 ASN B C 1
ATOM 3646 O O . ASN B 1 209 ? -5.535 14.523 22.828 1 63.03 209 ASN B O 1
ATOM 3650 N N . ILE B 1 210 ? -4.676 12.969 21.484 1 69.25 210 ILE B N 1
ATOM 3651 C CA . ILE B 1 210 ? -4.914 13.781 20.297 1 69.25 210 ILE B CA 1
ATOM 3652 C C . ILE B 1 210 ? -6.418 13.984 20.109 1 69.25 210 ILE B C 1
ATOM 3654 O O . ILE B 1 210 ? -6.867 15.078 19.75 1 69.25 210 ILE B O 1
ATOM 3658 N N . VAL B 1 211 ? -7.102 13.016 20.359 1 70.06 211 VAL B N 1
ATOM 3659 C CA . VAL B 1 211 ? -8.547 13.086 20.172 1 70.06 211 VAL B CA 1
ATOM 3660 C C . VAL B 1 211 ? -9.141 14.141 21.109 1 70.06 211 VAL B C 1
ATOM 3662 O O . VAL B 1 211 ? -9.93 14.984 20.672 1 70.06 211 VAL B O 1
ATOM 3665 N N . GLU B 1 212 ? -8.695 14.117 22.312 1 71.31 212 GLU B N 1
ATOM 3666 C CA . GLU B 1 212 ? -9.164 15.094 23.297 1 71.31 212 GLU B CA 1
ATOM 3667 C C . GLU B 1 212 ? -8.766 16.516 22.891 1 71.31 212 GLU B C 1
ATOM 3669 O O . GLU B 1 212 ? -9.562 17.438 23.016 1 71.31 212 GLU B O 1
ATOM 3674 N N . ASP B 1 213 ? -7.594 16.594 22.422 1 75.5 213 ASP B N 1
ATOM 3675 C CA . ASP B 1 213 ? -7.105 17.891 22 1 75.5 213 ASP B CA 1
ATOM 3676 C C . ASP B 1 213 ? -7.906 18.422 20.812 1 75.5 213 ASP B C 1
ATOM 3678 O O . ASP B 1 213 ? -8.273 19.594 20.766 1 75.5 213 ASP B O 1
ATOM 3682 N N . LEU B 1 214 ? -8.164 17.641 19.906 1 75.94 214 LEU B N 1
ATOM 3683 C CA . LEU B 1 214 ? -8.953 18.016 18.734 1 75.94 214 LEU B CA 1
ATOM 3684 C C . LEU B 1 214 ? -10.367 18.422 19.141 1 75.94 214 LEU B C 1
ATOM 3686 O O . LEU B 1 214 ? -10.883 19.453 18.688 1 75.94 214 LEU B O 1
ATOM 3690 N N . MET B 1 215 ? -10.945 17.75 20.016 1 75.56 215 MET B N 1
ATOM 3691 C CA . MET B 1 215 ? -12.305 18.016 20.469 1 75.56 215 MET B CA 1
ATOM 3692 C C . MET B 1 215 ? -12.391 19.375 21.156 1 75.56 215 MET B C 1
ATOM 3694 O O . MET B 1 215 ? -13.414 20.047 21.078 1 75.56 215 MET B O 1
ATOM 3698 N N . GLN B 1 216 ? -11.25 19.719 21.797 1 77.62 216 GLN B N 1
ATOM 3699 C CA . GLN B 1 216 ? -11.273 20.938 22.594 1 77.62 216 GLN B CA 1
ATOM 3700 C C . GLN B 1 216 ? -10.875 22.156 21.781 1 77.62 216 GLN B C 1
ATOM 3702 O O . GLN B 1 216 ? -11.398 23.25 21.984 1 77.62 216 GLN B O 1
ATOM 3707 N N . ASN B 1 217 ? -10.047 21.891 20.75 1 78.88 217 ASN B N 1
ATOM 3708 C CA . ASN B 1 217 ? -9.406 23.078 20.203 1 78.88 217 ASN B CA 1
ATOM 3709 C C . ASN B 1 217 ? -9.609 23.172 18.703 1 78.88 217 ASN B C 1
ATOM 3711 O O . ASN B 1 217 ? -9.43 24.25 18.109 1 78.88 217 ASN B O 1
ATOM 3715 N N . ASP B 1 218 ? -9.969 22.156 18.047 1 83.62 218 ASP B N 1
ATOM 3716 C CA . ASP B 1 218 ? -10.07 22.172 16.594 1 83.62 218 ASP B CA 1
ATOM 3717 C C . ASP B 1 218 ? -11.453 22.656 16.156 1 83.62 218 ASP B C 1
ATOM 3719 O O . ASP B 1 218 ? -12.477 22.141 16.594 1 83.62 218 ASP B O 1
ATOM 3723 N N . PRO B 1 219 ? -11.477 23.672 15.312 1 82.69 219 PRO B N 1
ATOM 3724 C CA . PRO B 1 219 ? -12.766 24.25 14.914 1 82.69 219 PRO B CA 1
ATOM 3725 C C . PRO B 1 219 ? -13.703 23.219 14.281 1 82.69 219 PRO B C 1
ATOM 3727 O O . PRO B 1 219 ? -14.922 23.297 14.469 1 82.69 219 PRO B O 1
ATOM 3730 N N . PHE B 1 220 ? -13.141 22.359 13.617 1 82.25 220 PHE B N 1
ATOM 3731 C CA . PHE B 1 220 ? -13.984 21.375 12.953 1 82.25 220 PHE B CA 1
ATOM 3732 C C . PHE B 1 220 ? -14.602 20.422 13.969 1 82.25 220 PHE B C 1
ATOM 3734 O O . PHE B 1 220 ? -15.789 20.094 13.883 1 82.25 220 PHE B O 1
ATOM 3741 N N . PHE B 1 221 ? -13.883 20 14.859 1 82.56 221 PHE B N 1
ATOM 3742 C CA . PHE B 1 221 ? -14.406 19.078 15.859 1 82.56 221 PHE B CA 1
ATOM 3743 C C . PHE B 1 221 ? -15.367 19.797 16.797 1 82.56 221 PHE B C 1
ATOM 3745 O O . PHE B 1 221 ? -16.328 19.203 17.281 1 82.56 221 PHE B O 1
ATOM 3752 N N . ILE B 1 222 ? -15.109 21.062 17.078 1 82.94 222 ILE B N 1
ATOM 3753 C CA . ILE B 1 222 ? -16.062 21.859 17.844 1 82.94 222 ILE B CA 1
ATOM 3754 C C . ILE B 1 222 ? -17.391 21.922 17.109 1 82.94 222 ILE B C 1
ATOM 3756 O O . ILE B 1 222 ? -18.453 21.781 17.719 1 82.94 222 ILE B O 1
ATOM 3760 N N . ARG B 1 223 ? -17.297 22.078 15.836 1 83.94 223 ARG B N 1
ATOM 3761 C CA . ARG B 1 223 ? -18.5 22.062 15.023 1 83.94 223 ARG B CA 1
ATOM 3762 C C . ARG B 1 223 ? -19.219 20.719 15.125 1 83.94 223 ARG B C 1
ATOM 3764 O O . ARG B 1 223 ? -20.438 20.672 15.258 1 83.94 223 ARG B O 1
ATOM 3771 N N . ILE B 1 224 ? -18.484 19.656 15.023 1 82.12 224 ILE B N 1
ATOM 3772 C CA . ILE B 1 224 ? -19.062 18.328 15.133 1 82.12 224 ILE B CA 1
ATOM 3773 C C . ILE B 1 224 ? -19.797 18.188 16.469 1 82.12 224 ILE B C 1
ATOM 3775 O O . ILE B 1 224 ? -20.922 17.703 16.5 1 82.12 224 ILE B O 1
ATOM 3779 N N . GLN B 1 225 ? -19.125 18.625 17.516 1 80.25 225 GLN B N 1
ATOM 3780 C CA . GLN B 1 225 ? -19.734 18.547 18.828 1 80.25 225 GLN B CA 1
ATOM 3781 C C . GLN B 1 225 ? -21.031 19.344 18.891 1 80.25 225 GLN B C 1
ATOM 3783 O O . GLN B 1 225 ? -22.016 18.891 19.469 1 80.25 225 GLN B O 1
ATOM 3788 N N . ARG B 1 226 ? -21.062 20.516 18.312 1 81.56 226 ARG B N 1
ATOM 3789 C CA . ARG B 1 226 ? -22.25 21.359 18.281 1 81.56 226 ARG B CA 1
ATOM 3790 C C . ARG B 1 226 ? -23.391 20.672 17.516 1 81.56 226 ARG B C 1
ATOM 3792 O O . ARG B 1 226 ? -24.531 20.703 17.953 1 81.56 226 ARG B O 1
ATOM 3799 N N . GLU B 1 227 ? -23.031 20.094 16.516 1 83 227 GLU B N 1
ATOM 3800 C CA . GLU B 1 227 ? -24.016 19.375 15.711 1 83 227 GLU B CA 1
ATOM 3801 C C . GLU B 1 227 ? -24.562 18.172 16.453 1 83 227 GLU B C 1
ATOM 3803 O O . GLU B 1 227 ? -25.75 17.844 16.344 1 83 227 GLU B O 1
ATOM 3808 N N . MET B 1 228 ? -23.734 17.547 17.172 1 79.44 228 MET B N 1
ATOM 3809 C CA . MET B 1 228 ? -24.141 16.344 17.906 1 79.44 228 MET B CA 1
ATOM 3810 C C . MET B 1 228 ? -25.047 16.703 19.078 1 79.44 228 MET B C 1
ATOM 3812 O O . MET B 1 228 ? -25.922 15.922 19.453 1 79.44 228 MET B O 1
ATOM 3816 N N . LEU B 1 229 ? -24.75 17.781 19.703 1 76 229 LEU B N 1
ATOM 3817 C CA . LEU B 1 229 ? -25.531 18.203 20.859 1 76 229 LEU B CA 1
ATOM 3818 C C . LEU B 1 229 ? -26.781 18.969 20.422 1 76 229 LEU B C 1
ATOM 3820 O O . LEU B 1 229 ? -27.594 19.359 21.266 1 76 229 LEU B O 1
ATOM 3824 N N . PHE B 1 230 ? -27.125 19.047 19.156 1 69.38 230 PHE B N 1
ATOM 3825 C CA . PHE B 1 230 ? -28.281 19.734 18.578 1 69.38 230 PHE B CA 1
ATOM 3826 C C . PHE B 1 230 ? -28.328 21.188 19.047 1 69.38 230 PHE B C 1
ATOM 3828 O O . PHE B 1 230 ? -29.422 21.719 19.281 1 69.38 230 PHE B O 1
ATOM 3835 N N . VAL B 1 231 ? -27.516 21.703 19.547 1 60.25 231 VAL B N 1
ATOM 3836 C CA . VAL B 1 231 ? -27.578 23.062 20.078 1 60.25 231 VAL B CA 1
ATOM 3837 C C . VAL B 1 231 ? -27.703 24.062 18.938 1 60.25 231 VAL B C 1
ATOM 3839 O O . VAL B 1 231 ? -28.453 25.031 19.031 1 60.25 231 VAL B O 1
ATOM 3842 N N . ASP B 1 232 ? -27.031 24.094 17.812 1 49.94 232 ASP B N 1
ATOM 3843 C CA . ASP B 1 232 ? -27.062 25.094 16.75 1 49.94 232 ASP B CA 1
ATOM 3844 C C . ASP B 1 232 ? -27.609 24.5 15.453 1 49.94 232 ASP B C 1
ATOM 3846 O O . ASP B 1 232 ? -27.188 24.891 14.359 1 49.94 232 ASP B O 1
ATOM 3850 N N . LEU B 1 233 ? -28.484 23.562 15.586 1 43.41 233 LEU B N 1
ATOM 3851 C CA . LEU B 1 233 ? -29.219 23.312 14.352 1 43.41 233 LEU B CA 1
ATOM 3852 C C . LEU B 1 233 ? -30.047 24.547 13.953 1 43.41 233 LEU B C 1
ATOM 3854 O O . LEU B 1 233 ? -30.703 25.156 14.797 1 43.41 233 LEU B O 1
ATOM 3858 N N . PRO B 1 234 ? -29.828 25.156 12.867 1 40.72 234 PRO B N 1
ATOM 3859 C CA . PRO B 1 234 ? -30.781 26.219 12.562 1 40.72 234 PRO B CA 1
ATOM 3860 C C . PRO B 1 234 ? -32.219 25.75 12.641 1 40.72 234 PRO B C 1
ATOM 3862 O O . PRO B 1 234 ? -32.5 24.562 12.43 1 40.72 234 PRO B O 1
#

InterPro domains:
  IPR027417 P-loop containing nucleoside triphosphate hydrolase [G3DSA:3.40.50.300] (1-223)
  IPR027417 P-loop containing nucleoside triphosphate hydrolase [SSF52540] (3-208)
  IPR040632 Sulfotransferase, S. mansonii-type [PF17784] (2-208)

Radius of gyration: 23.79 Å; Cα contacts (8 Å, |Δi|>4): 679; chains: 2; bounding box: 53×59×52 Å

pLDDT: mean 90.02, std 12.45, range [40.72, 98.94]

Nearest PDB structures (foldseek):
  8y9p-assembly1_A  TM=8.346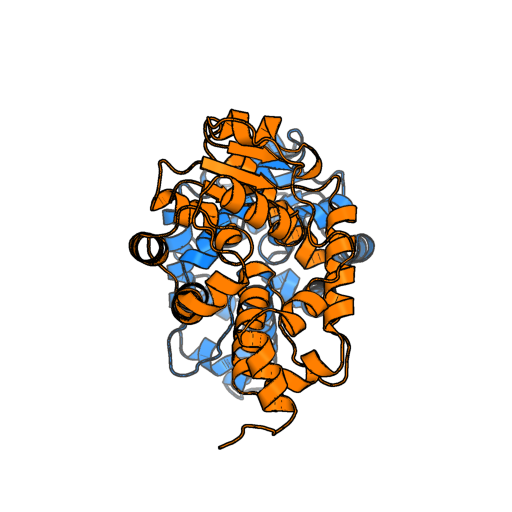E-01  e=8.795E-11  Micromonospora sp.
  6b54-assembly1_A  TM=7.188E-01  e=5.882E-11  Schistosoma haematobium
  5byj-assembly1_A  TM=7.690E-01  e=2.068E-10  Schistosoma mansoni
  6b52-assembly1_A  TM=7.173E-01  e=6.185E-11  Schistosoma haematobium
  6b50-assembly1_A  TM=7.674E-01  e=2.940E-10  Schistosoma mansoni

Secondary structure (DSSP, 8-state):
--EEE-PPTTSSHHHHHHHHHHTT--EE-HHHHHHHHHHHHHHHHHH---HHHHHHHTTT-SEE-STTGGGGHHHHHHHSTT-EEEEE--S-HHHHHHHHHHHHHHHTSHHHHHHHHH-HHHHHHHHHHHHHHHHTT-------SSS-----HHHHHHHHHHHHHHHHHHS-GGGEEEE-GGG-HHHHHHHHT-PPPSSPPP---SSS-HHHHHHHH-HHHHHHHHHHTTSS--/--EEE-PPTTSSHHHHHHHHHHTT--EE-HHHHHHHHHHHHHHHHHH---HHHHHHHTTT-SEE-STTGGGGHHHHHHHSTT-EEEEE--S-HHHHHHHHHHHHHHHTSHHHHHHHHH-HHHHHHHHHHHHHHHHTT-------SSS-----HHHHHHHHHHHHHHHHHHS-GGGEEEE-GGG-HHHHHHHHT-PPPSSPPP---SSS-HHHHHHHH-HHHHHHHHHHTTSS--

Foldseek 3Di:
DAEEELAEPQLCQVLVQVQVVVVPFQEAEPVNCLPPPLVLVVCCLVPNDALVSLCVSCVPGNYYTYPPRSVCVVSNCVNVVNHFYEHRHDPDLVSSLVSVVLQLVVCPDLLLLCLLPQDPLSVSVVVSVQSCCCSQQVDHDDNDNPDRDDDPSVSNSVSNVVSVVCCVPPPDPLRYHYDRLVVWFPSVCVNSVHDGDPDGRDDPCVPNCVVVVCCPPPPSNVNSVCRNVVPPDD/DAEEELAEPQLCQVLVQVQVVVVPFQEAEPVNCLPPPLVLVVCCLVPRDALVSLCVVCVPGNYYTYPPRSVCVVSNCVNVVNHFYEHRHDPDLVSSLVSVVLQLVVCPDLLLLCLLPQDPLSVSVVVSVQSCCCSQQVDHDDSDNPDRPDDPSVSNSVSNVVSVVCCVPPPDPLRYHYDRLVVWFPSVCVNSVHDGDPDGRDDPCVPNCVVVVCCPDPPSNVNSVCRNVVPPDD

Solvent-accessible surface area (backbone atoms only — not comparable to full-atom values): 25031 Å² total; per-residue (Å²): 81,48,36,38,29,41,19,55,73,67,27,47,41,67,20,48,46,51,45,41,40,75,75,69,41,48,61,36,37,45,63,47,42,50,74,77,34,40,68,61,49,49,42,35,65,58,60,23,70,51,51,64,54,44,37,65,74,35,60,89,27,33,25,40,27,15,53,68,56,15,82,42,36,69,56,44,33,69,48,35,72,83,33,32,36,32,39,34,42,58,96,38,70,66,60,32,48,51,49,47,52,48,44,53,59,63,54,64,39,68,64,62,55,44,28,48,78,61,10,72,63,25,28,53,51,47,51,51,52,34,48,45,32,21,45,64,46,14,33,85,65,67,88,43,83,85,50,79,77,72,70,32,56,51,48,44,51,51,42,51,50,21,49,52,32,23,50,70,68,66,46,56,71,94,40,49,43,80,40,42,73,87,68,42,50,61,64,54,23,63,72,71,71,50,81,69,72,97,62,81,64,63,85,52,67,85,82,58,51,51,66,58,47,37,51,74,66,34,69,66,42,40,48,24,51,39,43,61,66,58,69,73,63,128,78,48,37,39,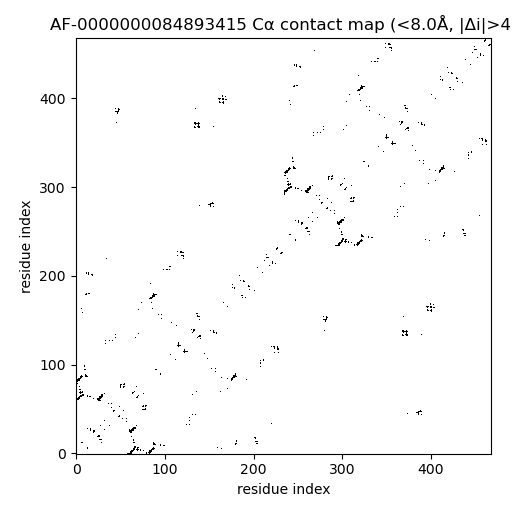29,41,17,55,73,66,29,47,39,66,22,46,46,52,44,42,42,74,72,68,40,48,62,36,40,45,63,48,41,49,74,76,36,41,69,59,50,51,43,34,65,60,59,25,73,51,51,64,55,44,37,64,75,36,61,88,28,32,26,40,26,15,52,69,56,15,81,43,37,68,56,44,31,69,47,34,73,84,33,32,35,33,38,33,42,57,98,38,72,66,60,33,49,52,49,47,50,49,45,54,58,62,51,64,36,68,64,62,55,44,27,48,79,62,10,72,62,26,28,53,50,47,52,52,50,33,50,45,32,20,45,65,44,15,34,83,66,65,90,45,84,83,49,79,77,72,72,30,56,50,47,45,50,52,42,51,51,21,49,52,33,24,50,70,69,66,48,58,70,93,38,50,43,80,40,42,73,87,67,41,48,60,66,55,23,63,74,71,70,49,81,71,70,98,61,79,65,64,83,51,67,85,81,59,50,52,66,61,48,36,51,73,68,33,70,64,43,41,49,26,50,38,42,62,66,58,70,72,62,128

Organism: Ciona savignyi (NCBI:txid51511)

Sequence (468 aa):
MKVICAGMSKTGTKTMQCALKDLGYNVYDYMENFTYLRDDWRKIMTKGGTTEDFRRMFENVDAVTDLPACYYWDEIHKAFPDAKIILMMRESEEVWMKSLRNQVKAGQNIVFRLMPFISLAGRQFDNFTALIGESVWGLEYQRNLFSEPQLNELQMRMTYRRHNSHVLQAAPKDKLLVFNVKEGWKPLCDFLGVPVPDKPFPRKNVRGNIVEDLMQNDPFFIRIQREMLFVDLPMKVICAGMSKTGTKTMQCALKDLGYNVYDYMENFTYLRDDWRKIMTKGGTTEDFRRMFENVDAVTDLPACYYWDEIHKAFPDAKIILMMRESEEVWMKSLRNQVKAGQNIVFRLMPFISLAGRQFDNFTALIGESVWGLEYQRNLFSEPQLNELQMRMTYRRHNSHVLQAAPKDKLLVFNVKEGWKPLCDFLGVPVPDKPFPRKNVRGNIVEDLMQNDPFFIRIQREMLFVDLP